Protein AF-0000000078834984 (afdb_homodimer)

InterPro domains:
  IPR033468 Metaxin, glutathione S-transferase domain [PF17171] (119-179)
  IPR036282 Glutathione S-transferase, C-terminal domain superfamily [SSF47616] (108-182)
  IPR050931 Mitochondrial Protein Transport Metaxin [PTHR12289] (107-186)

pLDDT: mean 87.09, std 13.24, range [44.75, 98.38]

Foldseek 3Di:
DKEFEFAADDLLGRTPDLQLQLLLVLCVLLVHDYHYDYDPDVPFQGIWDDDDPDDTDGQHDNVRSNVCCCVVVVDDLQPPDDPVLVVVLVVLLCCLQVQQQCLLVPPPCDPVSLVVLLVNLVVQLVQCPPALESPHPGGGSSCSSNLSSLLSCCALNHDVVSNVSNVVRVSSVSSNVVVCCVSPVVRPNVVRSVVSD/DKEFEFAADDLLGRTPDLQLQLLLVLCVLLVHDYHYDYDPDVPFQGIWDDDDPDDTDGQHDSVRSNVCCCVVVVDDLQPPDDPVLVVVLVVLLCCLQVQQQCLLVPPPCDPVSLVVLLVNLVVQLVQCPPALESRHPGGGSSCSSNLSSLLSCCALNHDVVSNVSNVVRVSSVSSNVVVCCVSPVPRPNVVRSVVSD

Solvent-accessible surface area (backbone atoms only — not comparable to full-atom values): 20834 Å² total; per-residue (Å²): 89,40,34,37,24,25,60,40,64,34,66,78,34,77,41,48,35,52,68,36,39,23,50,47,44,46,32,58,76,64,68,51,77,67,42,81,39,82,64,37,44,94,86,46,46,30,36,37,38,43,50,96,88,45,73,70,44,70,38,50,54,68,68,46,46,51,48,47,42,31,70,75,67,64,45,62,54,56,69,92,53,50,70,52,52,47,26,49,36,51,24,44,27,41,25,25,60,61,52,45,34,48,51,45,73,59,44,87,70,45,74,69,50,49,56,52,46,53,51,50,49,53,25,49,46,48,49,25,55,90,42,77,23,60,85,32,90,54,79,33,60,36,46,25,41,39,46,42,38,54,47,36,23,63,22,83,64,19,55,66,70,56,20,52,57,50,57,67,35,61,62,49,47,54,38,46,52,50,49,40,52,69,77,38,64,85,50,67,58,72,58,55,55,57,70,74,104,88,39,35,36,25,24,61,40,63,35,65,79,34,78,41,48,35,52,68,34,38,23,49,47,42,47,32,58,75,64,68,52,77,69,42,81,38,82,63,38,44,97,85,44,45,30,36,36,38,41,50,96,88,47,73,71,44,70,38,50,54,69,69,46,47,51,47,46,43,31,70,77,67,63,45,61,54,58,70,92,54,50,69,54,53,48,26,49,34,51,24,44,28,41,24,27,59,60,52,44,32,48,51,45,71,58,43,87,68,45,74,68,50,50,56,50,47,53,51,50,51,52,25,50,45,48,48,24,56,90,42,78,22,60,84,32,89,53,79,33,60,33,44,25,40,39,46,44,37,53,47,37,23,63,21,81,65,19,55,66,69,57,20,52,57,49,58,69,35,60,64,50,46,52,39,45,53,52,47,41,52,70,78,38,64,86,52,68,57,74,59,53,55,56,66,68,95

Radius of gyration: 21.61 Å; Cα contacts (8 Å, |Δi|>4): 641; chains: 2; bounding box: 57×57×47 Å

Sequence (394 aa):
MITLHGRGPGAGLPEASLRAMTSEVLLKIAGVGYRKAAGAVADAPVLEVCGRGFASQAIGGDALVRAFLEQVHGVDFEEGLAARERAGAWMVERMAEDHLRPVAEGAEVERETLVLAVRSLAALAELLGENPYLFGRRPCAADAAVFPVLARLMSPAGHPQLKRRAEAHGGLVAYV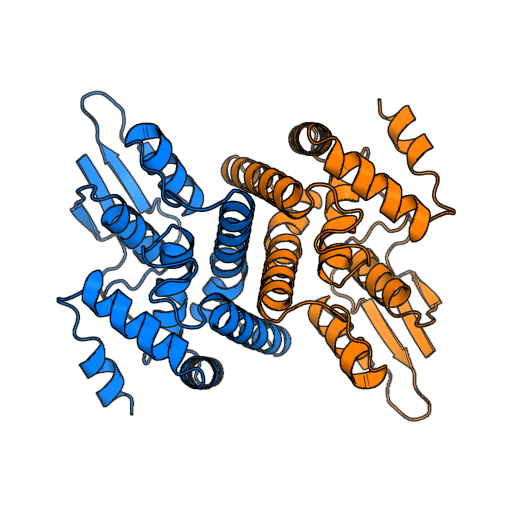DRLMARFYPEFPWLLEAAQAAMITLHGRGPGAGLPEASLRAMTSEVLLKIAGVGYRKAAGAVADAPVLEVCGRGFASQAIGGDALVRAFLEQVHGVDFEEGLAARERAGAWMVERMAEDHLRPVAEGAEVERETLVLAVRSLAALAELLGENPYLFGRRPCAADAAVFPVLARLMSPAGHPQLKRRAEAHGGLVAYVDRLMARFYPEFPWLLEAAQAA

Organism: Phenylobacterium zucineum (strain HLK1) (NCBI:txid450851)

Secondary structure (DSSP, 8-state):
-EEEEE--SBTTBS-S-HHHHHHHHHHHHHT---EEEE---TTS-SEEE--SSS--EEE-SHHHHHHHHHHHH---TTTT--HHHHHHHHHHHHIIIIIIHHHHTT----HHHHHHHHHHHHHHHHHHTTSSBTTBSS--HHHHHHHHHHHHHHSTTS-HHHHHHHHT-HHHHHHHHHHHHHH-TTS-HHHHHHH--/-EEEEE--SBTTBS-S-HHHHHHHHHHHHHT---EEEE---TTS-SEEE--SSS--EEE-SHHHHHHHHHHHH---TTTT--HHHHHHHHHHHHHIIIIIHHHHTT----HHHHHHHHHHHHHHHHHHTTSSBTTBSS--HHHHHHHHHHHHHHSTTS-HHHHHHHHT-HHHHHHHHHHHHHH-TTS-HHHHHHHH-

Nearest PDB structures (foldseek):
  4mk3-assembly1_A-2  TM=7.284E-01  e=5.020E-05  Cupriavidus metallidurans CH34
  6gsw-assembly1_B  TM=6.520E-01  e=6.825E-05  Rattus rattus
  4e8h-assembly1_A  TM=6.317E-01  e=1.082E-04  Bombyx mori
  4ecb-assembly1_A  TM=6.725E-01  e=1.716E-03  Schistosoma japonicum
  4ecb-assembly1_B  TM=6.081E-01  e=9.284E-04  Schistosoma japonicum

Structure (mmCIF, N/CA/C/O backbone):
data_AF-0000000078834984-model_v1
#
loop_
_entity.id
_entity.type
_entity.pdbx_description
1 polymer 'Putative glutathione S-transferase'
#
loop_
_atom_site.group_PDB
_atom_site.id
_atom_site.type_symbol
_atom_site.label_atom_id
_atom_site.label_alt_id
_atom_site.label_comp_id
_atom_site.label_asym_id
_atom_site.label_entity_id
_atom_site.label_seq_id
_atom_site.pdbx_PDB_ins_code
_atom_site.Cartn_x
_atom_site.Cartn_y
_atom_site.Cartn_z
_atom_site.occupancy
_atom_site.B_iso_or_equiv
_atom_site.auth_seq_id
_atom_site.auth_comp_id
_atom_site.auth_asym_id
_atom_site.auth_atom_id
_atom_site.pdbx_PDB_model_num
ATOM 1 N N . MET A 1 1 ? 20.5 -24.172 -9.281 1 83.06 1 MET A N 1
ATOM 2 C CA . MET A 1 1 ? 19.141 -24.703 -9.141 1 83.06 1 MET A CA 1
ATOM 3 C C . MET A 1 1 ? 18.375 -23.953 -8.055 1 83.06 1 MET A C 1
ATOM 5 O O . MET A 1 1 ? 18.953 -23.547 -7.047 1 83.06 1 MET A O 1
ATOM 9 N N . ILE A 1 2 ? 17.062 -23.594 -8.43 1 88.19 2 ILE A N 1
ATOM 10 C CA . ILE A 1 2 ? 16.25 -22.875 -7.461 1 88.19 2 ILE A CA 1
ATOM 11 C C . ILE A 1 2 ? 15.219 -23.828 -6.855 1 88.19 2 ILE A C 1
ATOM 13 O O . ILE A 1 2 ? 14.555 -24.578 -7.578 1 88.19 2 ILE A O 1
ATOM 17 N N . THR A 1 3 ? 15.203 -23.828 -5.492 1 88.75 3 THR A N 1
ATOM 18 C CA . THR A 1 3 ? 14.188 -24.578 -4.773 1 88.75 3 THR A CA 1
ATOM 19 C C . THR A 1 3 ? 13.219 -23.641 -4.059 1 88.75 3 THR A C 1
ATOM 21 O O . THR A 1 3 ? 13.648 -22.766 -3.312 1 88.75 3 THR A O 1
ATOM 24 N N . LEU A 1 4 ? 11.953 -23.812 -4.426 1 90.5 4 LEU A N 1
ATOM 25 C CA . LEU A 1 4 ? 10.906 -23.062 -3.74 1 90.5 4 LEU A CA 1
ATOM 26 C C . LEU A 1 4 ? 10.305 -23.891 -2.605 1 90.5 4 LEU A C 1
ATOM 28 O O . LEU A 1 4 ? 9.711 -24.938 -2.844 1 90.5 4 LEU A O 1
ATOM 32 N N . HIS A 1 5 ? 10.477 -23.359 -1.401 1 88.38 5 HIS A N 1
ATOM 33 C CA . HIS A 1 5 ? 9.891 -24.016 -0.248 1 88.38 5 HIS A CA 1
ATOM 34 C C . HIS A 1 5 ? 8.469 -23.531 0.003 1 88.38 5 HIS A C 1
ATOM 36 O O . HIS A 1 5 ? 8.242 -22.344 0.208 1 88.38 5 HIS A O 1
ATOM 42 N N . GLY A 1 6 ? 7.531 -24.5 -0.085 1 89.5 6 GLY A N 1
ATOM 43 C CA . GLY A 1 6 ? 6.129 -24.188 0.143 1 89.5 6 GLY A CA 1
ATOM 44 C C . GLY A 1 6 ? 5.441 -25.172 1.076 1 89.5 6 GLY A C 1
ATOM 45 O O . GLY A 1 6 ? 6.109 -25.922 1.781 1 89.5 6 GLY A O 1
ATOM 46 N N . ARG A 1 7 ? 4.082 -25.094 1.219 1 89.56 7 ARG A N 1
ATOM 47 C CA . ARG A 1 7 ? 3.291 -25.969 2.08 1 89.56 7 ARG A CA 1
ATOM 48 C C . ARG A 1 7 ? 2.527 -27 1.259 1 89.56 7 ARG A C 1
ATOM 50 O O . ARG A 1 7 ? 2.002 -27.969 1.807 1 89.56 7 ARG A O 1
ATOM 57 N N . GLY A 1 8 ? 2.564 -26.797 0.029 1 89.25 8 GLY A N 1
ATOM 58 C CA . GLY A 1 8 ? 1.731 -27.641 -0.818 1 89.25 8 GLY A CA 1
ATOM 59 C C . GLY A 1 8 ? 0.293 -27.172 -0.896 1 89.25 8 GLY A C 1
ATOM 60 O O . GLY A 1 8 ? -0.046 -26.109 -0.366 1 89.25 8 GLY A O 1
ATOM 61 N N . PRO A 1 9 ? -0.517 -27.969 -1.669 1 90.5 9 PRO A N 1
ATOM 62 C CA . PRO A 1 9 ? -1.921 -27.578 -1.818 1 90.5 9 PRO A CA 1
ATOM 63 C C . PRO A 1 9 ? -2.668 -27.547 -0.487 1 90.5 9 PRO A C 1
ATOM 65 O O . PRO A 1 9 ? -2.414 -28.375 0.39 1 90.5 9 PRO A O 1
ATOM 68 N N . GLY A 1 10 ? -3.479 -26.531 -0.298 1 89.62 10 GLY A N 1
ATOM 69 C CA . GLY A 1 10 ? -4.273 -26.359 0.909 1 89.62 10 GLY A CA 1
ATOM 70 C C . GLY A 1 10 ? -5.168 -25.141 0.865 1 89.62 10 GLY A C 1
ATOM 71 O O . GLY A 1 10 ? -4.914 -24.203 0.107 1 89.62 10 GLY A O 1
ATOM 72 N N . ALA A 1 11 ? -6.27 -25.203 1.582 1 89.25 11 ALA A N 1
ATOM 73 C CA . ALA A 1 11 ? -7.203 -24.094 1.711 1 89.25 11 ALA A CA 1
ATOM 74 C C . ALA A 1 11 ? -7.828 -23.734 0.364 1 89.25 11 ALA A C 1
ATOM 76 O O . ALA A 1 11 ? -8.055 -22.562 0.069 1 89.25 11 ALA A O 1
ATOM 77 N N . GLY A 1 12 ? -7.926 -24.75 -0.433 1 91.62 12 GLY A N 1
ATOM 78 C CA . GLY A 1 12 ? -8.562 -24.547 -1.727 1 91.62 12 GLY A CA 1
ATOM 79 C C . GLY A 1 12 ? -7.641 -23.922 -2.758 1 91.62 12 GLY A C 1
ATOM 80 O O . GLY A 1 12 ? -8.094 -23.453 -3.797 1 91.62 12 GLY A O 1
ATOM 81 N N . LEU A 1 13 ? -6.391 -23.891 -2.441 1 94.81 13 LEU A N 1
ATOM 82 C CA . LEU A 1 13 ? -5.406 -23.297 -3.338 1 94.81 13 LEU A CA 1
ATOM 83 C C . LEU A 1 13 ? -4.32 -24.297 -3.697 1 94.81 13 LEU A C 1
ATOM 85 O O . LEU A 1 13 ? -4.113 -25.281 -2.977 1 94.81 13 LEU A O 1
ATOM 89 N N . PRO A 1 14 ? -3.662 -24.125 -4.82 1 94.88 14 PRO A N 1
ATOM 90 C CA . PRO A 1 14 ? -2.559 -25.016 -5.203 1 94.88 14 PRO A CA 1
ATOM 91 C C . PRO A 1 14 ? -1.356 -24.891 -4.27 1 94.88 14 PRO A C 1
ATOM 93 O O . PRO A 1 14 ? -0.481 -25.766 -4.273 1 94.88 14 PRO A O 1
ATOM 96 N N . GLU A 1 15 ? -1.309 -23.859 -3.578 1 92.56 15 GLU A N 1
ATOM 97 C CA . GLU A 1 15 ? -0.296 -23.562 -2.57 1 92.56 15 GLU A CA 1
ATOM 98 C C . GLU A 1 15 ? -0.908 -22.844 -1.37 1 92.56 15 GLU A C 1
ATOM 100 O O . GLU A 1 15 ? -1.438 -21.734 -1.503 1 92.56 15 GLU A O 1
ATOM 105 N N . ALA A 1 16 ? -0.723 -23.5 -0.177 1 90.75 16 ALA A N 1
ATOM 106 C CA . ALA A 1 16 ? -1.391 -23 1.022 1 90.75 16 ALA A CA 1
ATOM 107 C C . ALA A 1 16 ? -0.707 -21.734 1.546 1 90.75 16 ALA A C 1
ATOM 109 O O . ALA A 1 16 ? -1.338 -20.906 2.211 1 90.75 16 ALA A O 1
ATOM 110 N N . SER A 1 17 ? 0.558 -21.641 1.335 1 90.62 17 SER A N 1
ATOM 111 C CA . SER A 1 17 ? 1.296 -20.438 1.727 1 90.62 17 SER A CA 1
ATOM 112 C C . SER A 1 17 ? 1.164 -19.344 0.678 1 90.62 17 SER A C 1
ATOM 114 O O . SER A 1 17 ? 1.7 -19.469 -0.425 1 90.62 17 SER A O 1
ATOM 116 N N . LEU A 1 18 ? 0.514 -18.266 1.061 1 92.62 18 LEU A N 1
ATOM 117 C CA . LEU A 1 18 ? 0.339 -17.172 0.121 1 92.62 18 LEU A CA 1
ATOM 118 C C . LEU A 1 18 ? 1.685 -16.547 -0.257 1 92.62 18 LEU A C 1
ATOM 120 O O . LEU A 1 18 ? 1.869 -16.109 -1.389 1 92.62 18 LEU A O 1
ATOM 124 N N . ARG A 1 19 ? 2.637 -16.531 0.681 1 90.56 19 ARG A N 1
ATOM 125 C CA . ARG A 1 19 ? 3.977 -16.031 0.395 1 90.56 19 ARG A CA 1
ATOM 126 C C . ARG A 1 19 ? 4.676 -16.906 -0.644 1 90.56 19 ARG A C 1
ATOM 128 O O . ARG A 1 19 ? 5.273 -16.391 -1.593 1 90.56 19 ARG A O 1
ATOM 135 N N . ALA A 1 20 ? 4.59 -18.172 -0.457 1 91.5 20 ALA A N 1
ATOM 136 C CA . ALA A 1 20 ? 5.191 -19.094 -1.422 1 91.5 20 ALA A CA 1
ATOM 137 C C . ALA A 1 20 ? 4.5 -18.984 -2.779 1 91.5 20 ALA A C 1
ATOM 139 O O . ALA A 1 20 ? 5.152 -19.094 -3.822 1 91.5 20 ALA A O 1
ATOM 140 N N . MET A 1 21 ? 3.217 -18.828 -2.721 1 93.81 21 MET A N 1
ATOM 141 C CA . MET A 1 21 ? 2.475 -18.688 -3.971 1 93.81 21 MET A CA 1
ATOM 142 C C . MET A 1 21 ? 2.902 -17.438 -4.719 1 93.81 21 MET A C 1
ATOM 144 O O . MET A 1 21 ? 3.043 -17.453 -5.941 1 93.81 21 MET A O 1
ATOM 148 N N . THR A 1 22 ? 3.068 -16.375 -4.004 1 94.5 22 THR A N 1
ATOM 149 C CA . THR A 1 22 ? 3.545 -15.133 -4.609 1 94.5 22 THR A CA 1
ATOM 150 C C . THR A 1 22 ? 4.898 -15.352 -5.285 1 94.5 22 THR A C 1
ATOM 152 O O . THR A 1 22 ? 5.09 -14.953 -6.438 1 94.5 22 THR A O 1
ATOM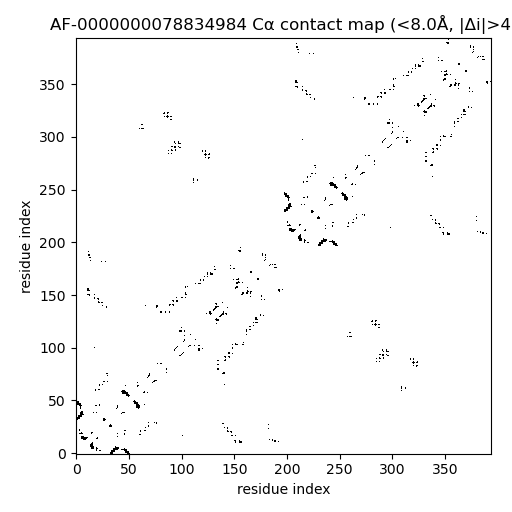 155 N N . SER A 1 23 ? 5.852 -15.969 -4.586 1 92.69 23 SER A N 1
ATOM 156 C CA . SER A 1 23 ? 7.172 -16.266 -5.137 1 92.69 23 SER A CA 1
ATOM 157 C C . SER A 1 23 ? 7.074 -17.156 -6.363 1 92.69 23 SER A C 1
ATOM 159 O O . SER A 1 23 ? 7.801 -16.969 -7.34 1 92.69 23 SER A O 1
ATOM 161 N N . GLU A 1 24 ? 6.199 -18.078 -6.262 1 94.62 24 GLU A N 1
ATOM 162 C CA . GLU A 1 24 ? 6.031 -19.016 -7.371 1 94.62 24 GLU A CA 1
ATOM 163 C C . GLU A 1 24 ? 5.52 -18.297 -8.617 1 94.62 24 GLU A C 1
ATOM 165 O O . GLU A 1 24 ? 6.008 -18.531 -9.727 1 94.62 24 GLU A O 1
ATOM 170 N N . VAL A 1 25 ? 4.559 -17.453 -8.438 1 96.88 25 VAL A N 1
ATOM 171 C CA . VAL A 1 25 ? 4.012 -16.703 -9.562 1 96.88 25 VAL A CA 1
ATOM 172 C C . VAL A 1 25 ? 5.09 -15.812 -10.156 1 96.88 25 VAL A C 1
ATOM 174 O O . VAL A 1 25 ? 5.195 -15.68 -11.383 1 96.88 25 VAL A O 1
ATOM 177 N N . LEU A 1 26 ? 5.941 -15.211 -9.312 1 96.12 26 LEU A N 1
ATOM 178 C CA . LEU A 1 26 ? 7.059 -14.414 -9.805 1 96.12 26 LEU A CA 1
ATOM 179 C C . LEU A 1 26 ? 7.996 -15.266 -10.656 1 96.12 26 LEU A C 1
ATOM 181 O O . LEU A 1 26 ? 8.438 -14.836 -11.727 1 96.12 26 LEU A O 1
ATOM 185 N N . LEU A 1 27 ? 8.32 -16.438 -10.18 1 95 27 LEU A N 1
ATOM 186 C CA . LEU A 1 27 ? 9.18 -17.359 -10.922 1 95 27 LEU A CA 1
ATOM 187 C C . LEU A 1 27 ? 8.562 -17.688 -12.281 1 95 27 LEU A C 1
ATOM 189 O O . LEU A 1 27 ? 9.266 -17.719 -13.297 1 95 27 LEU A O 1
ATOM 193 N N . LYS A 1 28 ? 7.273 -17.906 -12.289 1 96.88 28 LYS A N 1
ATOM 194 C CA . LYS A 1 28 ? 6.574 -18.281 -13.516 1 96.88 28 LYS A CA 1
ATOM 195 C C . LYS A 1 28 ? 6.52 -17.109 -14.484 1 96.88 28 LYS A C 1
ATOM 197 O O . LYS A 1 28 ? 6.711 -17.281 -15.695 1 96.88 28 LYS A O 1
ATOM 202 N N . ILE A 1 29 ? 6.223 -15.906 -14.008 1 96.94 29 ILE A N 1
ATOM 203 C CA . ILE A 1 29 ? 6.246 -14.719 -14.859 1 96.94 29 ILE A CA 1
ATOM 204 C C . ILE A 1 29 ? 7.637 -14.539 -15.461 1 96.94 29 ILE A C 1
ATOM 206 O O . ILE A 1 29 ? 7.77 -14.203 -16.641 1 96.94 29 ILE A O 1
ATOM 210 N N . ALA A 1 30 ? 8.664 -14.828 -14.633 1 95.69 30 ALA A N 1
ATOM 211 C CA . ALA A 1 30 ? 10.055 -14.625 -15.047 1 95.69 30 ALA A CA 1
ATOM 212 C C . ALA A 1 30 ? 10.508 -15.734 -15.992 1 95.69 30 ALA A C 1
ATOM 214 O O . ALA A 1 30 ? 11.539 -15.609 -16.656 1 95.69 30 ALA A O 1
ATOM 215 N N . GLY A 1 31 ? 9.789 -16.828 -15.992 1 95.81 31 GLY A N 1
ATOM 216 C CA . GLY A 1 31 ? 10.188 -17.953 -16.812 1 95.81 31 GLY A CA 1
ATOM 217 C C . GLY A 1 31 ? 11.406 -18.688 -16.266 1 95.81 31 GLY A C 1
ATOM 218 O O . GLY A 1 31 ? 12.234 -19.188 -17.031 1 95.81 31 GLY A O 1
ATOM 219 N N . VAL A 1 32 ? 11.578 -18.641 -14.984 1 93.81 32 VAL A N 1
ATOM 220 C CA . VAL A 1 32 ? 12.719 -19.281 -14.344 1 93.81 32 VAL A CA 1
ATOM 221 C C . VAL A 1 32 ? 12.305 -20.641 -13.773 1 93.81 32 VAL A C 1
ATOM 223 O O . VAL A 1 32 ? 11.32 -20.734 -13.047 1 93.81 32 VAL A O 1
ATOM 226 N N . GLY A 1 33 ? 13.062 -21.656 -14.078 1 93.81 33 GLY A N 1
ATOM 227 C CA . GLY A 1 33 ? 12.797 -22.984 -13.578 1 93.81 33 GLY A CA 1
ATOM 228 C C . GLY A 1 33 ? 13.039 -23.141 -12.086 1 93.81 33 GLY A C 1
ATOM 229 O O . GLY A 1 33 ? 13.953 -22.5 -11.539 1 93.81 33 GLY A O 1
ATOM 230 N N . TYR A 1 34 ? 12.258 -24 -11.422 1 92.31 34 TYR A N 1
ATOM 231 C CA . TYR A 1 34 ? 12.398 -24.234 -9.992 1 92.31 34 TYR A CA 1
ATOM 232 C C . TYR A 1 34 ? 11.844 -25.594 -9.609 1 92.31 34 TYR A C 1
ATOM 234 O O . TYR A 1 34 ? 11.086 -26.203 -10.375 1 92.31 34 TYR A O 1
ATOM 242 N N . ARG A 1 35 ? 12.305 -26.062 -8.523 1 91.56 35 ARG A N 1
ATOM 243 C CA . ARG A 1 35 ? 11.719 -27.234 -7.883 1 91.56 35 ARG A CA 1
ATOM 244 C C . ARG A 1 35 ? 10.984 -26.859 -6.605 1 91.56 35 ARG A C 1
ATOM 246 O O . ARG A 1 35 ? 11.383 -25.922 -5.906 1 91.56 35 ARG A O 1
ATOM 253 N N . LYS A 1 36 ? 9.891 -27.578 -6.34 1 89.19 36 LYS A N 1
ATOM 254 C CA . LYS A 1 36 ? 9.133 -27.312 -5.117 1 89.19 36 LYS A CA 1
ATOM 255 C C . LYS A 1 36 ? 9.508 -28.312 -4.02 1 89.19 36 LYS A C 1
ATOM 257 O O . LYS A 1 36 ? 9.703 -29.5 -4.293 1 89.19 36 LYS A O 1
ATOM 262 N N . ALA A 1 37 ? 9.727 -27.828 -2.889 1 85.38 37 ALA A N 1
ATOM 263 C CA . ALA A 1 37 ? 9.977 -28.672 -1.72 1 85.38 37 ALA A CA 1
ATOM 264 C C . ALA A 1 37 ? 9.039 -28.297 -0.572 1 85.38 37 ALA A C 1
ATOM 266 O O . ALA A 1 37 ? 8.648 -27.141 -0.428 1 85.38 37 ALA A O 1
ATOM 267 N N . ALA A 1 38 ? 8.609 -29.453 0.142 1 74.81 38 ALA A N 1
ATOM 268 C CA . ALA A 1 38 ? 7.805 -29.203 1.337 1 74.81 38 ALA A CA 1
ATOM 269 C C . ALA A 1 38 ? 8.656 -28.625 2.461 1 74.81 38 ALA A C 1
ATOM 271 O O . ALA A 1 38 ? 9.836 -28.953 2.592 1 74.81 38 ALA A O 1
ATOM 272 N N . GLY A 1 39 ? 8.219 -27.625 3.162 1 65.06 39 GLY A N 1
ATOM 273 C CA . GLY A 1 39 ? 9 -27.141 4.289 1 65.06 39 GLY A CA 1
ATOM 274 C C . GLY A 1 39 ? 8.688 -25.703 4.656 1 65.06 39 GLY A C 1
ATOM 275 O O . GLY A 1 39 ? 9.328 -25.125 5.547 1 65.06 39 GLY A O 1
ATOM 276 N N . ALA A 1 40 ? 7.887 -25.016 3.828 1 58.44 40 ALA A N 1
ATOM 277 C CA . ALA A 1 40 ? 7.723 -23.609 4.184 1 58.44 40 ALA A CA 1
ATOM 278 C C . ALA A 1 40 ? 7.016 -23.469 5.527 1 58.44 40 ALA A C 1
ATOM 280 O O . ALA A 1 40 ? 5.918 -24 5.719 1 58.44 40 ALA A O 1
ATOM 281 N N . VAL A 1 41 ? 7.855 -23.641 6.543 1 51.56 41 VAL A N 1
ATOM 282 C CA . VAL A 1 41 ? 7.277 -23.109 7.773 1 51.56 41 VAL A CA 1
ATOM 283 C C . VAL A 1 41 ? 7.105 -21.594 7.648 1 51.56 41 VAL A C 1
ATOM 285 O O . VAL A 1 41 ? 7.734 -20.969 6.801 1 51.56 41 VAL A O 1
ATOM 288 N N . ALA A 1 42 ? 6.27 -21.078 8.43 1 52.06 42 ALA A N 1
ATOM 289 C CA . ALA A 1 42 ? 5.984 -19.656 8.438 1 52.06 42 ALA A CA 1
ATOM 290 C C . ALA A 1 42 ? 7.227 -18.844 8.078 1 52.06 42 ALA A C 1
ATOM 292 O O . ALA A 1 42 ? 7.152 -17.891 7.285 1 52.06 42 ALA A O 1
ATOM 293 N N . ASP A 1 43 ? 8.336 -18.969 8.844 1 52.06 43 ASP A N 1
ATOM 294 C CA . ASP A 1 43 ? 9.523 -18.125 8.852 1 52.06 43 ASP A CA 1
ATOM 295 C C . ASP A 1 43 ? 10.57 -18.641 7.863 1 52.06 43 ASP A C 1
ATOM 297 O O . ASP A 1 43 ? 11.734 -18.25 7.918 1 52.06 43 ASP A O 1
ATOM 301 N N . ALA A 1 44 ? 10.328 -19.609 7.215 1 53.91 44 ALA A N 1
ATOM 302 C CA . ALA A 1 44 ? 11.438 -20.109 6.402 1 53.91 44 ALA A CA 1
ATOM 303 C C . ALA A 1 44 ? 11.508 -19.359 5.07 1 53.91 44 ALA A C 1
ATOM 305 O O . ALA A 1 44 ? 10.492 -18.891 4.555 1 53.91 44 ALA A O 1
ATOM 306 N N . PRO A 1 45 ? 12.758 -19.203 4.672 1 58.84 45 PRO A N 1
ATOM 307 C CA . PRO A 1 45 ? 13 -18.578 3.369 1 58.84 45 PRO A CA 1
ATOM 308 C C . PRO A 1 45 ? 12.312 -19.312 2.223 1 58.84 45 PRO A C 1
ATOM 310 O O . PRO A 1 45 ? 12.188 -20.531 2.258 1 58.84 45 PRO A O 1
ATOM 313 N N . VAL A 1 46 ? 11.68 -18.75 1.401 1 69.88 46 VAL A N 1
ATOM 314 C CA . VAL A 1 46 ? 10.828 -19.297 0.348 1 69.88 46 VAL A CA 1
ATOM 315 C C . VAL A 1 46 ? 11.688 -19.75 -0.824 1 69.88 46 VAL A C 1
ATOM 317 O O . VAL A 1 46 ? 11.43 -20.812 -1.412 1 69.88 46 VAL A O 1
ATOM 320 N N . LEU A 1 47 ? 12.836 -19.109 -1.123 1 81.88 47 LEU A N 1
ATOM 321 C CA . LEU A 1 47 ? 13.648 -19.516 -2.264 1 81.88 47 LEU A CA 1
ATOM 322 C C . LEU A 1 47 ? 15.047 -19.938 -1.815 1 81.88 47 LEU A C 1
ATOM 324 O O . LEU A 1 47 ? 15.727 -19.188 -1.105 1 81.88 47 LEU A O 1
ATOM 328 N N . GLU A 1 48 ? 15.391 -21.125 -2.055 1 80.88 48 GLU A N 1
ATOM 329 C CA . GLU A 1 48 ? 16.75 -21.609 -1.883 1 80.88 48 GLU A CA 1
ATOM 330 C C . GLU A 1 48 ? 17.484 -21.703 -3.223 1 80.88 48 GLU A C 1
ATOM 332 O O . GLU A 1 48 ? 17 -22.359 -4.148 1 80.88 48 GLU A O 1
ATOM 337 N N . VAL A 1 49 ? 18.531 -20.922 -3.391 1 76.56 49 VAL A N 1
ATOM 338 C CA . VAL A 1 49 ? 19.328 -20.906 -4.621 1 76.56 49 VAL A CA 1
ATOM 339 C C . VAL A 1 49 ? 20.625 -21.688 -4.418 1 76.56 49 VAL A C 1
ATOM 341 O O . VAL A 1 49 ? 21.406 -21.375 -3.52 1 76.56 49 VAL A O 1
ATOM 344 N N . CYS A 1 50 ? 20.703 -22.828 -5.02 1 68.69 50 CYS A N 1
ATOM 345 C CA . CYS A 1 50 ? 21.906 -23.641 -4.93 1 68.69 50 CYS A CA 1
ATOM 346 C C . CYS A 1 50 ? 22.75 -23.5 -6.191 1 68.69 50 CYS A C 1
ATOM 348 O O . CYS A 1 50 ? 22.266 -23.703 -7.301 1 68.69 50 CYS A O 1
ATOM 350 N N . GLY A 1 51 ? 23.656 -22.516 -6.301 1 58.38 51 GLY A N 1
ATOM 351 C CA . GLY A 1 51 ? 24.531 -22.438 -7.457 1 58.38 51 GLY A CA 1
ATOM 352 C C . GLY A 1 51 ? 25.797 -23.25 -7.297 1 58.38 51 GLY A C 1
ATOM 353 O O . GLY A 1 51 ? 26.094 -23.766 -6.211 1 58.38 51 GLY A O 1
ATOM 354 N N . ARG A 1 52 ? 26.422 -23.5 -8.562 1 50.12 52 ARG A N 1
ATOM 355 C CA . ARG A 1 52 ? 27.781 -24.016 -8.609 1 50.12 52 ARG A CA 1
ATOM 356 C C . ARG A 1 52 ? 28.734 -23.141 -7.816 1 50.12 52 ARG A C 1
ATOM 358 O O . ARG A 1 52 ? 28.969 -21.984 -8.172 1 50.12 52 ARG A O 1
ATOM 365 N N . GLY A 1 53 ? 29.172 -23.625 -6.57 1 50.66 53 GLY A N 1
ATOM 366 C CA . GLY A 1 53 ? 30.203 -23.031 -5.734 1 50.66 53 GLY A CA 1
ATOM 367 C C . GLY A 1 53 ? 29.641 -22.141 -4.648 1 50.66 53 GLY A C 1
ATOM 368 O O . GLY A 1 53 ? 30.406 -21.594 -3.832 1 50.66 53 GLY A O 1
ATOM 369 N N . PHE A 1 54 ? 28.469 -21.516 -4.922 1 48.62 54 PHE A N 1
ATOM 370 C CA . PHE A 1 54 ? 28.047 -20.547 -3.914 1 48.62 54 PHE A CA 1
ATOM 371 C C . PHE A 1 54 ? 27.172 -21.219 -2.857 1 48.62 54 PHE A C 1
ATOM 373 O O . PHE A 1 54 ? 26.5 -22.203 -3.137 1 48.62 54 PHE A O 1
ATOM 380 N N . ALA A 1 55 ? 27.5 -21.078 -1.629 1 53.91 55 ALA A N 1
ATOM 381 C CA . ALA A 1 55 ? 26.719 -21.438 -0.451 1 53.91 55 ALA A CA 1
ATOM 382 C C . ALA A 1 55 ? 25.234 -21.156 -0.675 1 53.91 55 ALA A C 1
ATOM 384 O O . ALA A 1 55 ? 24.875 -20.234 -1.4 1 53.91 55 ALA A O 1
ATOM 385 N N . SER A 1 56 ? 24.438 -22.078 -0.469 1 60.09 56 SER A N 1
ATOM 386 C CA . SER A 1 56 ? 22.969 -22 -0.501 1 60.09 56 SER A CA 1
ATOM 387 C C . SER A 1 56 ? 22.469 -20.719 0.147 1 60.09 56 SER A C 1
ATOM 389 O O . SER A 1 56 ? 22.922 -20.359 1.234 1 60.09 56 SER A O 1
ATOM 391 N N . GLN A 1 57 ? 22.078 -19.766 -0.729 1 70.31 57 GLN A N 1
ATOM 392 C CA . GLN A 1 57 ? 21.516 -18.531 -0.167 1 70.31 57 GLN A CA 1
ATOM 393 C C . GLN A 1 57 ? 20 -18.625 -0.074 1 70.31 57 GLN A C 1
ATOM 395 O O . GLN A 1 57 ? 19.344 -19.109 -0.994 1 70.31 57 GLN A O 1
ATOM 400 N N . ALA A 1 58 ? 19.594 -18.453 1.117 1 72.38 58 ALA A N 1
ATOM 401 C CA . ALA A 1 58 ? 18.156 -18.359 1.372 1 72.38 58 ALA A CA 1
ATOM 402 C C . ALA A 1 58 ? 17.656 -16.922 1.241 1 72.38 58 ALA A C 1
ATOM 404 O O . ALA A 1 58 ? 18.25 -16 1.816 1 72.38 58 ALA A O 1
ATOM 405 N N . ILE A 1 59 ? 16.766 -16.844 0.297 1 76.75 59 ILE A N 1
ATOM 406 C CA . ILE A 1 59 ? 16.156 -15.531 0.089 1 76.75 59 ILE A CA 1
ATOM 407 C C . ILE A 1 59 ? 14.711 -15.555 0.583 1 76.75 59 ILE A C 1
ATOM 409 O O . ILE A 1 59 ? 13.891 -16.344 0.1 1 76.75 59 ILE A O 1
ATOM 413 N N . GLY A 1 60 ? 14.469 -14.891 1.647 1 71.81 60 GLY A N 1
ATOM 414 C CA . GLY A 1 60 ? 13.125 -14.781 2.193 1 71.81 60 GLY A CA 1
ATOM 415 C C . GLY A 1 60 ? 12.492 -13.422 1.976 1 71.81 60 GLY A C 1
ATOM 416 O O . GLY A 1 60 ? 13.195 -12.406 1.938 1 71.81 60 GLY A O 1
ATOM 417 N N . GLY A 1 61 ? 11.227 -13.398 1.688 1 76.12 61 GLY A N 1
ATOM 418 C CA . GLY A 1 61 ? 10.477 -12.164 1.496 1 76.12 61 GLY A CA 1
ATOM 419 C C . GLY A 1 61 ? 10.203 -11.852 0.037 1 76.12 61 GLY A C 1
ATOM 420 O O . GLY A 1 61 ? 11.109 -11.922 -0.797 1 76.12 61 GLY A O 1
ATOM 421 N N . ASP A 1 62 ? 8.992 -11.531 -0.259 1 80.25 62 ASP A N 1
ATOM 422 C CA . ASP A 1 62 ? 8.523 -11.305 -1.621 1 80.25 62 ASP A CA 1
ATOM 423 C C . ASP A 1 62 ? 9.398 -10.289 -2.344 1 80.25 62 ASP A C 1
ATOM 425 O O . ASP A 1 62 ? 9.789 -10.5 -3.496 1 80.25 62 ASP A O 1
ATOM 429 N N . ALA A 1 63 ? 9.766 -9.273 -1.621 1 77.12 63 ALA A N 1
ATOM 430 C CA . ALA A 1 63 ? 10.547 -8.219 -2.25 1 77.12 63 ALA A CA 1
ATOM 431 C C . ALA A 1 63 ? 11.961 -8.688 -2.555 1 77.12 63 ALA A C 1
ATOM 433 O O . ALA A 1 63 ? 12.555 -8.289 -3.557 1 77.12 63 ALA A O 1
ATOM 434 N N . LEU A 1 64 ? 12.508 -9.578 -1.68 1 80.44 64 LEU A N 1
ATOM 435 C CA . LEU A 1 64 ? 13.859 -10.086 -1.9 1 80.44 64 LEU A CA 1
ATOM 436 C C . LEU A 1 64 ? 13.883 -11.109 -3.029 1 80.44 64 LEU A C 1
ATOM 438 O O . LEU A 1 64 ? 14.852 -11.18 -3.791 1 80.44 64 LEU A O 1
ATOM 442 N N . VAL A 1 65 ? 12.891 -11.859 -3.111 1 86.19 65 VAL A N 1
ATOM 443 C CA . VAL A 1 65 ? 12.766 -12.805 -4.219 1 86.19 65 VAL A CA 1
ATOM 444 C C . VAL A 1 65 ? 12.68 -12.039 -5.539 1 86.19 65 VAL A C 1
ATOM 446 O O . VAL A 1 65 ? 13.375 -12.375 -6.504 1 86.19 65 VAL A O 1
ATOM 449 N N . ARG A 1 66 ? 11.867 -11.031 -5.543 1 89.62 66 ARG A N 1
ATOM 450 C CA . ARG A 1 66 ? 11.742 -10.188 -6.723 1 89.62 66 ARG A CA 1
ATOM 451 C C . ARG A 1 66 ? 13.086 -9.586 -7.113 1 89.62 66 ARG A C 1
ATOM 453 O O . ARG A 1 66 ? 13.484 -9.633 -8.281 1 89.62 66 ARG A O 1
ATOM 460 N N . ALA A 1 67 ? 13.805 -9.062 -6.133 1 86.62 67 ALA A N 1
ATOM 461 C CA . ALA A 1 67 ? 15.094 -8.438 -6.387 1 86.62 67 ALA A CA 1
ATOM 462 C C . ALA A 1 67 ? 16.094 -9.453 -6.934 1 86.62 67 ALA A C 1
ATOM 464 O O . ALA A 1 67 ? 16.875 -9.141 -7.844 1 86.62 67 ALA A O 1
ATOM 465 N N . PHE A 1 68 ? 16.094 -10.578 -6.34 1 87 68 PHE A N 1
ATOM 466 C CA . PHE A 1 68 ? 16.969 -11.648 -6.789 1 87 68 PHE A CA 1
ATOM 467 C C . PHE A 1 68 ? 16.734 -11.969 -8.258 1 87 68 PHE A C 1
ATOM 469 O O . PHE A 1 68 ? 17.672 -12.039 -9.055 1 87 68 PHE A O 1
ATOM 476 N N . LEU A 1 69 ? 15.477 -12.094 -8.672 1 91.62 69 LEU A N 1
ATOM 477 C CA . LEU A 1 69 ? 15.125 -12.445 -10.039 1 91.62 69 LEU A CA 1
ATOM 478 C C . LEU A 1 69 ? 15.469 -11.305 -11 1 91.62 69 LEU A C 1
ATOM 480 O O . LEU A 1 69 ? 15.93 -11.547 -12.117 1 91.62 69 LEU A O 1
ATOM 484 N N . GLU A 1 70 ? 15.266 -10.086 -10.547 1 91.75 70 GLU A N 1
ATOM 485 C CA . GLU A 1 70 ? 15.594 -8.922 -11.359 1 91.75 70 GLU A CA 1
ATOM 486 C C . GLU A 1 70 ? 17.109 -8.797 -11.555 1 91.75 70 GLU A C 1
ATOM 488 O O . GLU A 1 70 ? 17.578 -8.562 -12.664 1 91.75 70 GLU A O 1
ATOM 493 N N . GLN A 1 71 ? 17.875 -9.047 -10.523 1 87.75 71 GLN A N 1
ATOM 494 C CA . GLN A 1 71 ? 19.312 -8.805 -10.555 1 87.75 71 GLN A CA 1
ATOM 495 C C . GLN A 1 71 ? 20.047 -9.984 -11.195 1 87.75 71 GLN A C 1
ATOM 497 O O . GLN A 1 71 ? 20.938 -9.781 -12.023 1 87.75 71 GLN A O 1
ATOM 502 N N . VAL A 1 72 ? 19.656 -11.133 -10.836 1 86.25 72 VAL A N 1
ATOM 503 C CA . VAL A 1 72 ? 20.406 -12.312 -11.227 1 86.25 72 VAL A CA 1
ATOM 504 C C . VAL A 1 72 ? 19.906 -12.836 -12.57 1 86.25 72 VAL A C 1
ATOM 506 O O . VAL A 1 72 ? 20.688 -13.297 -13.406 1 86.25 72 VAL A O 1
ATOM 509 N N . HIS A 1 73 ? 18.656 -12.703 -12.789 1 90.56 73 HIS A N 1
ATOM 510 C CA . HIS A 1 73 ? 18.109 -13.266 -14.016 1 90.56 73 HIS A CA 1
ATOM 511 C C . HIS A 1 73 ? 17.719 -12.172 -15.008 1 90.56 73 HIS A C 1
ATOM 513 O O . HIS A 1 73 ? 17.203 -12.461 -16.094 1 90.56 73 HIS A O 1
ATOM 519 N N . GLY A 1 74 ? 17.828 -10.891 -14.617 1 91.62 74 GLY A N 1
ATOM 520 C CA . GLY A 1 74 ? 17.641 -9.766 -15.516 1 91.62 74 GLY A CA 1
ATOM 521 C C . GLY A 1 74 ? 16.172 -9.547 -15.883 1 91.62 74 GLY A C 1
ATOM 522 O O . GLY A 1 74 ? 15.875 -9.016 -16.953 1 91.62 74 GLY A O 1
ATOM 523 N N . VAL A 1 75 ? 15.328 -9.969 -15.086 1 93.25 75 VAL A N 1
ATOM 524 C CA . VAL A 1 75 ? 13.898 -9.844 -15.352 1 93.25 75 VAL A CA 1
ATOM 525 C C . VAL A 1 75 ? 13.422 -8.445 -14.984 1 93.25 75 VAL A C 1
ATOM 527 O O . VAL A 1 75 ? 13.82 -7.895 -13.953 1 93.25 75 VAL A O 1
ATOM 530 N N . ASP A 1 76 ? 12.656 -7.863 -15.867 1 95.75 76 ASP A N 1
ATOM 531 C CA . ASP A 1 76 ? 11.898 -6.652 -15.555 1 95.75 76 ASP A CA 1
ATOM 532 C C . ASP A 1 76 ? 10.406 -6.941 -15.477 1 95.75 76 ASP A C 1
ATOM 534 O O . ASP A 1 76 ? 9.734 -7.035 -16.5 1 95.75 76 ASP A O 1
ATOM 538 N N . PHE A 1 77 ? 9.914 -7 -14.336 1 96.12 77 PHE A N 1
ATOM 539 C CA . PHE A 1 77 ? 8.523 -7.375 -14.125 1 96.12 77 PHE A CA 1
ATOM 540 C C . PHE A 1 77 ? 7.586 -6.289 -14.648 1 96.12 77 PHE A C 1
ATOM 542 O O . PHE A 1 77 ? 6.395 -6.531 -14.844 1 96.12 77 PHE A O 1
ATOM 549 N N . GLU A 1 78 ? 8.109 -5.117 -14.789 1 95.75 78 GLU A N 1
ATOM 550 C CA . GLU A 1 78 ? 7.281 -3.992 -15.219 1 95.75 78 GLU A CA 1
ATOM 551 C C . GLU A 1 78 ? 7.66 -3.535 -16.625 1 95.75 78 GLU A C 1
ATOM 553 O O . GLU A 1 78 ? 7.492 -2.363 -16.969 1 95.75 78 GLU A O 1
ATOM 558 N N . GLU A 1 79 ? 8.195 -4.434 -17.375 1 93.88 79 GLU A N 1
ATOM 559 C CA . GLU A 1 79 ? 8.57 -4.094 -18.75 1 93.88 79 GLU A CA 1
ATOM 560 C C . GLU A 1 79 ? 7.406 -3.461 -19.5 1 93.88 79 GLU A C 1
ATOM 562 O O . GLU A 1 79 ? 6.289 -3.98 -19.469 1 93.88 79 GLU A O 1
ATOM 567 N N . GLY A 1 80 ? 7.703 -2.287 -20.172 1 93.56 80 GLY A N 1
ATOM 568 C CA . GLY A 1 80 ? 6.695 -1.626 -20.984 1 93.56 80 GLY A CA 1
ATOM 569 C C . GLY A 1 80 ? 5.867 -0.621 -20.219 1 93.56 80 GLY A C 1
ATOM 570 O O . GLY A 1 80 ? 5.152 0.19 -20.812 1 93.56 80 GLY A O 1
ATOM 571 N N . LEU A 1 81 ? 5.973 -0.638 -18.922 1 94.75 81 LEU A N 1
ATOM 572 C CA . LEU A 1 81 ? 5.199 0.296 -18.109 1 94.75 81 LEU A CA 1
ATOM 573 C C . LEU A 1 81 ? 5.906 1.643 -18.016 1 94.75 81 LEU A C 1
ATOM 575 O O . LEU A 1 81 ? 7.133 1.694 -17.891 1 94.75 81 LEU A O 1
ATOM 579 N N . ALA A 1 82 ? 5.105 2.67 -18.016 1 94.69 82 ALA A N 1
ATOM 580 C CA . ALA A 1 82 ? 5.637 4.008 -17.766 1 94.69 82 ALA A CA 1
ATOM 581 C C . ALA A 1 82 ? 6.062 4.16 -16.297 1 94.69 82 ALA A C 1
ATOM 583 O O . ALA A 1 82 ? 5.652 3.373 -15.445 1 94.69 82 ALA A O 1
ATOM 584 N N . ALA A 1 83 ? 6.887 5.137 -16.062 1 93.88 83 ALA A N 1
ATOM 585 C CA . ALA A 1 83 ? 7.445 5.359 -14.734 1 93.88 83 ALA A CA 1
ATOM 586 C C . ALA A 1 83 ? 6.344 5.484 -13.688 1 93.88 83 ALA A C 1
ATOM 588 O O . ALA A 1 83 ? 6.445 4.914 -12.594 1 93.88 83 ALA A O 1
ATOM 589 N N . ARG A 1 84 ? 5.344 6.133 -13.977 1 91.94 84 ARG A N 1
ATOM 590 C CA . ARG A 1 84 ? 4.246 6.328 -13.039 1 91.94 84 ARG A CA 1
ATOM 591 C C . ARG A 1 84 ? 3.494 5.027 -12.789 1 91.94 84 ARG A C 1
ATOM 593 O O . ARG A 1 84 ? 3.053 4.758 -11.672 1 91.94 84 ARG A O 1
ATOM 600 N N . GLU A 1 85 ? 3.385 4.254 -13.891 1 93.94 85 GLU A N 1
ATOM 601 C CA . GLU A 1 85 ? 2.74 2.949 -13.75 1 93.94 85 GLU A CA 1
ATOM 602 C C . GLU A 1 85 ? 3.568 2.016 -12.875 1 93.94 85 GLU A C 1
ATOM 604 O O . GLU A 1 85 ? 3.018 1.253 -12.078 1 93.94 85 GLU A O 1
ATOM 609 N N . ARG A 1 86 ? 4.844 2.105 -13.055 1 95.19 86 ARG A N 1
ATOM 610 C CA . ARG A 1 86 ? 5.738 1.309 -12.219 1 95.19 86 ARG A CA 1
ATOM 611 C C . ARG A 1 86 ? 5.594 1.678 -10.75 1 95.19 86 ARG A C 1
ATOM 613 O O . ARG A 1 86 ? 5.582 0.802 -9.883 1 95.19 86 ARG A O 1
ATOM 620 N N . ALA A 1 87 ? 5.508 2.934 -10.461 1 94.31 87 ALA A N 1
ATOM 621 C CA . ALA A 1 87 ? 5.305 3.408 -9.102 1 94.31 87 ALA A CA 1
ATOM 622 C C . ALA A 1 87 ? 3.979 2.9 -8.531 1 94.31 87 ALA A C 1
ATOM 624 O O . ALA A 1 87 ? 3.916 2.455 -7.387 1 94.31 87 ALA A O 1
ATOM 625 N N . GLY A 1 88 ? 2.992 2.979 -9.344 1 93.75 88 GLY A N 1
ATOM 626 C CA . GLY A 1 88 ? 1.693 2.459 -8.945 1 93.75 88 GLY A CA 1
ATOM 627 C C . GLY A 1 88 ? 1.712 0.973 -8.648 1 93.75 88 GLY A C 1
ATOM 628 O O . GLY A 1 88 ? 1.102 0.521 -7.672 1 93.75 88 GLY A O 1
ATOM 629 N N . ALA A 1 89 ? 2.365 0.258 -9.469 1 95 89 ALA A N 1
ATOM 630 C CA . ALA A 1 89 ? 2.482 -1.185 -9.273 1 95 89 ALA A CA 1
ATOM 631 C C . ALA A 1 89 ? 3.131 -1.501 -7.926 1 95 89 ALA A C 1
ATOM 633 O O . ALA A 1 89 ? 2.709 -2.426 -7.227 1 95 89 ALA A O 1
ATOM 634 N N . TRP A 1 90 ? 4.113 -0.741 -7.613 1 93.69 90 TRP A N 1
ATOM 635 C CA . TRP A 1 90 ? 4.773 -0.916 -6.328 1 93.69 90 TRP A CA 1
ATOM 636 C C . TRP A 1 90 ? 3.811 -0.646 -5.176 1 93.69 90 TRP A C 1
ATOM 638 O O . TRP A 1 90 ? 3.793 -1.382 -4.188 1 93.69 90 TRP A O 1
ATOM 648 N N . MET A 1 91 ? 3.012 0.363 -5.328 1 94.06 91 MET A N 1
ATOM 649 C CA . MET A 1 91 ? 2.037 0.673 -4.285 1 94.06 91 MET A CA 1
ATOM 650 C C . MET A 1 91 ? 1.047 -0.473 -4.105 1 94.06 91 MET A C 1
ATOM 652 O O . MET A 1 91 ? 0.675 -0.809 -2.98 1 94.06 91 MET A O 1
ATOM 656 N N . VAL A 1 92 ? 0.661 -1.026 -5.152 1 95.38 92 VAL A N 1
ATOM 657 C CA . VAL A 1 92 ? -0.266 -2.154 -5.117 1 95.38 92 VAL A CA 1
ATOM 658 C C . VAL A 1 92 ? 0.386 -3.338 -4.406 1 95.38 92 VAL A C 1
ATOM 660 O O . VAL A 1 92 ? -0.243 -3.99 -3.572 1 95.38 92 VAL A O 1
ATOM 663 N N . GLU A 1 93 ? 1.611 -3.615 -4.738 1 94.44 93 GLU A N 1
ATOM 664 C CA . GLU A 1 93 ? 2.338 -4.715 -4.105 1 94.44 93 GLU A CA 1
ATOM 665 C C . GLU A 1 93 ? 2.383 -4.547 -2.59 1 94.44 93 GLU A C 1
ATOM 667 O O . GLU A 1 93 ? 2.109 -5.492 -1.849 1 94.44 93 GLU A O 1
ATOM 672 N N . ARG A 1 94 ? 2.682 -3.367 -2.186 1 92.06 94 ARG A N 1
ATOM 673 C CA . ARG A 1 94 ? 2.777 -3.109 -0.752 1 92.06 94 ARG A CA 1
ATOM 674 C C . ARG A 1 94 ? 1.416 -3.24 -0.079 1 92.06 94 ARG A C 1
ATOM 676 O O . ARG A 1 94 ? 1.305 -3.824 1 1 92.06 94 ARG A O 1
ATOM 683 N N . MET A 1 95 ? 0.472 -2.695 -0.712 1 91.88 95 MET A N 1
ATOM 684 C CA . MET A 1 95 ? -0.876 -2.814 -0.165 1 91.88 95 MET A CA 1
ATOM 685 C C . MET A 1 95 ? -1.286 -4.277 -0.041 1 91.88 95 MET A C 1
ATOM 687 O O . MET A 1 95 ? -1.817 -4.691 0.991 1 91.88 95 MET A O 1
ATOM 691 N N . ALA A 1 96 ? -1.068 -5.047 -1.039 1 92.69 96 ALA A N 1
ATOM 692 C CA . ALA A 1 96 ? -1.463 -6.453 -1.06 1 92.69 96 ALA A CA 1
ATOM 693 C C . ALA A 1 96 ? -0.731 -7.246 0.021 1 92.69 96 ALA A C 1
ATOM 695 O O . ALA A 1 96 ? -1.346 -8.023 0.752 1 92.69 96 ALA A O 1
ATOM 696 N N . GLU A 1 97 ? 0.531 -7.008 0.144 1 87.88 97 GLU A N 1
ATOM 697 C CA . GLU A 1 97 ? 1.372 -7.824 1.016 1 87.88 97 GLU A CA 1
ATOM 698 C C . GLU A 1 97 ? 1.222 -7.406 2.477 1 87.88 97 GLU A C 1
ATOM 700 O O . GLU A 1 97 ? 1.219 -8.25 3.373 1 87.88 97 GLU A O 1
ATOM 705 N N . ASP A 1 98 ? 1.082 -6.105 2.691 1 84.56 98 ASP A N 1
ATOM 706 C CA . ASP A 1 98 ? 1.13 -5.621 4.066 1 84.56 98 ASP A CA 1
ATOM 707 C C . ASP A 1 98 ? -0.275 -5.469 4.645 1 84.56 98 ASP A C 1
ATOM 709 O O . ASP A 1 98 ? -0.458 -5.496 5.863 1 84.56 98 ASP A O 1
ATOM 713 N N . HIS A 1 99 ? -1.197 -5.309 3.822 1 85.12 99 HIS A N 1
ATOM 714 C CA . HIS A 1 99 ? -2.543 -5.051 4.32 1 85.12 99 HIS A CA 1
ATOM 715 C C . HIS A 1 99 ? -3.477 -6.223 4.023 1 85.12 99 HIS A C 1
ATOM 717 O O . HIS A 1 99 ? -4.016 -6.84 4.941 1 85.12 99 HIS A O 1
ATOM 723 N N . LEU A 1 100 ? -3.611 -6.664 2.811 1 88.25 100 LEU A N 1
ATOM 724 C CA . LEU A 1 100 ? -4.648 -7.613 2.424 1 88.25 100 LEU A CA 1
ATOM 725 C C . LEU A 1 100 ? -4.246 -9.039 2.791 1 88.25 100 LEU A C 1
ATOM 727 O O . LEU A 1 100 ? -5.094 -9.852 3.17 1 88.25 100 LEU A O 1
ATOM 731 N N . ARG A 1 101 ? -2.996 -9.328 2.676 1 89.25 101 ARG A N 1
ATOM 732 C CA . ARG A 1 101 ? -2.564 -10.703 2.902 1 89.25 101 ARG A CA 1
ATOM 733 C C . ARG A 1 101 ? -2.836 -11.133 4.34 1 89.25 101 ARG A C 1
ATOM 735 O O . ARG A 1 101 ? -3.439 -12.18 4.578 1 89.25 101 ARG A O 1
ATOM 742 N N . PRO A 1 102 ? -2.441 -10.344 5.328 1 86.19 102 PRO A N 1
ATOM 743 C CA . PRO A 1 102 ? -2.779 -10.75 6.695 1 86.19 102 PRO A CA 1
ATOM 744 C C . PRO A 1 102 ? -4.277 -10.945 6.898 1 86.19 102 PRO A C 1
ATOM 746 O O . PRO A 1 102 ? -4.691 -11.836 7.645 1 86.19 102 PRO A O 1
ATOM 749 N N . VAL A 1 103 ? -5.059 -10.188 6.277 1 84.69 103 VAL A N 1
ATOM 750 C CA . VAL A 1 103 ? -6.508 -10.297 6.371 1 84.69 103 VAL A CA 1
ATOM 751 C C . VAL A 1 103 ? -6.965 -11.609 5.742 1 84.69 103 VAL A C 1
ATOM 753 O O . VAL A 1 103 ? -7.777 -12.336 6.328 1 84.69 103 VAL A O 1
ATOM 756 N N . ALA A 1 104 ? -6.426 -11.906 4.648 1 88.19 104 ALA A N 1
ATOM 757 C CA . ALA A 1 104 ? -6.781 -13.125 3.926 1 88.19 104 ALA A CA 1
ATOM 758 C C . ALA A 1 104 ? -6.34 -14.367 4.691 1 88.19 104 ALA A C 1
ATOM 760 O O . ALA A 1 104 ? -6.965 -15.422 4.582 1 88.19 104 ALA A O 1
ATOM 761 N N . GLU A 1 105 ? -5.273 -14.234 5.434 1 86.31 105 GLU A N 1
ATOM 762 C CA . GLU A 1 105 ? -4.734 -15.359 6.184 1 86.31 105 GLU A CA 1
ATOM 763 C C . GLU A 1 105 ? -5.465 -15.539 7.512 1 86.31 105 GLU A C 1
ATOM 765 O O . GLU A 1 105 ? -5.242 -16.531 8.219 1 86.31 105 GLU A O 1
ATOM 770 N N . GLY A 1 106 ? -6.398 -14.664 7.785 1 76.81 106 GLY A N 1
ATOM 771 C CA . GLY A 1 106 ? -7.242 -14.867 8.953 1 76.81 106 GLY A CA 1
ATOM 772 C C . GLY A 1 106 ? -6.789 -14.07 10.164 1 76.81 106 GLY A C 1
ATOM 773 O O . GLY A 1 106 ? -7.129 -14.406 11.297 1 76.81 106 GLY A O 1
ATOM 774 N N . ALA A 1 107 ? -5.926 -13.188 9.938 1 66.56 107 ALA A N 1
ATOM 775 C CA . ALA A 1 107 ? -5.648 -12.32 11.078 1 66.56 107 ALA A CA 1
ATOM 776 C C . ALA A 1 107 ? -6.93 -11.672 11.602 1 66.56 107 ALA A C 1
ATOM 778 O O . ALA A 1 107 ? -7.914 -11.555 10.867 1 66.56 107 ALA A O 1
ATOM 779 N N . GLU A 1 108 ? -7.066 -11.656 12.891 1 64.06 108 GLU A N 1
ATOM 780 C CA . GLU A 1 108 ? -8.273 -11.078 13.469 1 64.06 108 GLU A CA 1
ATOM 781 C C . GLU A 1 108 ? -8.734 -9.852 12.68 1 64.06 108 GLU A C 1
ATOM 783 O O . GLU A 1 108 ? -7.961 -8.914 12.469 1 64.06 108 GLU A O 1
ATOM 788 N N . VAL A 1 109 ? -9.766 -10.125 12 1 63.31 109 VAL A N 1
ATOM 789 C CA . VAL A 1 109 ? -10.352 -9.062 11.195 1 63.31 109 VAL A CA 1
ATOM 790 C C . VAL A 1 109 ? -11.328 -8.25 12.039 1 63.31 109 VAL A C 1
ATOM 792 O O . VAL A 1 109 ? -12.398 -8.742 12.406 1 63.31 109 VAL A O 1
ATOM 795 N N . GLU A 1 110 ? -10.734 -7.234 12.609 1 71.69 110 GLU A N 1
ATOM 796 C CA . GLU A 1 110 ? -11.586 -6.258 13.281 1 71.69 110 GLU A CA 1
ATOM 797 C C . GLU A 1 110 ? -12.359 -5.422 12.266 1 71.69 110 GLU A C 1
ATOM 799 O O . GLU A 1 110 ? -12.07 -5.453 11.07 1 71.69 110 GLU A O 1
ATOM 804 N N . ARG A 1 111 ? -13.477 -4.867 12.734 1 69.19 111 ARG A N 1
ATOM 805 C CA . ARG A 1 111 ? -14.359 -4.062 11.891 1 69.19 111 ARG A CA 1
ATOM 806 C C . ARG A 1 111 ? -13.555 -3.08 11.047 1 69.19 111 ARG A C 1
ATOM 808 O O . ARG A 1 111 ? -13.828 -2.916 9.852 1 69.19 111 ARG A O 1
ATOM 815 N N . GLU A 1 112 ? -12.57 -2.496 11.594 1 72.94 112 GLU A N 1
ATOM 816 C CA . GLU A 1 112 ? -11.742 -1.533 10.859 1 72.94 112 GLU A CA 1
ATOM 817 C C . GLU A 1 112 ? -11 -2.203 9.711 1 72.94 112 GLU A C 1
ATOM 819 O O . GLU A 1 112 ? -10.914 -1.651 8.617 1 72.94 112 GLU A O 1
ATOM 824 N N . THR A 1 113 ? -10.609 -3.436 10.008 1 78.62 113 THR A N 1
ATOM 825 C CA . THR A 1 113 ? -9.852 -4.168 9 1 78.62 113 THR A CA 1
ATOM 826 C C . THR A 1 113 ? -10.742 -4.527 7.812 1 78.62 113 THR A C 1
ATOM 828 O O . THR A 1 113 ? -10.305 -4.465 6.664 1 78.62 113 THR A O 1
ATOM 831 N N . LEU A 1 114 ? -12 -4.789 8.125 1 82.19 114 LEU A N 1
ATOM 832 C CA . LEU A 1 114 ? -12.938 -5.152 7.062 1 82.19 114 LEU A CA 1
ATOM 833 C C . LEU A 1 114 ? -13.227 -3.959 6.16 1 82.19 114 LEU A C 1
ATOM 835 O O . LEU A 1 114 ? -13.258 -4.098 4.934 1 82.19 114 LEU A O 1
ATOM 839 N N . VAL A 1 115 ? -13.422 -2.879 6.797 1 81.19 115 VAL A N 1
ATOM 840 C CA . VAL A 1 115 ? -13.719 -1.663 6.047 1 81.19 115 VAL A CA 1
ATOM 841 C C . VAL A 1 115 ? -12.547 -1.328 5.121 1 81.19 115 VAL A C 1
ATOM 843 O O . VAL A 1 115 ? -12.75 -1 3.951 1 81.19 115 VAL A O 1
ATOM 846 N N . LEU A 1 116 ? -11.398 -1.505 5.621 1 86.62 116 LEU A N 1
ATOM 847 C CA . LEU A 1 116 ? -10.203 -1.205 4.848 1 86.62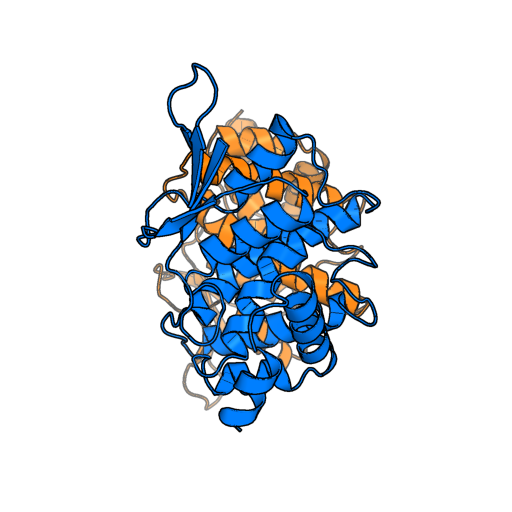 116 LEU A CA 1
ATOM 848 C C . LEU A 1 116 ? -10.031 -2.205 3.709 1 86.62 116 LEU A C 1
ATOM 850 O O . LEU A 1 116 ? -9.68 -1.822 2.588 1 86.62 116 LEU A O 1
ATOM 854 N N . ALA A 1 117 ? -10.312 -3.422 4.016 1 90.88 117 ALA A N 1
ATOM 855 C CA . ALA A 1 117 ? -10.156 -4.465 3.008 1 90.88 117 ALA A CA 1
ATOM 856 C C . ALA A 1 117 ? -11.148 -4.277 1.866 1 90.88 117 ALA A C 1
ATOM 858 O O . ALA A 1 117 ? -10.812 -4.469 0.697 1 90.88 117 ALA A O 1
ATOM 859 N N . VAL A 1 118 ? -12.383 -3.859 2.211 1 92.06 118 VAL A N 1
ATOM 860 C CA . VAL A 1 118 ? -13.414 -3.633 1.207 1 92.06 118 VAL A CA 1
ATOM 861 C C . VAL A 1 118 ? -13 -2.488 0.287 1 92.06 118 VAL A C 1
ATOM 863 O O . VAL A 1 118 ? -13.164 -2.572 -0.933 1 92.06 118 VAL A O 1
ATOM 866 N N . ARG A 1 119 ? -12.453 -1.496 0.851 1 91.94 119 ARG A N 1
ATOM 867 C CA . ARG A 1 119 ? -11.977 -0.371 0.054 1 91.94 119 ARG A CA 1
ATOM 868 C C . ARG A 1 119 ? -10.82 -0.789 -0.844 1 91.94 119 ARG A C 1
ATOM 870 O O . ARG A 1 119 ? -10.719 -0.337 -1.986 1 91.94 119 ARG A O 1
ATOM 877 N N . SER A 1 120 ? -9.977 -1.58 -0.342 1 94.69 120 SER A N 1
ATOM 878 C CA . SER A 1 120 ? -8.852 -2.068 -1.132 1 94.69 120 SER A CA 1
ATOM 879 C C . SER A 1 120 ? -9.328 -2.91 -2.311 1 94.69 120 SER A C 1
ATOM 881 O O . SER A 1 120 ? -8.773 -2.816 -3.41 1 94.69 120 SER A O 1
ATOM 883 N N . LEU A 1 121 ? -10.359 -3.721 -2.072 1 96.25 121 LEU A N 1
ATOM 884 C CA . LEU A 1 121 ? -10.922 -4.527 -3.15 1 96.25 121 LEU A CA 1
ATOM 885 C C . LEU A 1 121 ? -11.516 -3.643 -4.238 1 96.25 121 LEU A C 1
ATOM 887 O O . LEU A 1 121 ? -11.32 -3.896 -5.43 1 96.25 121 LEU A O 1
ATOM 891 N N . ALA A 1 122 ? -12.195 -2.629 -3.822 1 96.06 122 ALA A N 1
ATOM 892 C CA . ALA A 1 122 ? -12.781 -1.696 -4.785 1 96.06 122 ALA A CA 1
ATOM 893 C C . ALA A 1 122 ? -11.695 -0.987 -5.586 1 96.06 122 ALA A C 1
ATOM 895 O O . ALA A 1 122 ? -11.828 -0.796 -6.797 1 96.06 122 ALA A O 1
ATOM 896 N N . ALA A 1 123 ? -10.672 -0.625 -4.922 1 95.69 123 ALA A N 1
ATOM 897 C CA . ALA A 1 123 ? -9.555 0.039 -5.59 1 95.69 123 ALA A CA 1
ATOM 898 C C . ALA A 1 123 ? -8.891 -0.89 -6.598 1 95.69 123 ALA A C 1
ATOM 900 O O . ALA A 1 123 ? -8.523 -0.464 -7.695 1 95.69 123 ALA A O 1
ATOM 901 N N . LEU A 1 124 ? -8.727 -2.131 -6.246 1 97.5 124 LEU A N 1
ATOM 902 C CA . LEU A 1 124 ? -8.148 -3.111 -7.156 1 97.5 124 LEU A CA 1
ATOM 903 C C . LEU A 1 124 ? -9.016 -3.281 -8.398 1 97.5 124 LEU A C 1
ATOM 905 O O . LEU A 1 124 ? -8.508 -3.383 -9.516 1 97.5 124 LEU A O 1
ATOM 909 N N . ALA A 1 125 ? -10.32 -3.346 -8.156 1 97.5 125 ALA A N 1
ATOM 910 C CA . ALA A 1 125 ? -11.25 -3.477 -9.273 1 97.5 125 ALA A CA 1
ATOM 911 C C . ALA A 1 125 ? -11.125 -2.295 -10.227 1 97.5 125 ALA A C 1
ATOM 913 O O . ALA A 1 125 ? -11.125 -2.475 -11.453 1 97.5 125 ALA A O 1
ATOM 914 N N . GLU A 1 126 ? -11.016 -1.14 -9.68 1 96.31 126 GLU A N 1
ATOM 915 C CA . GLU A 1 126 ? -10.852 0.062 -10.5 1 96.31 126 GLU A CA 1
ATOM 916 C C . GLU A 1 126 ? -9.547 0.026 -11.281 1 96.31 126 GLU A C 1
ATOM 918 O O . GLU A 1 126 ? -9.516 0.377 -12.461 1 96.31 126 GLU A O 1
ATOM 923 N N . LEU A 1 127 ? -8.477 -0.38 -10.688 1 95.56 127 LEU A N 1
ATOM 924 C CA . LEU A 1 127 ? -7.172 -0.437 -11.344 1 95.56 127 LEU A CA 1
ATOM 925 C C . LEU A 1 127 ? -7.168 -1.479 -12.453 1 95.56 127 LEU A C 1
ATOM 927 O O . LEU A 1 127 ? -6.531 -1.28 -13.492 1 95.56 127 LEU A O 1
ATOM 931 N N . LEU A 1 128 ? -7.816 -2.551 -12.156 1 97.12 128 LEU A N 1
ATOM 932 C CA . LEU A 1 128 ? -7.914 -3.598 -13.164 1 97.12 128 LEU A CA 1
ATOM 933 C C . LEU A 1 128 ? -8.688 -3.104 -14.383 1 97.12 128 LEU A C 1
ATOM 935 O O . LEU A 1 128 ? -8.25 -3.299 -15.523 1 97.12 128 LEU A O 1
ATOM 939 N N . GLY A 1 129 ? -9.844 -2.473 -14.133 1 95.12 129 GLY A N 1
ATOM 940 C CA . GLY A 1 129 ? -10.688 -2.033 -15.227 1 95.12 129 GLY A CA 1
ATOM 941 C C . GLY A 1 129 ? -11.086 -3.158 -16.156 1 95.12 129 GLY A C 1
ATOM 942 O O . GLY A 1 129 ? -11.586 -4.195 -15.719 1 95.12 129 GLY A O 1
ATOM 943 N N . GLU A 1 130 ? -10.75 -2.941 -17.422 1 95.5 130 GLU A N 1
ATOM 944 C CA . GLU A 1 130 ? -11.117 -3.941 -18.406 1 95.5 130 GLU A CA 1
ATOM 945 C C . GLU A 1 130 ? -9.898 -4.738 -18.875 1 95.5 130 GLU A C 1
ATOM 947 O O . GLU A 1 130 ? -9.984 -5.52 -19.812 1 95.5 130 GLU A O 1
ATOM 952 N N . ASN A 1 131 ? -8.789 -4.539 -18.281 1 96.25 131 ASN A N 1
ATOM 953 C CA . ASN A 1 131 ? -7.547 -5.203 -18.672 1 96.25 131 ASN A CA 1
ATOM 954 C C . ASN A 1 131 ? -7.48 -6.629 -18.125 1 96.25 131 ASN A C 1
ATOM 956 O O . ASN A 1 131 ? -8.086 -6.938 -17.094 1 96.25 131 ASN A O 1
ATOM 960 N N . PRO A 1 132 ? -6.758 -7.484 -18.797 1 97.88 132 PRO A N 1
ATOM 961 C CA . PRO A 1 132 ? -6.586 -8.844 -18.281 1 97.88 132 PRO A CA 1
ATOM 962 C C . PRO A 1 132 ? -5.699 -8.906 -17.047 1 97.88 132 PRO A C 1
ATOM 964 O O . PRO A 1 132 ? -5.809 -9.836 -16.25 1 97.88 132 PRO A O 1
ATOM 967 N N . TYR A 1 133 ? -4.797 -7.922 -16.906 1 98.19 133 TYR A N 1
ATOM 968 C CA . TYR A 1 133 ? -3.932 -7.801 -15.742 1 98.19 133 TYR A CA 1
ATOM 969 C C . TYR A 1 133 ? -3.973 -6.391 -15.172 1 98.19 133 TYR A C 1
ATOM 971 O O . TYR A 1 133 ? -4.512 -5.477 -15.805 1 98.19 133 TYR A O 1
ATOM 979 N N . LEU A 1 134 ? -3.502 -6.137 -14.023 1 97.38 134 LEU A N 1
ATOM 980 C CA . LEU A 1 134 ? -3.693 -4.898 -13.273 1 97.38 134 LEU A CA 1
ATOM 981 C C . LEU A 1 134 ? -3.139 -3.707 -14.047 1 97.38 134 LEU A C 1
ATOM 983 O O . LEU A 1 134 ? -3.691 -2.607 -13.977 1 97.38 134 LEU A O 1
ATOM 987 N N . PHE A 1 135 ? -2.082 -3.877 -14.75 1 96.31 135 PHE A N 1
ATOM 988 C CA . PHE A 1 135 ? -1.462 -2.75 -15.438 1 96.31 135 PHE A CA 1
ATOM 989 C C . PHE A 1 135 ? -1.308 -3.041 -16.922 1 96.31 135 PHE A C 1
ATOM 991 O O . PHE A 1 135 ? -0.365 -2.566 -17.562 1 96.31 135 PHE A O 1
ATOM 998 N N . GLY A 1 136 ? -2.277 -3.854 -17.484 1 95.38 136 GLY A N 1
ATOM 999 C CA . GLY A 1 136 ? -2.252 -3.99 -18.922 1 95.38 136 GLY A CA 1
ATOM 1000 C C . GLY A 1 136 ? -2.414 -5.426 -19.391 1 95.38 136 GLY A C 1
ATOM 1001 O O . GLY A 1 136 ? -3.211 -6.18 -18.828 1 95.38 136 GLY A O 1
ATOM 1002 N N . ARG A 1 137 ? -1.676 -5.703 -20.438 1 95.94 137 ARG A N 1
ATOM 1003 C CA . ARG A 1 137 ? -1.949 -6.941 -21.141 1 95.94 137 ARG A CA 1
ATOM 1004 C C . ARG A 1 137 ? -0.971 -8.039 -20.734 1 95.94 137 ARG A C 1
ATOM 1006 O O . ARG A 1 137 ? -1.107 -9.188 -21.156 1 95.94 137 ARG A O 1
ATOM 1013 N N . ARG A 1 138 ? -0.044 -7.691 -19.953 1 96.38 138 ARG A N 1
ATOM 1014 C CA . ARG A 1 138 ? 0.914 -8.664 -19.438 1 96.38 138 ARG A CA 1
ATOM 1015 C C . ARG A 1 138 ? 0.957 -8.641 -17.906 1 96.38 138 ARG A C 1
ATOM 1017 O O . ARG A 1 138 ? 0.812 -7.578 -17.297 1 96.38 138 ARG A O 1
ATOM 1024 N N . PRO A 1 139 ? 1.195 -9.844 -17.328 1 97.62 139 PRO A N 1
ATOM 1025 C CA . PRO A 1 139 ? 1.31 -9.844 -15.875 1 97.62 139 PRO A CA 1
ATOM 1026 C C . PRO A 1 139 ? 2.584 -9.164 -15.383 1 97.62 139 PRO A C 1
ATOM 1028 O O . PRO A 1 139 ? 3.615 -9.211 -16.047 1 97.62 139 PRO A O 1
ATOM 1031 N N . CYS A 1 140 ? 2.523 -8.516 -14.289 1 97.12 140 CYS A N 1
ATOM 1032 C CA . CYS A 1 140 ? 3.654 -7.867 -13.641 1 97.12 140 CYS A CA 1
ATOM 1033 C C . CYS A 1 140 ? 3.76 -8.289 -12.18 1 97.12 140 CYS A C 1
ATOM 1035 O O . CYS A 1 140 ? 3.053 -9.195 -11.734 1 97.12 140 CYS A O 1
ATOM 1037 N N . ALA A 1 141 ? 4.68 -7.703 -11.438 1 96.62 141 ALA A N 1
ATOM 1038 C CA . ALA A 1 141 ? 4.914 -8.094 -10.055 1 96.62 141 ALA A CA 1
ATOM 1039 C C . ALA A 1 141 ? 3.689 -7.805 -9.188 1 96.62 141 ALA A C 1
ATOM 1041 O O . ALA A 1 141 ? 3.41 -8.539 -8.234 1 96.62 141 ALA A O 1
ATOM 1042 N N . ALA A 1 142 ? 2.949 -6.754 -9.5 1 97.31 142 ALA A N 1
ATOM 1043 C CA . ALA A 1 142 ? 1.728 -6.449 -8.766 1 97.31 142 ALA A CA 1
ATOM 1044 C C . ALA A 1 142 ? 0.725 -7.594 -8.867 1 97.31 142 ALA A C 1
ATOM 1046 O O . ALA A 1 142 ? 0.024 -7.902 -7.898 1 97.31 142 ALA A O 1
ATOM 1047 N N . ASP A 1 143 ? 0.641 -8.219 -9.992 1 98.38 143 ASP A N 1
ATOM 1048 C CA . ASP A 1 143 ? -0.247 -9.367 -10.164 1 98.38 143 ASP A CA 1
ATOM 1049 C C . ASP A 1 143 ? 0.183 -10.531 -9.281 1 98.38 143 ASP A C 1
ATOM 1051 O O . ASP A 1 143 ? -0.66 -11.242 -8.719 1 98.38 143 ASP A O 1
ATOM 1055 N N . ALA A 1 144 ? 1.481 -10.727 -9.211 1 97.69 144 ALA A N 1
ATOM 1056 C CA . ALA A 1 144 ? 2.002 -11.805 -8.375 1 97.69 144 ALA A CA 1
ATOM 1057 C C . ALA A 1 144 ? 1.65 -11.586 -6.906 1 97.69 144 ALA A C 1
ATOM 1059 O O . ALA A 1 144 ? 1.455 -12.547 -6.16 1 97.69 144 ALA A O 1
ATOM 1060 N N . ALA A 1 145 ? 1.597 -10.344 -6.516 1 96.44 145 ALA A N 1
ATOM 1061 C CA . ALA A 1 145 ? 1.297 -10.008 -5.125 1 96.44 145 ALA A CA 1
ATOM 1062 C C . ALA A 1 145 ? -0.198 -10.117 -4.844 1 96.44 145 ALA A C 1
ATOM 1064 O O . ALA A 1 145 ? -0.603 -10.578 -3.775 1 96.44 145 ALA A O 1
ATOM 1065 N N . VAL A 1 146 ? -1.041 -9.75 -5.766 1 98.12 146 VAL A N 1
ATOM 1066 C CA . VAL A 1 146 ? -2.475 -9.578 -5.551 1 98.12 146 VAL A CA 1
ATOM 1067 C C . VAL A 1 146 ? -3.193 -10.906 -5.781 1 98.12 146 VAL A C 1
ATOM 1069 O O . VAL A 1 146 ? -4.113 -11.258 -5.039 1 98.12 146 VAL A O 1
ATOM 1072 N N . PHE A 1 147 ? -2.775 -11.648 -6.738 1 98.38 147 PHE A N 1
ATOM 1073 C CA . PHE A 1 147 ? -3.469 -12.852 -7.199 1 98.38 147 PHE A CA 1
ATOM 1074 C C . PHE A 1 147 ? -3.621 -13.852 -6.066 1 98.38 147 PHE A C 1
ATOM 1076 O O . PHE A 1 147 ? -4.73 -14.305 -5.77 1 98.38 147 PHE A O 1
ATOM 1083 N N . PRO A 1 148 ? -2.58 -14.195 -5.371 1 96.94 148 PRO A N 1
ATOM 1084 C CA . PRO A 1 148 ? -2.738 -15.195 -4.309 1 96.94 148 PRO A CA 1
ATOM 1085 C C . PRO A 1 148 ? -3.715 -14.742 -3.223 1 96.94 148 PRO A C 1
ATOM 1087 O O . PRO A 1 148 ? -4.469 -15.562 -2.691 1 96.94 148 PRO A O 1
ATOM 1090 N N . VAL A 1 149 ? -3.738 -13.5 -2.924 1 96.69 149 VAL A N 1
ATOM 1091 C CA . VAL A 1 149 ? -4.598 -12.953 -1.881 1 96.69 149 VAL A CA 1
ATOM 1092 C C . VAL A 1 149 ? -6.059 -13.039 -2.314 1 96.69 149 VAL A C 1
ATOM 1094 O O . VAL A 1 149 ? -6.914 -13.5 -1.553 1 96.69 149 VAL A O 1
ATOM 1097 N N . LEU A 1 150 ? -6.32 -12.602 -3.512 1 97.69 150 LEU A N 1
ATOM 1098 C CA . LEU A 1 150 ? -7.684 -12.664 -4.023 1 97.69 150 LEU A CA 1
ATOM 1099 C C . LEU A 1 150 ? -8.156 -14.109 -4.133 1 97.69 150 LEU A C 1
ATOM 1101 O O . LEU A 1 150 ? -9.312 -14.414 -3.82 1 97.69 150 LEU A O 1
ATOM 1105 N N . ALA A 1 151 ? -7.273 -14.977 -4.637 1 97.19 151 ALA A N 1
ATOM 1106 C CA . ALA A 1 151 ? -7.621 -16.391 -4.738 1 97.19 151 ALA A CA 1
ATOM 1107 C C . ALA A 1 151 ? -7.988 -16.969 -3.375 1 97.19 151 ALA A C 1
ATOM 1109 O O . ALA A 1 151 ? -8.969 -17.703 -3.252 1 97.19 151 ALA A O 1
ATOM 1110 N N . ARG A 1 152 ? -7.23 -16.609 -2.377 1 95.44 152 ARG A N 1
ATOM 1111 C CA . ARG A 1 152 ? -7.527 -17.078 -1.025 1 95.44 152 ARG A CA 1
ATOM 1112 C C . ARG A 1 152 ? -8.875 -16.547 -0.546 1 95.44 152 ARG A C 1
ATOM 1114 O O . ARG A 1 152 ? -9.672 -17.297 0.019 1 95.44 152 ARG A O 1
ATOM 1121 N N . LEU A 1 153 ? -9.086 -15.289 -0.74 1 94.31 153 LEU A N 1
ATOM 1122 C CA . LEU A 1 153 ? -10.344 -14.68 -0.318 1 94.31 153 LEU A CA 1
ATOM 1123 C C . LEU A 1 153 ? -11.531 -15.367 -0.979 1 94.31 153 LEU A C 1
ATOM 1125 O O . LEU A 1 153 ? -12.586 -15.523 -0.361 1 94.31 153 LEU A O 1
ATOM 1129 N N . MET A 1 154 ? -11.367 -15.812 -2.195 1 94.81 154 MET A N 1
ATOM 1130 C CA . MET A 1 154 ? -12.469 -16.375 -2.975 1 94.81 154 MET A CA 1
ATOM 1131 C C . MET A 1 154 ? -12.547 -17.891 -2.801 1 94.81 154 MET A C 1
ATOM 1133 O O . MET A 1 154 ? -13.469 -18.531 -3.303 1 94.81 154 MET A O 1
ATOM 1137 N N . SER A 1 155 ? -11.562 -18.453 -2.148 1 93.88 155 SER A N 1
ATOM 1138 C CA . SER A 1 155 ? -11.562 -19.891 -1.872 1 93.88 155 SER A CA 1
ATOM 1139 C C . SER A 1 155 ? -12.539 -20.234 -0.758 1 93.88 155 SER A C 1
ATOM 1141 O O . SER A 1 155 ? -13.039 -19.344 -0.064 1 93.88 155 SER A O 1
ATOM 1143 N N . PRO A 1 156 ? -12.859 -21.531 -0.567 1 89 156 PRO A N 1
ATOM 1144 C CA . PRO A 1 156 ? -13.758 -21.938 0.515 1 89 156 PRO A CA 1
ATOM 1145 C C . PRO A 1 156 ? -13.227 -21.562 1.896 1 89 156 PRO A C 1
ATOM 1147 O O . PRO A 1 156 ? -14 -21.469 2.854 1 89 156 PRO A O 1
ATOM 1150 N N . ALA A 1 157 ? -11.977 -21.266 2.033 1 88.62 157 ALA A N 1
ATOM 1151 C CA . ALA A 1 157 ? -11.359 -20.938 3.312 1 88.62 157 ALA A CA 1
ATOM 1152 C C . ALA A 1 157 ? -11.383 -19.422 3.555 1 88.62 157 ALA A C 1
ATOM 1154 O O . ALA A 1 157 ? -10.938 -18.953 4.602 1 88.62 157 ALA A O 1
ATOM 1155 N N . GLY A 1 158 ? -11.891 -18.672 2.646 1 89 158 GLY A N 1
ATOM 1156 C CA . GLY A 1 158 ? -11.93 -17.219 2.771 1 89 158 GLY A CA 1
ATOM 1157 C C . GLY A 1 158 ? -12.922 -16.734 3.807 1 89 158 GLY A C 1
ATOM 1158 O O . GLY A 1 158 ? -13.938 -17.391 4.051 1 89 158 GLY A O 1
ATOM 1159 N N . HIS A 1 159 ? -12.57 -15.625 4.43 1 87.38 159 HIS A N 1
ATOM 1160 C CA . HIS A 1 159 ? -13.523 -14.969 5.312 1 87.38 159 HIS A CA 1
ATOM 1161 C C . HIS A 1 159 ? -14.836 -14.688 4.594 1 87.38 159 HIS A C 1
ATOM 1163 O O . HIS A 1 159 ? -14.844 -14.031 3.547 1 87.38 159 HIS A O 1
ATOM 1169 N N . PRO A 1 160 ? -15.961 -15.133 5.117 1 88.69 160 PRO A N 1
ATOM 1170 C CA . PRO A 1 160 ? -17.219 -15.125 4.367 1 88.69 160 PRO A CA 1
ATOM 1171 C C . PRO A 1 160 ? -17.609 -13.727 3.891 1 88.69 160 PRO A C 1
ATOM 1173 O O . PRO A 1 160 ? -18.016 -13.555 2.738 1 88.69 160 PRO A O 1
ATOM 1176 N N . GLN A 1 161 ? -17.516 -12.766 4.707 1 89.38 161 GLN A N 1
ATOM 1177 C CA . GLN A 1 161 ? -17.922 -11.422 4.32 1 89.38 161 GLN A CA 1
ATOM 1178 C C . GLN A 1 161 ? -17 -10.859 3.238 1 89.38 161 GLN A C 1
ATOM 1180 O O . GLN A 1 161 ? -17.469 -10.242 2.279 1 89.38 161 GLN A O 1
ATOM 1185 N N . LEU A 1 162 ? -15.734 -11.102 3.404 1 92 162 LEU A N 1
ATOM 1186 C CA . LEU A 1 162 ? -14.789 -10.578 2.43 1 92 162 LEU A CA 1
ATOM 1187 C C . LEU A 1 162 ? -14.867 -11.359 1.122 1 92 162 LEU A C 1
ATOM 1189 O O . LEU A 1 162 ? -14.664 -10.797 0.044 1 92 162 LEU A O 1
ATOM 1193 N N . LYS A 1 163 ? -15.148 -12.594 1.295 1 93.31 163 LYS A N 1
ATOM 1194 C CA . LYS A 1 163 ? -15.375 -13.406 0.101 1 93.31 163 LYS A CA 1
ATOM 1195 C C . LYS A 1 163 ? -16.531 -12.852 -0.731 1 93.31 163 LYS A C 1
ATOM 1197 O O . LYS A 1 163 ? -16.391 -12.656 -1.94 1 93.31 163 LYS A O 1
ATOM 1202 N N . ARG A 1 164 ? -17.578 -12.562 -0.06 1 94.62 164 ARG A N 1
ATOM 1203 C CA . ARG A 1 164 ? -18.75 -12.008 -0.741 1 94.62 164 ARG A CA 1
ATOM 1204 C C . ARG A 1 164 ? -18.422 -10.68 -1.411 1 94.62 164 ARG A C 1
ATOM 1206 O O . ARG A 1 164 ? -18.828 -10.438 -2.551 1 94.62 164 ARG A O 1
ATOM 1213 N N . ARG A 1 165 ? -17.703 -9.875 -0.74 1 94.62 165 ARG A N 1
ATOM 1214 C CA . ARG A 1 165 ? -17.344 -8.562 -1.274 1 94.62 165 ARG A CA 1
ATOM 1215 C C . ARG A 1 165 ? -16.406 -8.695 -2.471 1 94.62 165 ARG A C 1
ATOM 1217 O O . ARG A 1 165 ? -16.547 -7.965 -3.455 1 94.62 165 ARG A O 1
ATOM 1224 N N . ALA A 1 166 ? -15.461 -9.578 -2.355 1 96.12 166 ALA A N 1
ATOM 1225 C CA . ALA A 1 166 ? -14.539 -9.82 -3.467 1 96.12 166 ALA A CA 1
ATOM 1226 C C . ALA A 1 166 ? -15.281 -10.359 -4.688 1 96.12 166 ALA A C 1
ATOM 1228 O O . ALA A 1 166 ? -15.07 -9.891 -5.809 1 96.12 166 ALA A O 1
ATOM 1229 N N . GLU A 1 167 ? -16.188 -11.211 -4.457 1 96.06 167 GLU A N 1
ATOM 1230 C CA . GLU A 1 167 ? -16.922 -11.875 -5.539 1 96.06 167 GLU A CA 1
ATOM 1231 C C . GLU A 1 167 ? -17.969 -10.953 -6.152 1 96.06 167 GLU A C 1
ATOM 1233 O O . GLU A 1 167 ? -18.469 -11.211 -7.246 1 96.06 167 GLU A O 1
ATOM 1238 N N . ALA A 1 168 ? -18.297 -9.922 -5.465 1 96.5 168 ALA A N 1
ATOM 1239 C CA . ALA A 1 168 ? -19.219 -8.938 -6 1 96.5 168 ALA A CA 1
ATOM 1240 C C . ALA A 1 168 ? -18.594 -8.148 -7.148 1 96.5 168 ALA A C 1
ATOM 1242 O O . ALA A 1 168 ? -19.297 -7.492 -7.918 1 96.5 168 ALA A O 1
ATOM 1243 N N . HIS A 1 169 ? -17.328 -8.195 -7.219 1 97.25 169 HIS A N 1
ATOM 1244 C CA . HIS A 1 169 ? -16.625 -7.602 -8.352 1 97.25 169 HIS A CA 1
ATOM 1245 C C . HIS A 1 169 ? -16.375 -8.625 -9.445 1 97.25 169 HIS A C 1
ATOM 1247 O O . HIS A 1 169 ? -15.352 -9.312 -9.445 1 97.25 169 HIS A O 1
ATOM 1253 N N . GLY A 1 170 ? -17.25 -8.633 -10.414 1 96.75 170 GLY A N 1
ATOM 1254 C CA . GLY A 1 170 ? -17.156 -9.617 -11.477 1 96.75 170 GLY A CA 1
ATOM 1255 C C . GLY A 1 170 ? -15.812 -9.578 -12.195 1 96.75 170 GLY A C 1
ATOM 1256 O O . GLY A 1 170 ? -15.289 -10.617 -12.602 1 96.75 170 GLY A O 1
ATOM 1257 N N . GLY A 1 171 ? -15.281 -8.414 -12.359 1 97.38 171 GLY A N 1
ATOM 1258 C CA . GLY A 1 171 ? -13.977 -8.273 -12.992 1 97.38 171 GLY A CA 1
ATOM 1259 C C . G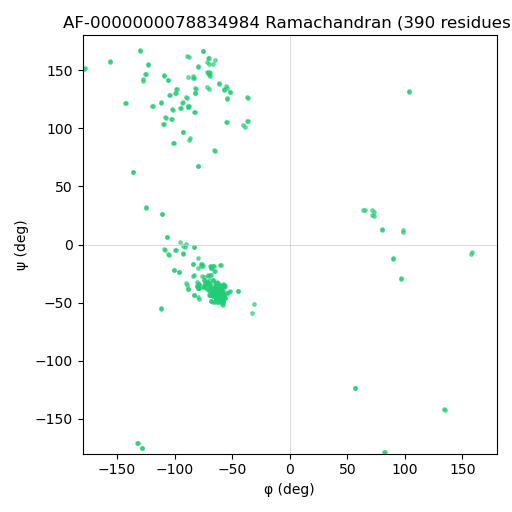LY A 1 171 ? -12.867 -8.953 -12.227 1 97.38 171 GLY A C 1
ATOM 1260 O O . GLY A 1 171 ? -11.961 -9.539 -12.828 1 97.38 171 GLY A O 1
ATOM 1261 N N . LEU A 1 172 ? -12.945 -8.898 -10.898 1 98 172 LEU A N 1
ATOM 1262 C CA . LEU A 1 172 ? -11.922 -9.539 -10.078 1 98 172 LEU A CA 1
ATOM 1263 C C . LEU A 1 172 ? -12.07 -11.055 -10.117 1 98 172 LEU A C 1
ATOM 1265 O O . LEU A 1 172 ? -11.07 -11.781 -10.086 1 98 172 LEU A O 1
ATOM 1269 N N . VAL A 1 173 ? -13.289 -11.508 -10.133 1 97.5 173 VAL A N 1
ATOM 1270 C CA . VAL A 1 173 ? -13.523 -12.945 -10.234 1 97.5 173 VAL A CA 1
ATOM 1271 C C . VAL A 1 173 ? -12.922 -13.469 -11.539 1 97.5 173 VAL A C 1
ATOM 1273 O O . VAL A 1 173 ? -12.164 -14.445 -11.523 1 97.5 173 VAL A O 1
ATOM 1276 N N . ALA A 1 174 ? -13.227 -12.797 -12.633 1 97.69 174 ALA A N 1
ATOM 1277 C CA . ALA A 1 174 ? -12.695 -13.195 -13.93 1 97.69 174 ALA A CA 1
ATOM 1278 C C . ALA A 1 174 ? -11.164 -13.141 -13.938 1 97.69 174 ALA A C 1
ATOM 1280 O O . ALA A 1 174 ? -10.516 -13.977 -14.562 1 97.69 174 ALA A O 1
ATOM 1281 N N . TYR A 1 175 ? -10.641 -12.164 -13.344 1 98.38 175 TYR A N 1
ATOM 1282 C CA . TYR A 1 175 ? -9.203 -11.961 -13.203 1 98.38 175 TYR A CA 1
ATOM 1283 C C . TYR A 1 175 ? -8.555 -13.148 -12.5 1 98.38 175 TYR A C 1
ATOM 1285 O O . TYR A 1 175 ? -7.555 -13.688 -12.977 1 98.38 175 TYR A O 1
ATOM 1293 N N . VAL A 1 176 ? -9.109 -13.594 -11.352 1 98 176 VAL A N 1
ATOM 1294 C CA . VAL A 1 176 ? -8.562 -14.719 -10.594 1 98 176 VAL A CA 1
ATOM 1295 C C . VAL A 1 176 ? -8.688 -16 -11.414 1 98 176 VAL A C 1
ATOM 1297 O O . VAL A 1 176 ? -7.754 -16.797 -11.469 1 98 176 VAL A O 1
ATOM 1300 N N . ASP A 1 177 ? -9.82 -16.141 -12.07 1 97.44 177 ASP A N 1
ATOM 1301 C CA . ASP A 1 177 ? -10.016 -17.312 -12.93 1 97.44 177 ASP A CA 1
ATOM 1302 C C . ASP A 1 177 ? -8.945 -17.375 -14.023 1 97.44 177 ASP A C 1
ATOM 1304 O O . ASP A 1 177 ? -8.367 -18.438 -14.273 1 97.44 177 ASP A O 1
ATOM 1308 N N . ARG A 1 178 ? -8.711 -16.266 -14.609 1 97.5 178 ARG A N 1
ATOM 1309 C CA . ARG A 1 178 ? -7.727 -16.172 -15.688 1 97.5 178 ARG A CA 1
ATOM 1310 C C . ARG A 1 178 ? -6.328 -16.516 -15.188 1 97.5 178 ARG A C 1
ATOM 1312 O O . ARG A 1 178 ? -5.586 -17.234 -15.844 1 97.5 178 ARG A O 1
ATOM 1319 N N . LEU A 1 179 ? -5.949 -16.031 -14.062 1 98.25 179 LEU A N 1
ATOM 1320 C CA . LEU A 1 179 ? -4.602 -16.25 -13.547 1 98.25 179 LEU A CA 1
ATOM 1321 C C . LEU A 1 179 ? -4.441 -17.688 -13.039 1 98.25 179 LEU A C 1
ATOM 1323 O O . LEU A 1 179 ? -3.367 -18.266 -13.156 1 98.25 179 LEU A O 1
ATOM 1327 N N . MET A 1 180 ? -5.504 -18.219 -12.469 1 97.75 180 MET A N 1
ATOM 1328 C CA . MET A 1 180 ? -5.461 -19.625 -12.086 1 97.75 180 MET A CA 1
ATOM 1329 C C . MET A 1 180 ? -5.242 -20.516 -13.305 1 97.75 180 MET A C 1
ATOM 1331 O O . MET A 1 180 ? -4.445 -21.453 -13.258 1 97.75 180 MET A O 1
ATOM 1335 N N . ALA A 1 181 ? -5.934 -20.234 -14.375 1 97.19 181 ALA A N 1
ATOM 1336 C CA . ALA A 1 181 ? -5.801 -21 -15.609 1 97.19 181 ALA A CA 1
ATOM 1337 C C . ALA A 1 181 ? -4.395 -20.875 -16.188 1 97.19 181 ALA A C 1
ATOM 1339 O O . ALA A 1 181 ? -3.844 -21.844 -16.719 1 97.19 181 ALA A O 1
ATOM 1340 N N . ARG A 1 182 ? -3.84 -19.766 -16.047 1 97.44 182 ARG A N 1
ATOM 1341 C CA . ARG A 1 182 ? -2.537 -19.484 -16.641 1 97.44 182 ARG A CA 1
ATOM 1342 C C . ARG A 1 182 ? -1.413 -20.094 -15.812 1 97.44 182 ARG A C 1
ATOM 1344 O O . ARG A 1 182 ? -0.5 -20.719 -16.344 1 97.44 182 ARG A O 1
ATOM 1351 N N . PHE A 1 183 ? -1.47 -19.906 -14.523 1 97.75 183 PHE A N 1
ATOM 1352 C CA . PHE A 1 183 ? -0.311 -20.219 -13.695 1 97.75 183 PHE A CA 1
ATOM 1353 C C . PHE A 1 183 ? -0.479 -21.578 -13.008 1 97.75 183 PHE A C 1
ATOM 1355 O O . PHE A 1 183 ? 0.503 -22.188 -12.586 1 97.75 183 PHE A O 1
ATOM 1362 N N . TYR A 1 184 ? -1.711 -21.969 -12.898 1 97.38 184 TYR A N 1
ATOM 1363 C CA . TYR A 1 184 ? -1.995 -23.25 -12.258 1 97.38 184 TYR A CA 1
ATOM 1364 C C . TYR A 1 184 ? -3.045 -24.031 -13.039 1 97.38 184 TYR A C 1
ATOM 1366 O O . TYR A 1 184 ? -4.082 -24.422 -12.492 1 97.38 184 TYR A O 1
ATOM 1374 N N . PRO A 1 185 ? -2.752 -24.375 -14.234 1 95.62 185 PRO A N 1
ATOM 1375 C CA . PRO A 1 185 ? -3.742 -25.047 -15.086 1 95.62 185 PRO A CA 1
ATOM 1376 C C . PRO A 1 185 ? -4.129 -26.422 -14.57 1 95.62 185 PRO A C 1
ATOM 1378 O O . PRO A 1 185 ? -5.219 -26.922 -14.875 1 95.62 185 PRO A O 1
ATOM 1381 N N . GLU A 1 186 ? -3.307 -27.031 -13.789 1 93.88 186 GLU A N 1
ATOM 1382 C CA . GLU A 1 186 ? -3.566 -28.391 -13.305 1 93.88 186 GLU A CA 1
ATOM 1383 C C . GLU A 1 186 ? -4.457 -28.375 -12.07 1 93.88 186 GLU A C 1
ATOM 1385 O O . GLU A 1 186 ? -4.961 -29.406 -11.641 1 93.88 186 GLU A O 1
ATOM 1390 N N . PHE A 1 187 ? -4.555 -27.203 -11.461 1 94.62 187 PHE A N 1
ATOM 1391 C CA . PHE A 1 187 ? -5.383 -27.094 -10.266 1 94.62 187 PHE A CA 1
ATOM 1392 C C . PHE A 1 187 ? -6.852 -26.906 -10.633 1 94.62 187 PHE A C 1
ATOM 1394 O O . PHE A 1 187 ? -7.188 -26.062 -11.461 1 94.62 187 PHE A O 1
ATOM 1401 N N . PRO A 1 188 ? -7.766 -27.688 -10.047 1 92.38 188 PRO A N 1
ATOM 1402 C CA . PRO A 1 188 ? -9.188 -27.609 -10.406 1 92.38 188 PRO A CA 1
ATOM 1403 C C . PRO A 1 188 ? -9.898 -26.438 -9.727 1 92.38 188 PRO A C 1
ATOM 1405 O O . PRO A 1 188 ? -10.812 -26.656 -8.93 1 92.38 188 PRO A O 1
ATOM 1408 N N . TRP A 1 189 ? -9.602 -25.281 -10.039 1 90.44 189 TRP A N 1
ATOM 1409 C CA . TRP A 1 189 ? -10.094 -24.047 -9.438 1 90.44 189 TRP A CA 1
ATOM 1410 C C . TRP A 1 189 ? -11.586 -23.875 -9.719 1 90.44 189 TRP A C 1
ATOM 1412 O O . TRP A 1 189 ? -12.359 -23.578 -8.812 1 90.44 189 TRP A O 1
ATOM 1422 N N . LEU A 1 190 ? -12.117 -23.984 -10.844 1 74.25 190 LEU A N 1
ATOM 1423 C CA . LEU A 1 190 ? -13.516 -23.75 -11.203 1 74.25 190 LEU A CA 1
ATOM 1424 C C . LEU A 1 190 ? -14.414 -24.828 -10.602 1 74.25 190 LEU A C 1
ATOM 1426 O O . LEU A 1 190 ? -15.586 -24.562 -10.312 1 74.25 190 LEU A O 1
ATOM 1430 N N . LEU A 1 191 ? -13.797 -25.828 -10.43 1 66.75 191 LEU A N 1
ATOM 1431 C CA . LEU A 1 191 ? -14.562 -26.906 -9.805 1 66.75 191 LEU A CA 1
ATOM 1432 C C . LEU A 1 191 ? -14.68 -26.703 -8.305 1 66.75 191 LEU A C 1
ATOM 1434 O O . LEU A 1 191 ? -15.727 -26.953 -7.711 1 66.75 191 LEU A O 1
ATOM 1438 N N . GLU A 1 192 ? -13.703 -26.188 -7.73 1 59.88 192 GLU A N 1
ATOM 1439 C CA . GLU A 1 192 ? -13.672 -25.906 -6.297 1 59.88 192 GLU A CA 1
ATOM 1440 C C . GLU A 1 192 ? -14.594 -24.734 -5.945 1 59.88 192 GLU A C 1
ATOM 1442 O O . GLU A 1 192 ? -15.258 -24.75 -4.902 1 59.88 192 GLU A O 1
ATOM 1447 N N . ALA A 1 193 ? -14.703 -23.875 -6.852 1 57.44 193 ALA A N 1
ATOM 1448 C CA . ALA A 1 193 ? -15.594 -22.734 -6.652 1 57.44 193 ALA A CA 1
ATOM 1449 C C . ALA A 1 193 ? -17.062 -23.156 -6.723 1 57.44 193 ALA A C 1
ATOM 1451 O O . ALA A 1 193 ? -17.906 -22.625 -6 1 57.44 193 ALA A O 1
ATOM 1452 N N . ALA A 1 194 ? -17.312 -24.156 -7.535 1 52.38 194 ALA A N 1
ATOM 1453 C CA . ALA A 1 194 ? -18.672 -24.672 -7.727 1 52.38 194 ALA A CA 1
ATOM 1454 C C . ALA A 1 194 ? -19.125 -25.5 -6.523 1 52.38 194 ALA A C 1
ATOM 1456 O O . ALA A 1 194 ? -20.312 -25.531 -6.203 1 52.38 194 ALA A O 1
ATOM 1457 N N . GLN A 1 195 ? -18.359 -26.109 -5.797 1 50.97 195 GLN A N 1
ATOM 1458 C CA . GLN A 1 195 ? -18.734 -27 -4.699 1 50.97 195 GLN A CA 1
ATOM 1459 C C . GLN A 1 195 ? -19 -26.219 -3.42 1 50.97 195 GLN A C 1
ATOM 1461 O O . GLN A 1 195 ? -19.734 -26.688 -2.547 1 50.97 195 GLN A O 1
ATOM 1466 N N . ALA A 1 196 ? -18.391 -25.094 -3.268 1 48.62 196 ALA A N 1
ATOM 1467 C CA . ALA A 1 196 ? -18.594 -24.297 -2.068 1 48.62 196 ALA A CA 1
ATOM 1468 C C . ALA A 1 196 ? -19.906 -23.5 -2.156 1 48.62 196 ALA A C 1
ATOM 1470 O O . ALA A 1 196 ? -20.406 -23.016 -1.142 1 48.62 196 ALA A O 1
ATOM 1471 N N . ALA A 1 197 ? -20.453 -23.516 -3.418 1 44.75 197 ALA A N 1
ATOM 1472 C CA . ALA A 1 197 ? -21.766 -22.875 -3.596 1 44.75 197 ALA A CA 1
ATOM 1473 C C . ALA A 1 197 ? -22.891 -23.844 -3.281 1 44.75 197 ALA A C 1
ATOM 1475 O O . ALA A 1 197 ? -24.016 -23.422 -2.971 1 44.75 197 ALA A O 1
ATOM 1476 N N . MET B 1 1 ? -18.422 18.938 18.953 1 82.88 1 MET B N 1
ATOM 1477 C CA . MET B 1 1 ? -17.016 19.359 19.062 1 82.88 1 MET B CA 1
ATOM 1478 C C . MET B 1 1 ? -16.094 18.156 18.875 1 82.88 1 MET B C 1
ATOM 1480 O O . MET B 1 1 ? -16.406 17.047 19.297 1 82.88 1 MET B O 1
ATOM 1484 N N . ILE B 1 2 ? -14.984 18.406 18.031 1 88.19 2 ILE B N 1
ATOM 1485 C CA . ILE B 1 2 ? -14.031 17.328 17.797 1 88.19 2 ILE B CA 1
ATOM 1486 C C . ILE B 1 2 ? -12.758 17.594 18.594 1 88.19 2 ILE B C 1
ATOM 1488 O O . ILE B 1 2 ? -12.227 18.703 18.594 1 88.19 2 ILE B O 1
ATOM 1492 N N . THR B 1 3 ? -12.367 16.531 19.359 1 88.81 3 THR B N 1
ATOM 1493 C CA . THR B 1 3 ? -11.094 16.578 20.078 1 88.81 3 THR B CA 1
ATOM 1494 C C . THR B 1 3 ? -10.109 15.586 19.484 1 88.81 3 THR B C 1
ATOM 1496 O O . THR B 1 3 ? -10.422 14.398 19.344 1 88.81 3 THR B O 1
ATOM 1499 N N . LEU B 1 4 ? -8.977 16.156 19.078 1 90.5 4 LEU B N 1
ATOM 1500 C CA . LEU B 1 4 ? -7.898 15.305 18.594 1 90.5 4 LEU B CA 1
ATOM 1501 C C . LEU B 1 4 ? -6.898 15.008 19.703 1 90.5 4 LEU B C 1
ATOM 1503 O O . LEU B 1 4 ? -6.262 15.922 20.219 1 90.5 4 LEU B O 1
ATOM 1507 N N . HIS B 1 5 ? -6.805 13.727 20.016 1 88.5 5 HIS B N 1
ATOM 1508 C CA . HIS B 1 5 ? -5.832 13.32 21.016 1 88.5 5 HIS B CA 1
ATOM 1509 C C . HIS B 1 5 ? -4.477 13.031 20.391 1 88.5 5 HIS B C 1
ATOM 1511 O O . HIS B 1 5 ? -4.363 12.164 19.516 1 88.5 5 HIS B O 1
ATOM 1517 N N . GLY B 1 6 ? -3.492 13.812 20.828 1 89.56 6 GLY B N 1
ATOM 1518 C CA . GLY B 1 6 ? -2.135 13.641 20.344 1 89.56 6 GLY B CA 1
ATOM 1519 C C . GLY B 1 6 ? -1.095 13.609 21.438 1 89.56 6 GLY B C 1
ATOM 1520 O O . GLY B 1 6 ? -1.431 13.438 22.609 1 89.56 6 GLY B O 1
ATOM 1521 N N . ARG B 1 7 ? 0.228 13.648 21.078 1 89.62 7 ARG B N 1
ATOM 1522 C CA . ARG B 1 7 ? 1.336 13.625 22.031 1 89.62 7 ARG B CA 1
ATOM 1523 C C . ARG B 1 7 ? 1.976 15 22.156 1 89.62 7 ARG B C 1
ATOM 1525 O O . ARG B 1 7 ? 2.762 15.242 23.078 1 89.62 7 ARG B O 1
ATOM 1532 N N . GLY B 1 8 ? 1.573 15.836 21.328 1 89.31 8 GLY B N 1
ATOM 1533 C CA . GLY B 1 8 ? 2.246 17.125 21.266 1 89.31 8 GLY B CA 1
ATOM 1534 C C . GLY B 1 8 ? 3.527 17.094 20.453 1 89.31 8 GLY B C 1
ATOM 1535 O O . GLY B 1 8 ? 3.846 16.078 19.828 1 89.31 8 GLY B O 1
ATOM 1536 N N . PRO B 1 9 ? 4.191 18.297 20.422 1 90.5 9 PRO B N 1
ATOM 1537 C CA . PRO B 1 9 ? 5.434 18.359 19.641 1 90.5 9 PRO B CA 1
ATOM 1538 C C . PRO B 1 9 ? 6.508 17.406 20.172 1 90.5 9 PRO B C 1
ATOM 1540 O O . PRO B 1 9 ? 6.621 17.203 21.375 1 90.5 9 PRO B O 1
ATOM 1543 N N . GLY B 1 10 ? 7.207 16.766 19.281 1 89.62 10 GLY B N 1
ATOM 1544 C CA . GLY B 1 10 ? 8.273 15.828 19.609 1 89.62 10 GLY B CA 1
ATOM 1545 C C . GLY B 1 10 ? 8.945 15.234 18.391 1 89.62 10 GLY B C 1
ATOM 1546 O O . GLY B 1 10 ? 8.367 15.211 17.297 1 89.62 10 GLY B O 1
ATOM 1547 N N . ALA B 1 11 ? 10.211 14.883 18.531 1 89.12 11 ALA B N 1
ATOM 1548 C CA . ALA B 1 11 ? 10.977 14.219 17.484 1 89.12 11 ALA B CA 1
ATOM 1549 C C . ALA B 1 11 ? 11.148 15.133 16.281 1 89.12 11 ALA B C 1
ATOM 1551 O O . ALA B 1 11 ? 11.133 14.664 15.133 1 89.12 11 ALA B O 1
ATOM 1552 N N . GLY B 1 12 ? 11.164 16.375 16.562 1 91.56 12 GLY B N 1
ATOM 1553 C CA . GLY B 1 12 ? 11.383 17.344 15.508 1 91.56 12 GLY B CA 1
ATOM 1554 C C . GLY B 1 12 ? 10.141 17.625 14.695 1 91.56 12 GLY B C 1
ATOM 1555 O O . GLY B 1 12 ? 10.219 18.203 13.609 1 91.56 12 GLY B O 1
ATOM 1556 N N . LEU B 1 13 ? 9.016 17.203 15.195 1 94.81 13 LEU B N 1
ATOM 1557 C CA . LEU B 1 13 ? 7.754 17.391 14.5 1 94.81 13 LEU B CA 1
ATOM 1558 C C . LEU B 1 13 ? 6.758 18.141 15.375 1 94.81 13 LEU B C 1
ATOM 1560 O O . LEU B 1 13 ? 6.891 18.156 16.594 1 94.81 13 LEU B O 1
ATOM 1564 N N . PRO B 1 14 ? 5.797 18.828 14.781 1 94.88 14 PRO B N 1
ATOM 1565 C CA . PRO B 1 14 ? 4.766 19.516 15.555 1 94.88 14 PRO B CA 1
ATOM 1566 C C . PRO B 1 14 ? 3.863 18.547 16.328 1 94.88 14 PRO B C 1
ATOM 1568 O O . PRO B 1 14 ? 3.146 18.969 17.234 1 94.88 14 PRO B O 1
ATOM 1571 N N . GLU B 1 15 ? 3.877 17.375 15.93 1 92.56 15 GLU B N 1
ATOM 1572 C CA . GLU B 1 15 ? 3.152 16.266 16.547 1 92.56 15 GLU B CA 1
ATOM 1573 C C . GLU B 1 15 ? 3.969 14.977 16.5 1 92.56 15 GLU B C 1
ATOM 1575 O O . GLU B 1 15 ? 4.289 14.477 15.414 1 92.56 15 GLU B O 1
ATOM 1580 N N . ALA B 1 16 ? 4.215 14.422 17.734 1 90.75 16 ALA B N 1
ATOM 1581 C CA . ALA B 1 16 ? 5.113 13.273 17.844 1 90.75 16 ALA B CA 1
ATOM 1582 C C . ALA B 1 16 ? 4.434 12 17.344 1 90.75 16 ALA B C 1
ATOM 1584 O O . ALA B 1 16 ? 5.105 11.062 16.906 1 90.75 16 ALA B O 1
ATOM 1585 N N . SER B 1 17 ? 3.16 11.93 17.484 1 90.56 17 SER B N 1
ATOM 1586 C CA . SER B 1 17 ? 2.404 10.781 16.984 1 90.56 17 SER B CA 1
ATOM 1587 C C . SER B 1 17 ? 2.088 10.938 15.5 1 90.56 17 SER B C 1
ATOM 1589 O O . SER B 1 17 ? 1.287 11.789 15.117 1 90.56 17 SER B O 1
ATOM 1591 N N . LEU B 1 18 ? 2.664 10.07 14.703 1 92.56 18 LEU B N 1
ATOM 1592 C CA . LEU B 1 18 ? 2.42 10.141 13.266 1 92.56 18 LEU B CA 1
ATOM 1593 C C . LEU B 1 18 ? 0.953 9.867 12.953 1 92.56 18 LEU B C 1
ATOM 1595 O O . LEU B 1 18 ? 0.401 10.445 12.008 1 92.56 18 LEU B O 1
ATOM 1599 N N . ARG B 1 19 ? 0.311 9 13.727 1 90.56 19 ARG B N 1
ATOM 1600 C CA . ARG B 1 19 ? -1.111 8.727 13.547 1 90.56 19 ARG B CA 1
ATOM 1601 C C . ARG B 1 19 ? -1.948 9.977 13.828 1 90.56 19 ARG B C 1
ATOM 1603 O O . ARG B 1 19 ? -2.848 10.312 13.055 1 90.56 19 ARG B O 1
ATOM 1610 N N . ALA B 1 20 ? -1.646 10.617 14.898 1 91.44 20 ALA B N 1
ATOM 1611 C CA . ALA B 1 20 ? -2.359 11.852 15.234 1 91.44 20 ALA B CA 1
ATOM 1612 C C . ALA B 1 20 ? -2.098 12.938 14.188 1 91.44 20 ALA B C 1
ATOM 1614 O O . ALA B 1 20 ? -2.99 13.719 13.859 1 91.44 20 ALA B O 1
ATOM 1615 N N . MET B 1 21 ? -0.872 12.977 13.75 1 93.81 21 MET B N 1
ATOM 1616 C CA . MET B 1 21 ? -0.534 13.961 12.734 1 93.81 21 MET B CA 1
ATOM 1617 C C . MET B 1 21 ? -1.32 13.711 11.445 1 93.81 21 MET B C 1
ATOM 1619 O O . MET B 1 21 ? -1.791 14.648 10.805 1 93.81 21 MET B O 1
ATOM 1623 N N . THR B 1 22 ? -1.423 12.477 11.07 1 94.44 22 THR B N 1
ATOM 1624 C CA . THR B 1 22 ? -2.213 12.117 9.898 1 94.44 22 THR B CA 1
ATOM 1625 C C . THR B 1 22 ? -3.656 12.586 10.055 1 94.44 22 THR B C 1
ATOM 1627 O O . THR B 1 22 ? -4.215 13.211 9.156 1 94.44 22 THR B O 1
ATOM 1630 N N . SER B 1 23 ? -4.285 12.289 11.203 1 92.62 23 SER B N 1
ATOM 1631 C CA . SER B 1 23 ? -5.652 12.711 11.477 1 92.62 23 SER B CA 1
ATOM 1632 C C . SER B 1 23 ? -5.777 14.234 11.453 1 92.62 23 SER B C 1
ATOM 1634 O O . SER B 1 23 ? -6.766 14.773 10.945 1 92.62 23 SER B O 1
ATOM 1636 N N . GLU B 1 24 ? -4.793 14.844 11.984 1 94.62 24 GLU B N 1
ATOM 1637 C CA . GLU B 1 24 ? -4.82 16.297 12.031 1 94.62 24 GLU B CA 1
ATOM 1638 C C . GLU B 1 24 ? -4.773 16.906 10.625 1 94.62 24 GLU B C 1
ATOM 1640 O O . GLU B 1 24 ? -5.512 17.844 10.32 1 94.62 24 GLU B O 1
ATOM 1645 N N . VAL B 1 25 ? -3.918 16.375 9.82 1 96.88 25 VAL B N 1
ATOM 1646 C CA . VAL B 1 25 ? -3.809 16.875 8.445 1 96.88 25 VAL B CA 1
ATOM 1647 C C . VAL B 1 25 ? -5.121 16.625 7.707 1 96.88 25 VAL B C 1
ATOM 1649 O O . VAL B 1 25 ? -5.578 17.484 6.941 1 96.88 25 VAL B O 1
ATOM 1652 N N . LEU B 1 26 ? -5.777 15.477 7.953 1 96.12 26 LEU B N 1
ATOM 1653 C CA . LEU B 1 26 ? -7.09 15.219 7.363 1 96.12 26 LEU B CA 1
ATOM 1654 C C . LEU B 1 26 ? -8.102 16.266 7.805 1 96.12 26 LEU B C 1
ATOM 1656 O O . LEU B 1 26 ? -8.875 16.766 6.984 1 96.12 26 LEU B O 1
ATOM 1660 N N . LEU B 1 27 ? -8.117 16.578 9.078 1 95 27 LEU B N 1
ATOM 1661 C CA . LEU B 1 27 ? -9.016 17.594 9.602 1 95 27 LEU B CA 1
ATOM 1662 C C . LEU B 1 27 ? -8.758 18.938 8.93 1 95 27 LEU B C 1
ATOM 1664 O O . LEU B 1 27 ? -9.703 19.641 8.562 1 95 27 LEU B O 1
ATOM 1668 N N . LYS B 1 28 ? -7.504 19.266 8.742 1 96.88 28 LYS B N 1
ATOM 1669 C CA . LYS B 1 28 ? -7.125 20.547 8.141 1 96.88 28 LYS B CA 1
ATOM 1670 C C . LYS B 1 28 ? -7.504 20.594 6.664 1 96.88 28 LYS B C 1
ATOM 1672 O O . LYS B 1 28 ? -7.996 21.609 6.176 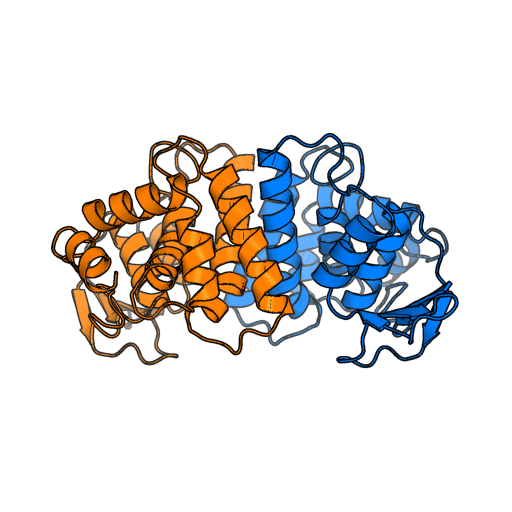1 96.88 28 LYS B O 1
ATOM 1677 N N . ILE B 1 29 ? -7.254 19.531 5.918 1 96.94 29 ILE B N 1
ATOM 1678 C CA . ILE B 1 29 ? -7.672 19.453 4.523 1 96.94 29 ILE B CA 1
ATOM 1679 C C . ILE B 1 29 ? -9.188 19.625 4.426 1 96.94 29 ILE B C 1
ATOM 1681 O O . ILE B 1 29 ? -9.688 20.312 3.535 1 96.94 29 ILE B O 1
ATOM 1685 N N . ALA B 1 30 ? -9.898 19 5.398 1 95.62 30 ALA B N 1
ATOM 1686 C CA . ALA B 1 30 ? -11.359 19 5.398 1 95.62 30 ALA B CA 1
ATOM 1687 C C . ALA B 1 30 ? -11.898 20.359 5.848 1 95.62 30 ALA B C 1
ATOM 1689 O O . ALA B 1 30 ? -13.086 20.641 5.66 1 95.62 30 ALA B O 1
ATOM 1690 N N . GLY B 1 31 ? -11.07 21.125 6.484 1 95.81 31 GLY B N 1
ATOM 1691 C CA . GLY B 1 31 ? -11.523 22.406 7.016 1 95.81 31 GLY B CA 1
ATOM 1692 C C . GLY B 1 31 ? -12.438 22.266 8.219 1 95.81 31 GLY B C 1
ATOM 1693 O O . GLY B 1 31 ? -13.367 23.047 8.398 1 95.81 31 GLY B O 1
ATOM 1694 N N . VAL B 1 32 ? -12.234 21.219 8.969 1 93.81 32 VAL B N 1
ATOM 1695 C CA . VAL B 1 32 ? -13.062 20.953 10.148 1 93.81 32 VAL B CA 1
ATOM 1696 C C . VAL B 1 32 ? -12.328 21.406 11.406 1 93.81 32 VAL B C 1
ATOM 1698 O O . VAL B 1 32 ? -11.164 21.031 11.625 1 93.81 32 VAL B O 1
ATOM 1701 N N . GLY B 1 33 ? -12.992 22.156 12.227 1 93.81 33 GLY B N 1
ATOM 1702 C CA . GLY B 1 33 ? -12.406 22.625 13.469 1 93.81 33 GLY B CA 1
ATOM 1703 C C . GLY B 1 33 ? -12.219 21.516 14.492 1 93.81 33 GLY B C 1
ATOM 1704 O O . GLY B 1 33 ? -13.016 20.594 14.57 1 93.81 33 GLY B O 1
ATOM 1705 N N . TYR B 1 34 ? -11.172 21.641 15.328 1 92.31 34 TYR B N 1
ATOM 1706 C CA . TYR B 1 34 ? -10.875 20.656 16.359 1 92.31 34 TYR B CA 1
ATOM 1707 C C . TYR B 1 34 ? -10.062 21.281 17.484 1 92.31 34 TYR B C 1
ATOM 1709 O O . TYR B 1 34 ? -9.477 22.359 17.312 1 92.31 34 TYR B O 1
ATOM 1717 N N . ARG B 1 35 ? -10.148 20.656 18.594 1 91.62 35 ARG B N 1
ATOM 1718 C CA . ARG B 1 35 ? -9.258 20.969 19.703 1 91.62 35 ARG B CA 1
ATOM 1719 C C . ARG B 1 35 ? -8.258 19.844 19.938 1 91.62 35 ARG B C 1
ATOM 1721 O O . ARG B 1 35 ? -8.57 18.672 19.719 1 91.62 35 ARG B O 1
ATOM 1728 N N . LYS B 1 36 ? -7.043 20.219 20.344 1 89.25 36 LYS B N 1
ATOM 1729 C CA . LYS B 1 36 ? -6.02 19.219 20.625 1 89.25 36 LYS B CA 1
ATOM 1730 C C . LYS B 1 36 ? -5.941 18.922 22.125 1 89.25 36 LYS B C 1
ATOM 1732 O O . LYS B 1 36 ? -6.051 19.844 22.953 1 89.25 36 LYS B O 1
ATOM 1737 N N . ALA B 1 37 ? -5.891 17.734 22.453 1 85.5 37 ALA B N 1
ATOM 1738 C CA . ALA B 1 37 ? -5.688 17.297 23.828 1 85.5 37 ALA B CA 1
ATOM 1739 C C . ALA B 1 37 ? -4.527 16.312 23.922 1 85.5 37 ALA B C 1
ATOM 1741 O O . ALA B 1 37 ? -4.285 15.531 23 1 85.5 37 ALA B O 1
ATOM 1742 N N . ALA B 1 38 ? -3.75 16.531 25.078 1 75.06 38 ALA B N 1
ATOM 1743 C CA . ALA B 1 38 ? -2.688 15.555 25.344 1 75.06 38 ALA B CA 1
ATOM 1744 C C . ALA B 1 38 ? -3.264 14.211 25.766 1 75.06 38 ALA B C 1
ATOM 1746 O O . ALA B 1 38 ? -4.293 14.156 26.438 1 75.06 38 ALA B O 1
ATOM 1747 N N . GLY B 1 39 ? -2.812 13.117 25.25 1 65.5 39 GLY B N 1
ATOM 1748 C CA . GLY B 1 39 ? -3.307 11.836 25.719 1 65.5 39 GLY B CA 1
ATOM 1749 C C . GLY B 1 39 ? -3.109 10.711 24.734 1 65.5 39 GLY B C 1
ATOM 1750 O O . GLY B 1 39 ? -3.559 9.586 24.953 1 65.5 39 GLY B O 1
ATOM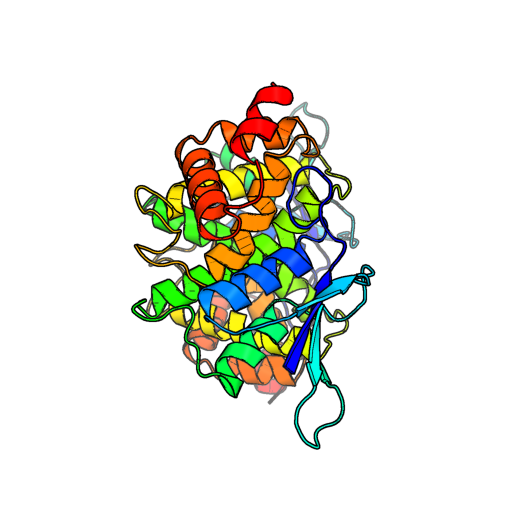 1751 N N . ALA B 1 40 ? -2.639 11.039 23.531 1 58.72 40 ALA B N 1
ATOM 1752 C CA . ALA B 1 40 ? -2.582 9.93 22.578 1 58.72 40 ALA B CA 1
ATOM 1753 C C . ALA B 1 40 ? -1.568 8.883 23.016 1 58.72 40 ALA B C 1
ATOM 1755 O O . ALA B 1 40 ? -0.398 9.195 23.25 1 58.72 40 ALA B O 1
ATOM 1756 N N . VAL B 1 41 ? -2.07 8.062 23.922 1 51.91 41 VAL B N 1
ATOM 1757 C CA . VAL B 1 41 ? -1.271 6.848 24.031 1 51.91 41 VAL B CA 1
ATOM 1758 C C . VAL B 1 41 ? -1.374 6.043 22.75 1 51.91 41 VAL B C 1
ATOM 1760 O O . VAL B 1 41 ? -2.307 6.234 21.953 1 51.91 41 VAL B O 1
ATOM 1763 N N . ALA B 1 42 ? -0.398 5.262 22.5 1 52.38 42 ALA B N 1
ATOM 1764 C CA . ALA B 1 42 ? -0.323 4.41 21.312 1 52.38 42 ALA B CA 1
ATOM 1765 C C . ALA B 1 42 ? -1.715 3.971 20.859 1 52.38 42 ALA B C 1
ATOM 1767 O O . ALA B 1 42 ? -2.008 3.941 19.672 1 52.38 42 ALA B O 1
ATOM 1768 N N . ASP B 1 43 ? -2.547 3.404 21.797 1 52.25 43 ASP B N 1
ATOM 1769 C CA . ASP B 1 43 ? -3.797 2.701 21.531 1 52.25 43 ASP B CA 1
ATOM 1770 C C . ASP B 1 43 ? -4.996 3.637 21.672 1 52.25 43 ASP B C 1
ATOM 1772 O O . ASP B 1 43 ? -6.141 3.182 21.734 1 52.25 43 ASP B O 1
ATOM 1776 N N . ALA B 1 44 ? -4.801 4.773 21.922 1 54 44 ALA B N 1
ATOM 1777 C CA . ALA B 1 44 ? -6.016 5.559 22.156 1 54 44 ALA B CA 1
ATOM 1778 C C . ALA B 1 44 ? -6.551 6.129 20.844 1 54 44 ALA B C 1
ATOM 1780 O O . ALA B 1 44 ? -5.785 6.387 19.906 1 54 44 ALA B O 1
ATOM 1781 N N . PRO B 1 45 ? -7.844 6.141 20.828 1 58.81 45 PRO B N 1
ATOM 1782 C CA . PRO B 1 45 ? -8.5 6.727 19.656 1 58.81 45 PRO B CA 1
ATOM 1783 C C . PRO B 1 45 ? -8.078 8.172 19.406 1 58.81 45 PRO B C 1
ATOM 1785 O O . PRO B 1 45 ? -7.812 8.914 20.344 1 58.81 45 PRO B O 1
ATOM 1788 N N . VAL B 1 46 ? -7.777 8.555 18.344 1 69.88 46 VAL B N 1
ATOM 1789 C CA . VAL B 1 46 ? -7.188 9.836 17.938 1 69.88 46 VAL B CA 1
ATOM 1790 C C . VAL B 1 46 ? -8.273 10.906 17.891 1 69.88 46 VAL B C 1
ATOM 1792 O O . VAL B 1 46 ? -8.055 12.047 18.312 1 69.88 46 VAL B O 1
ATOM 1795 N N . LEU B 1 47 ? -9.547 10.57 17.516 1 81.94 47 LEU B N 1
ATOM 1796 C CA . LEU B 1 47 ? -10.578 11.594 17.422 1 81.94 47 LEU B CA 1
ATOM 1797 C C . LEU B 1 47 ? -11.727 11.305 18.391 1 81.94 47 LEU B C 1
ATOM 1799 O O . LEU B 1 47 ? -12.273 10.203 18.391 1 81.94 47 LEU B O 1
ATOM 1803 N N . GLU B 1 48 ? -11.953 12.172 19.266 1 80.88 48 GLU B N 1
ATOM 1804 C CA . GLU B 1 48 ? -13.141 12.141 20.125 1 80.88 48 GLU B CA 1
ATOM 1805 C C . GLU B 1 48 ? -14.188 13.141 19.641 1 80.88 48 GLU B C 1
ATOM 1807 O O . GLU B 1 48 ? -13.898 14.328 19.484 1 80.88 48 GLU B O 1
ATOM 1812 N N . VAL B 1 49 ? -15.352 12.641 19.219 1 76.69 4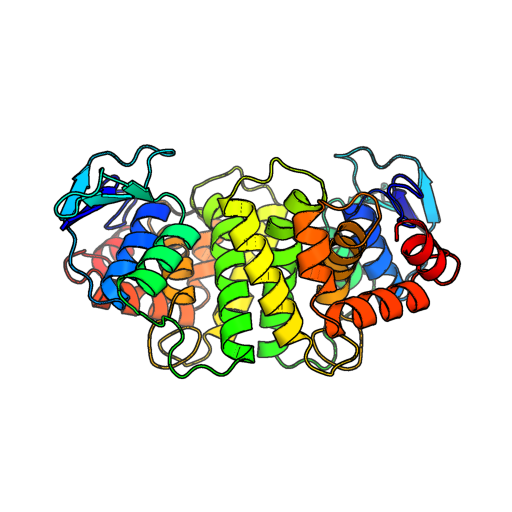9 VAL B N 1
ATOM 1813 C CA . VAL B 1 49 ? -16.438 13.484 18.719 1 76.69 49 VAL B CA 1
ATOM 1814 C C . VAL B 1 49 ? -17.516 13.625 19.797 1 76.69 49 VAL B C 1
ATOM 1816 O O . VAL B 1 49 ? -18.047 12.625 20.297 1 76.69 49 VAL B O 1
ATOM 1819 N N . CYS B 1 50 ? -17.594 14.789 20.375 1 68.31 50 CYS B N 1
ATOM 1820 C CA . CYS B 1 50 ? -18.609 15.055 21.391 1 68.31 50 CYS B CA 1
ATOM 1821 C C . CYS B 1 50 ? -19.781 15.836 20.812 1 68.31 50 CYS B C 1
ATOM 1823 O O . CYS B 1 50 ? -19.594 16.875 20.188 1 68.31 50 CYS B O 1
ATOM 1825 N N . GLY B 1 51 ? -20.828 15.211 20.234 1 58.25 51 GLY B N 1
ATOM 1826 C CA . GLY B 1 51 ? -21.984 15.945 19.766 1 58.25 51 GLY B CA 1
ATOM 1827 C C . GLY B 1 51 ? -23.062 16.125 20.828 1 58.25 51 GLY B C 1
ATOM 1828 O O . GLY B 1 51 ? -22.969 15.531 21.906 1 58.25 51 GLY B O 1
ATOM 1829 N N . ARG B 1 52 ? -23.969 17.172 20.484 1 49.97 52 ARG B N 1
ATOM 1830 C CA . ARG B 1 52 ? -25.203 17.328 21.234 1 49.97 52 ARG B CA 1
ATOM 1831 C C . ARG B 1 52 ? -26.016 16.031 21.234 1 49.97 52 ARG B C 1
ATOM 1833 O O . ARG B 1 52 ? -26.469 15.586 20.172 1 49.97 52 ARG B O 1
ATOM 1840 N N . GLY B 1 53 ? -26.031 15.289 22.406 1 50.59 53 GLY B N 1
ATOM 1841 C CA . GLY B 1 53 ? -26.859 14.125 22.688 1 50.59 53 GLY B CA 1
ATOM 1842 C C . GLY B 1 53 ? -26.141 12.812 22.438 1 50.59 53 GLY B C 1
ATOM 1843 O O . GLY B 1 53 ? -26.703 11.742 22.672 1 50.59 53 GLY B O 1
ATOM 1844 N N . PHE B 1 54 ? -25.172 12.812 21.484 1 48.88 54 PHE B N 1
ATOM 1845 C CA . PHE B 1 54 ? -24.594 11.508 21.188 1 48.88 54 PHE B CA 1
ATOM 1846 C C . PHE B 1 54 ? -23.406 11.219 22.078 1 48.88 54 PHE B C 1
ATOM 1848 O O . PHE B 1 54 ? -22.719 12.141 22.531 1 48.88 54 PHE B O 1
ATOM 1855 N N . ALA B 1 55 ? -23.391 10.125 22.766 1 53.72 55 ALA B N 1
ATOM 1856 C CA . ALA B 1 55 ? -22.281 9.531 23.5 1 53.72 55 ALA B CA 1
ATOM 1857 C C . ALA B 1 55 ? -20.953 9.742 22.766 1 53.72 55 ALA B C 1
ATOM 1859 O O . ALA B 1 55 ? -20.922 9.789 21.531 1 53.72 55 ALA B O 1
ATOM 1860 N N . SER B 1 56 ? -20 10.266 23.391 1 59.81 56 SER B N 1
ATOM 1861 C CA . SER B 1 56 ? -18.625 10.438 22.938 1 59.81 56 SER B CA 1
ATOM 1862 C C . SER B 1 56 ? -18.156 9.219 22.156 1 59.81 56 SER B C 1
ATOM 1864 O O . SER B 1 56 ? -18.344 8.086 22.594 1 59.81 56 SER B O 1
ATOM 1866 N N . GLN B 1 57 ? -18.156 9.359 20.797 1 70.12 57 GLN B N 1
ATOM 1867 C CA . GLN B 1 57 ? -17.625 8.25 20.016 1 70.12 57 GLN B CA 1
ATOM 1868 C C . GLN B 1 57 ? -16.141 8.445 19.703 1 70.12 57 GLN B C 1
ATOM 1870 O O . GLN B 1 57 ? -15.711 9.547 19.391 1 70.12 57 GLN B O 1
ATOM 1875 N N . ALA B 1 58 ? -15.438 7.477 20.141 1 72.12 58 ALA B N 1
ATOM 1876 C CA . ALA B 1 58 ? -14.008 7.426 19.812 1 72.12 58 ALA B CA 1
ATOM 1877 C C . ALA B 1 58 ? -13.766 6.711 18.484 1 72.12 58 ALA B C 1
ATOM 1879 O O . ALA B 1 58 ? -14.289 5.617 18.266 1 72.12 58 ALA B O 1
ATOM 1880 N N . ILE B 1 59 ? -13.203 7.523 17.641 1 76.94 59 ILE B N 1
ATOM 1881 C CA . ILE B 1 59 ? -12.859 6.965 16.344 1 76.94 59 ILE B CA 1
ATOM 1882 C C . ILE B 1 59 ? -11.344 6.797 16.234 1 76.94 59 ILE B C 1
ATOM 1884 O O . ILE B 1 59 ? -10.594 7.77 16.359 1 76.94 59 ILE B O 1
ATOM 1888 N N . GLY B 1 60 ? -10.898 5.602 16.266 1 71.75 60 GLY B N 1
ATOM 1889 C CA . GLY B 1 60 ? -9.484 5.305 16.109 1 71.75 60 GLY B CA 1
ATOM 1890 C C . GLY B 1 60 ? -9.133 4.715 14.766 1 71.75 60 GLY B C 1
ATOM 1891 O O . GLY B 1 60 ? -9.945 4.016 14.156 1 71.75 60 GLY B O 1
ATOM 1892 N N . GLY B 1 61 ? -8 5.102 14.219 1 76.31 61 GLY B N 1
ATOM 1893 C CA . GLY B 1 61 ? -7.512 4.594 12.945 1 76.31 61 GLY B CA 1
ATOM 1894 C C . GLY B 1 61 ? -7.699 5.574 11.797 1 76.31 61 GLY B C 1
ATOM 1895 O O . GLY B 1 61 ? -8.781 6.137 11.633 1 76.31 61 GLY B O 1
ATOM 1896 N N . ASP B 1 62 ? -6.66 5.781 11.055 1 80.62 62 ASP B N 1
ATOM 1897 C CA . ASP B 1 62 ? -6.621 6.766 9.977 1 80.62 62 ASP B CA 1
ATOM 1898 C C . ASP B 1 62 ? -7.797 6.578 9.016 1 80.62 62 ASP B C 1
ATOM 1900 O O . ASP B 1 62 ? -8.453 7.551 8.641 1 80.62 62 ASP B O 1
ATOM 1904 N N . ALA B 1 63 ? -8.086 5.34 8.75 1 77.38 63 ALA B N 1
ATOM 1905 C CA . ALA B 1 63 ? -9.148 5.066 7.785 1 77.38 63 ALA B CA 1
ATOM 1906 C C . ALA B 1 63 ? -10.516 5.395 8.375 1 77.38 63 ALA B C 1
ATOM 1908 O O . ALA B 1 63 ? -11.414 5.844 7.656 1 77.38 63 ALA B O 1
ATOM 1909 N N . LEU B 1 64 ? -10.672 5.184 9.703 1 80.81 64 LEU B N 1
ATOM 1910 C CA . LEU B 1 64 ? -11.953 5.477 10.336 1 80.81 64 LEU B CA 1
ATOM 1911 C C . LEU B 1 64 ? -12.148 6.98 10.5 1 80.81 64 LEU B C 1
ATOM 1913 O O . LEU B 1 64 ? -13.266 7.48 10.391 1 80.81 64 LEU B O 1
ATOM 1917 N N . VAL B 1 65 ? -11.117 7.652 10.773 1 86.31 65 VAL B N 1
ATOM 1918 C CA . VAL B 1 65 ? -11.18 9.109 10.844 1 86.31 65 VAL B CA 1
ATOM 1919 C C . VAL B 1 65 ? -11.57 9.672 9.477 1 86.31 65 VAL B C 1
ATOM 1921 O O . VAL B 1 65 ? -12.453 10.531 9.383 1 86.31 65 VAL B O 1
ATOM 1924 N N . ARG B 1 66 ? -10.938 9.172 8.469 1 89.81 66 ARG B N 1
ATOM 1925 C CA . ARG B 1 66 ? -11.258 9.586 7.109 1 89.81 66 ARG B CA 1
ATOM 1926 C C . ARG B 1 66 ? -12.727 9.328 6.793 1 89.81 66 ARG B C 1
ATOM 1928 O O . ARG B 1 66 ? -13.422 10.211 6.277 1 89.81 66 ARG B O 1
ATOM 1935 N N . ALA B 1 67 ? -13.203 8.156 7.145 1 86.88 67 ALA B N 1
ATOM 1936 C CA . ALA B 1 67 ? -14.586 7.785 6.871 1 86.88 67 ALA B CA 1
ATOM 1937 C C . ALA B 1 67 ? -15.555 8.688 7.625 1 86.88 67 ALA B C 1
ATOM 1939 O O . ALA B 1 67 ? -16.578 9.102 7.082 1 86.88 67 ALA B O 1
ATOM 1940 N N . PHE B 1 68 ? -15.234 8.914 8.828 1 87 68 PHE B N 1
ATOM 1941 C CA . PHE B 1 68 ? -16.047 9.797 9.648 1 87 68 PHE B CA 1
ATOM 1942 C C . PHE B 1 68 ? -16.188 11.172 9.008 1 87 68 PHE B C 1
ATOM 1944 O O . PHE B 1 68 ? -17.297 11.695 8.867 1 87 68 PHE B O 1
ATOM 1951 N N . LEU B 1 69 ? -15.086 11.75 8.531 1 91.62 69 LEU B N 1
ATOM 1952 C CA . LEU B 1 69 ? -15.094 13.078 7.934 1 91.62 69 LEU B CA 1
ATOM 1953 C C . LEU B 1 69 ? -15.844 13.07 6.605 1 91.62 69 LEU B C 1
ATOM 1955 O O . LEU B 1 69 ? -16.562 14.023 6.293 1 91.62 69 LEU B O 1
ATOM 1959 N N . GLU B 1 70 ? -15.688 12 5.848 1 91.81 70 GLU B N 1
ATOM 1960 C CA . GLU B 1 70 ? -16.391 11.875 4.574 1 91.81 70 GLU B CA 1
ATOM 1961 C C . GLU B 1 70 ? -17.891 11.742 4.781 1 91.81 70 GLU B C 1
ATOM 1963 O O . GLU B 1 70 ? -18.688 12.398 4.102 1 91.81 70 GLU B O 1
ATOM 1968 N N . GLN B 1 71 ? -18.297 10.984 5.773 1 87.81 71 GLN B N 1
ATOM 1969 C CA . GLN B 1 71 ? -19.703 10.664 5.973 1 87.81 71 GLN B CA 1
ATOM 1970 C C . GLN B 1 71 ? -20.422 11.781 6.723 1 87.81 71 GLN B C 1
ATOM 1972 O O . GLN B 1 71 ? -21.531 12.18 6.348 1 87.81 71 GLN B O 1
ATOM 1977 N N . VAL B 1 72 ? -19.797 12.266 7.711 1 86.25 72 VAL B N 1
ATOM 1978 C CA . VAL B 1 72 ? -20.469 13.195 8.617 1 86.25 72 VAL B CA 1
ATOM 1979 C C . VAL B 1 72 ? -20.281 14.625 8.125 1 86.25 72 VAL B C 1
ATOM 1981 O O . VAL B 1 72 ? -21.203 15.453 8.234 1 86.25 72 VAL B O 1
ATOM 1984 N N . HIS B 1 73 ? -19.188 14.891 7.547 1 90.5 73 HIS B N 1
ATOM 1985 C CA . HIS B 1 73 ? -18.922 16.266 7.145 1 90.5 73 HIS B CA 1
ATOM 1986 C C . HIS B 1 73 ? -18.969 16.422 5.625 1 90.5 73 HIS B C 1
ATOM 1988 O O . HIS B 1 73 ? -18.734 17.5 5.094 1 90.5 73 HIS B O 1
ATOM 1994 N N . GLY B 1 74 ? -19.156 15.305 4.883 1 91.69 74 GLY B N 1
ATOM 1995 C CA . GLY B 1 74 ? -19.359 15.336 3.445 1 91.69 74 GLY B CA 1
ATOM 1996 C C . GLY B 1 74 ? -18.109 15.688 2.662 1 91.69 74 GLY B C 1
ATOM 1997 O O . GLY B 1 74 ? -18.203 16.234 1.564 1 91.69 74 GLY B O 1
ATOM 1998 N N . VAL B 1 75 ? -17.031 15.438 3.209 1 93.25 75 VAL B N 1
ATOM 1999 C CA . VAL B 1 75 ? -15.758 15.773 2.568 1 93.25 75 VAL B CA 1
ATOM 2000 C C . VAL B 1 75 ? -15.391 14.688 1.558 1 93.25 75 VAL B C 1
ATOM 2002 O O . VAL B 1 75 ? -15.555 13.492 1.828 1 93.25 75 VAL B O 1
ATOM 2005 N N . ASP B 1 76 ? -14.977 15.125 0.391 1 95.75 76 ASP B N 1
ATOM 2006 C CA . ASP B 1 76 ? -14.336 14.234 -0.577 1 95.75 76 ASP B CA 1
ATOM 2007 C C . ASP B 1 76 ? -12.852 14.562 -0.725 1 95.75 76 ASP B C 1
ATOM 2009 O O . ASP B 1 76 ? -12.484 15.508 -1.424 1 95.75 76 ASP B O 1
ATOM 2013 N N . PHE B 1 77 ? -12.062 13.781 -0.16 1 96.19 77 PHE B N 1
ATOM 2014 C CA . PHE B 1 77 ? -10.633 14.039 -0.137 1 96.19 77 PHE B CA 1
ATOM 2015 C C . PHE B 1 77 ? -10.031 13.906 -1.533 1 96.19 77 PHE B C 1
ATOM 2017 O O . PHE B 1 77 ? -8.922 14.367 -1.784 1 96.19 77 PHE B O 1
ATOM 2024 N N . GLU B 1 78 ? -10.734 13.219 -2.383 1 95.75 78 GLU B N 1
ATOM 2025 C CA . GLU B 1 78 ? -10.219 12.984 -3.729 1 95.75 78 GLU B CA 1
ATOM 2026 C C . GLU B 1 78 ? -11.031 13.742 -4.773 1 95.75 78 GLU B C 1
ATOM 2028 O O . GLU B 1 78 ? -11.125 13.32 -5.926 1 95.75 78 GLU B O 1
ATOM 2033 N N . GLU B 1 79 ? -11.633 14.805 -4.355 1 93.88 79 GLU B N 1
ATOM 2034 C CA . GLU B 1 79 ? -12.414 15.609 -5.289 1 93.88 79 GLU B CA 1
ATOM 2035 C C . GLU B 1 79 ? -11.594 15.969 -6.527 1 93.88 79 GLU B C 1
ATOM 2037 O O . GLU B 1 79 ? -10.461 16.422 -6.414 1 93.88 79 GLU B O 1
ATOM 2042 N N . GLY B 1 80 ? -12.234 15.727 -7.738 1 93.44 80 GLY B N 1
ATOM 2043 C CA . GLY B 1 80 ? -11.594 16.094 -8.992 1 93.44 80 GLY B CA 1
ATOM 2044 C C . GLY B 1 80 ? -10.727 14.992 -9.555 1 93.44 80 GLY B C 1
ATOM 2045 O O . GLY B 1 80 ? -10.312 15.055 -10.719 1 93.44 80 GLY B O 1
ATOM 2046 N N . LEU B 1 81 ? -10.461 13.977 -8.797 1 94.81 81 LEU B N 1
ATOM 2047 C CA . LEU B 1 81 ? -9.625 12.883 -9.273 1 94.81 81 LEU B CA 1
ATOM 2048 C C . LEU B 1 81 ? -10.453 11.875 -10.062 1 94.81 81 LEU B C 1
ATOM 2050 O O . LEU B 1 81 ? -11.594 11.578 -9.695 1 94.81 81 LEU B O 1
ATOM 2054 N N . ALA B 1 82 ? -9.836 11.359 -11.078 1 94.75 82 ALA B N 1
ATOM 2055 C CA . ALA B 1 82 ? -10.453 10.258 -11.828 1 94.75 82 ALA B CA 1
ATOM 2056 C C . ALA B 1 82 ? -10.469 8.977 -11 1 94.75 82 ALA B C 1
ATOM 2058 O O . ALA B 1 82 ? -9.734 8.852 -10.016 1 94.75 82 ALA B O 1
ATOM 2059 N N . ALA B 1 83 ? -11.32 8.07 -11.391 1 94 83 ALA B N 1
ATOM 2060 C CA . ALA B 1 83 ? -11.516 6.828 -10.656 1 94 83 ALA B CA 1
ATOM 2061 C C . ALA B 1 83 ? -10.195 6.09 -10.469 1 94 83 ALA B C 1
ATOM 2063 O O . ALA B 1 83 ? -9.906 5.582 -9.375 1 94 83 ALA B O 1
ATOM 2064 N N . ARG B 1 84 ? -9.414 6.047 -11.422 1 92.06 84 ARG B N 1
ATOM 2065 C CA . ARG B 1 84 ? -8.133 5.352 -11.344 1 92.06 84 ARG B CA 1
ATOM 2066 C C . ARG B 1 84 ? -7.172 6.07 -10.398 1 92.06 84 ARG B C 1
ATOM 2068 O O . ARG B 1 84 ? -6.406 5.426 -9.68 1 92.06 84 ARG B O 1
ATOM 2075 N N . GLU B 1 85 ? -7.262 7.41 -10.453 1 94 85 GLU B N 1
ATOM 2076 C CA . GLU B 1 85 ? -6.438 8.195 -9.539 1 94 85 GLU B CA 1
ATOM 2077 C C . GLU B 1 85 ? -6.855 7.973 -8.094 1 94 85 GLU B C 1
ATOM 2079 O O . GLU B 1 85 ? -6.004 7.898 -7.199 1 94 85 GLU B O 1
ATOM 2084 N N . ARG B 1 86 ? -8.125 7.879 -7.91 1 95.19 86 ARG B N 1
ATOM 2085 C CA . ARG B 1 86 ? -8.641 7.602 -6.574 1 95.19 86 ARG B CA 1
ATOM 2086 C C . ARG B 1 86 ? -8.148 6.254 -6.062 1 95.19 86 ARG B C 1
ATOM 2088 O O . ARG B 1 86 ? -7.773 6.125 -4.898 1 95.19 86 ARG B O 1
ATOM 2095 N N . ALA B 1 87 ? -8.164 5.27 -6.898 1 94.38 87 ALA B N 1
ATOM 2096 C CA . ALA B 1 87 ? -7.656 3.947 -6.547 1 94.38 87 ALA B CA 1
ATOM 2097 C C . ALA B 1 87 ? -6.168 4.004 -6.203 1 94.38 87 ALA B C 1
ATOM 2099 O O . ALA B 1 87 ? -5.727 3.391 -5.227 1 94.38 87 ALA B O 1
ATOM 2100 N N . GLY B 1 88 ? -5.465 4.727 -7 1 93.75 88 GLY B N 1
ATOM 2101 C CA . GLY B 1 88 ? -4.047 4.914 -6.73 1 93.75 88 GLY B CA 1
ATOM 2102 C C . GLY B 1 88 ? -3.775 5.598 -5.402 1 93.75 88 GLY B C 1
ATOM 2103 O O . GLY B 1 88 ? -2.861 5.207 -4.672 1 93.75 88 GLY B O 1
ATOM 2104 N N . ALA B 1 89 ? -4.523 6.582 -5.133 1 95 89 ALA B N 1
ATOM 2105 C CA . ALA B 1 89 ? -4.383 7.297 -3.869 1 95 89 ALA B CA 1
ATOM 2106 C C . ALA B 1 89 ? -4.586 6.363 -2.682 1 95 89 ALA B C 1
ATOM 2108 O O . ALA B 1 89 ? -3.867 6.449 -1.685 1 95 89 ALA B O 1
ATOM 2109 N N . TRP B 1 90 ? -5.535 5.516 -2.828 1 93.81 90 TRP B N 1
ATOM 2110 C CA . TRP B 1 90 ? -5.785 4.531 -1.778 1 93.81 90 TRP B CA 1
ATOM 2111 C C . TRP B 1 90 ? -4.59 3.605 -1.603 1 93.81 90 TRP B C 1
ATOM 2113 O O . TRP B 1 90 ? -4.199 3.289 -0.476 1 93.81 90 TRP B O 1
ATOM 2123 N N . MET B 1 91 ? -4.008 3.211 -2.689 1 94.25 91 MET B N 1
ATOM 2124 C CA . MET B 1 91 ? -2.834 2.344 -2.609 1 94.25 91 MET B CA 1
ATOM 2125 C C . MET B 1 91 ? -1.688 3.047 -1.891 1 94.25 91 MET B C 1
ATOM 2127 O O . MET B 1 91 ? -0.976 2.428 -1.098 1 94.25 91 MET B O 1
ATOM 2131 N N . VAL B 1 92 ? -1.534 4.262 -2.162 1 95.38 92 VAL B N 1
ATOM 2132 C CA . VAL B 1 92 ? -0.49 5.059 -1.522 1 95.38 92 VAL B CA 1
ATOM 2133 C C . VAL B 1 92 ? -0.751 5.141 -0.021 1 95.38 92 VAL B C 1
ATOM 2135 O O . VAL B 1 92 ? 0.168 4.98 0.786 1 95.38 92 VAL B O 1
ATOM 2138 N N . GLU B 1 93 ? -1.968 5.395 0.348 1 94.44 93 GLU B N 1
ATOM 2139 C CA . GLU B 1 93 ? -2.334 5.48 1.759 1 94.44 93 GLU B CA 1
ATOM 2140 C C . GLU B 1 93 ? -1.98 4.191 2.498 1 94.44 93 GLU B C 1
ATOM 2142 O O . GLU B 1 93 ? -1.388 4.234 3.58 1 94.44 93 GLU B O 1
ATOM 2147 N N . ARG B 1 94 ? -2.309 3.115 1.898 1 92.06 94 ARG B N 1
ATOM 2148 C CA . ARG B 1 94 ? -2.039 1.83 2.535 1 92.06 94 ARG B CA 1
ATOM 2149 C C . ARG B 1 94 ? -0.539 1.576 2.645 1 92.06 94 ARG B C 1
ATOM 2151 O O . ARG B 1 94 ? -0.057 1.109 3.68 1 92.06 94 ARG B O 1
ATOM 2158 N N . MET B 1 95 ? 0.113 1.86 1.601 1 92 95 MET B N 1
ATOM 2159 C CA . MET B 1 95 ? 1.562 1.693 1.631 1 92 95 MET B CA 1
ATOM 2160 C C . MET B 1 95 ? 2.186 2.555 2.725 1 92 95 MET B C 1
ATOM 2162 O O . MET B 1 95 ? 3.033 2.08 3.486 1 92 95 MET B O 1
ATOM 2166 N N . ALA B 1 96 ? 1.809 3.775 2.82 1 92.75 96 ALA B N 1
ATOM 2167 C CA . ALA B 1 96 ? 2.367 4.711 3.793 1 92.75 96 ALA B CA 1
ATOM 2168 C C . ALA B 1 96 ? 2.078 4.254 5.219 1 92.75 96 ALA B C 1
ATOM 2170 O O . ALA B 1 96 ? 2.973 4.246 6.07 1 92.75 96 ALA B O 1
ATOM 2171 N N . GLU B 1 97 ? 0.875 3.84 5.449 1 87.94 97 GLU B N 1
ATOM 2172 C CA . GLU B 1 97 ? 0.427 3.549 6.805 1 87.94 97 GLU B CA 1
ATOM 2173 C C . GLU B 1 97 ? 0.916 2.178 7.266 1 87.94 97 GLU B C 1
ATOM 2175 O O . GLU B 1 97 ? 1.281 2.004 8.43 1 87.94 97 GLU B O 1
ATOM 2180 N N . ASP B 1 98 ? 0.934 1.234 6.352 1 84.62 98 ASP B N 1
ATOM 2181 C CA . ASP B 1 98 ? 1.203 -0.139 6.77 1 84.62 98 ASP B CA 1
ATOM 2182 C C . ASP B 1 98 ? 2.68 -0.488 6.59 1 84.62 98 ASP B C 1
ATOM 2184 O O . ASP B 1 98 ? 3.191 -1.398 7.242 1 84.62 98 ASP B O 1
ATOM 2188 N N . HIS B 1 99 ? 3.309 0.184 5.742 1 85.25 99 HIS B N 1
ATOM 2189 C CA . HIS B 1 99 ? 4.695 -0.174 5.453 1 85.25 99 HIS B CA 1
ATOM 2190 C C . HIS B 1 99 ? 5.656 0.907 5.938 1 85.25 99 HIS B C 1
ATOM 2192 O O . HIS B 1 99 ? 6.488 0.658 6.809 1 85.25 99 HIS B O 1
ATOM 2198 N N . LEU B 1 100 ? 5.516 2.135 5.551 1 88.38 100 LEU B N 1
ATOM 2199 C CA . LEU B 1 100 ? 6.523 3.164 5.781 1 88.38 100 LEU B CA 1
ATOM 2200 C C . LEU B 1 100 ? 6.434 3.703 7.207 1 88.38 100 LEU B C 1
ATOM 2202 O O . LEU B 1 100 ? 7.457 4.027 7.816 1 88.38 100 LEU B O 1
ATOM 2206 N N . ARG B 1 101 ? 5.25 3.801 7.707 1 89.62 101 ARG B N 1
ATOM 2207 C CA . ARG B 1 101 ? 5.09 4.41 9.023 1 89.62 101 ARG B CA 1
ATOM 2208 C C . ARG B 1 101 ? 5.801 3.594 10.094 1 89.62 101 ARG B C 1
ATOM 2210 O O . ARG B 1 101 ? 6.582 4.137 10.883 1 89.62 101 ARG B O 1
ATOM 2217 N N . PRO B 1 102 ? 5.59 2.287 10.148 1 86.31 102 PRO B N 1
ATOM 2218 C CA . PRO B 1 102 ? 6.344 1.522 11.148 1 86.31 102 PRO B CA 1
ATOM 2219 C C . PRO B 1 102 ? 7.855 1.696 11.008 1 86.31 102 PRO B C 1
ATOM 2221 O O . PRO B 1 102 ? 8.578 1.72 12.008 1 86.31 102 PRO B O 1
ATOM 2224 N N . VAL B 1 103 ? 8.32 1.811 9.852 1 85 103 VAL B N 1
ATOM 2225 C CA . VAL B 1 103 ? 9.742 2.01 9.594 1 85 103 VAL B CA 1
ATOM 2226 C C . VAL B 1 103 ? 10.18 3.369 10.133 1 85 103 VAL B C 1
ATOM 2228 O O . VAL B 1 103 ? 11.211 3.475 10.797 1 85 103 VAL B O 1
ATOM 2231 N N . ALA B 1 104 ? 9.398 4.316 9.883 1 88.25 104 ALA B N 1
ATOM 2232 C CA . ALA B 1 104 ? 9.703 5.68 10.328 1 88.25 104 ALA B CA 1
ATOM 2233 C C . ALA B 1 104 ? 9.664 5.785 11.844 1 88.25 104 ALA B C 1
ATOM 2235 O O . ALA B 1 104 ? 10.359 6.609 12.438 1 88.25 104 ALA B O 1
ATOM 2236 N N . GLU B 1 105 ? 8.844 4.98 12.453 1 86.62 105 GLU B N 1
ATOM 2237 C CA . GLU B 1 105 ? 8.688 5.02 13.906 1 86.62 105 GLU B CA 1
ATOM 2238 C C . GLU B 1 105 ? 9.773 4.203 14.594 1 86.62 105 GLU B C 1
ATOM 2240 O O . GLU B 1 105 ? 9.891 4.223 15.82 1 86.62 105 GLU B O 1
ATOM 2245 N N . GLY B 1 106 ? 10.625 3.58 13.82 1 76.81 106 GLY B N 1
ATOM 2246 C CA . GLY B 1 106 ? 11.773 2.916 14.414 1 76.81 106 GLY B CA 1
ATOM 2247 C C . GLY B 1 106 ? 11.57 1.428 14.609 1 76.81 106 GLY B C 1
ATOM 2248 O O . GLY B 1 106 ? 12.258 0.803 15.422 1 76.81 106 GLY B O 1
ATOM 2249 N N . ALA B 1 107 ? 10.57 0.938 14.055 1 66.44 107 ALA B N 1
ATOM 2250 C CA . ALA B 1 107 ? 10.5 -0.521 14.102 1 66.44 107 ALA B CA 1
ATOM 2251 C C . ALA B 1 107 ? 11.773 -1.152 13.547 1 66.44 107 ALA B C 1
ATOM 2253 O O . ALA B 1 107 ? 12.484 -0.536 12.75 1 66.44 107 ALA B O 1
ATOM 2254 N N . GLU B 1 108 ? 12.273 -2.131 14.25 1 63.81 108 GLU B N 1
ATOM 2255 C CA . GLU B 1 108 ? 13.492 -2.777 13.797 1 63.81 108 GLU B CA 1
ATOM 2256 C C . GLU B 1 108 ? 13.539 -2.865 12.273 1 63.81 108 GLU B C 1
ATOM 2258 O O . GLU B 1 108 ? 12.617 -3.402 11.648 1 63.81 108 GLU B O 1
ATOM 2263 N N . VAL B 1 109 ? 14.352 -2.051 11.812 1 62.91 109 VAL B N 1
ATOM 2264 C CA . VAL B 1 109 ? 14.531 -1.996 10.359 1 62.91 109 VAL B CA 1
ATOM 2265 C C . VAL B 1 109 ? 15.586 -3.016 9.938 1 62.91 109 VAL B C 1
ATOM 2267 O O . VAL B 1 109 ? 16.766 -2.848 10.219 1 62.91 109 VAL B O 1
ATOM 2270 N N . GLU B 1 110 ? 15.047 -4.168 9.664 1 71.12 110 GLU B N 1
ATOM 2271 C CA . GLU B 1 110 ? 15.914 -5.164 9.047 1 71.12 110 GLU B CA 1
ATOM 2272 C C . GLU B 1 110 ? 16.266 -4.773 7.613 1 71.12 110 GLU B C 1
ATOM 2274 O O . GLU B 1 110 ? 15.664 -3.865 7.043 1 71.12 110 GLU B O 1
ATOM 2279 N N . ARG B 1 111 ? 17.406 -5.301 7.145 1 68.62 111 ARG B N 1
ATOM 2280 C CA . ARG B 1 111 ? 17.906 -5.008 5.809 1 68.62 111 ARG B CA 1
ATOM 2281 C C . ARG B 1 111 ? 16.797 -5.078 4.77 1 68.62 111 ARG B C 1
ATOM 2283 O O . ARG B 1 111 ? 16.688 -4.215 3.896 1 68.62 111 ARG B O 1
ATOM 2290 N N . GLU B 1 112 ? 15.938 -6 4.883 1 72.56 112 GLU B N 1
ATOM 2291 C CA . GLU B 1 112 ? 14.836 -6.148 3.934 1 72.56 112 GLU B CA 1
ATOM 2292 C C . GLU B 1 112 ? 13.883 -4.957 4 1 72.56 112 GLU B C 1
ATOM 2294 O O . GLU B 1 112 ? 13.438 -4.457 2.967 1 72.56 112 GLU B O 1
ATOM 2299 N N . THR B 1 113 ? 13.742 -4.477 5.223 1 78.44 113 THR B N 1
ATOM 2300 C CA . THR B 1 113 ? 12.828 -3.357 5.422 1 78.44 113 THR B CA 1
ATOM 2301 C C . THR B 1 113 ? 13.383 -2.084 4.789 1 78.44 113 THR B C 1
ATOM 2303 O O . THR B 1 113 ? 12.641 -1.296 4.203 1 78.44 113 THR B O 1
ATOM 2306 N N . LEU B 1 114 ? 14.703 -1.979 4.836 1 81.94 114 LEU B N 1
ATOM 2307 C CA . LEU B 1 114 ? 15.344 -0.799 4.27 1 81.94 114 LEU B CA 1
ATOM 2308 C C . LEU B 1 114 ? 15.219 -0.792 2.748 1 81.94 114 LEU B C 1
ATOM 2310 O O . LEU B 1 114 ? 14.938 0.247 2.148 1 81.94 114 LEU B O 1
ATOM 2314 N N . VAL B 1 115 ? 15.438 -1.926 2.217 1 80.75 115 VAL B N 1
ATOM 2315 C CA . VAL B 1 115 ? 15.367 -2.051 0.766 1 80.75 115 VAL B CA 1
ATOM 2316 C C . VAL B 1 115 ? 13.953 -1.713 0.29 1 80.75 115 VAL B C 1
ATOM 2318 O O . VAL B 1 115 ? 13.781 -0.982 -0.688 1 80.75 115 VAL B O 1
ATOM 2321 N N . LEU B 1 116 ? 13.023 -2.15 1.014 1 86.56 116 LEU B N 1
ATOM 2322 C CA . LEU B 1 116 ? 11.633 -1.905 0.66 1 86.56 116 LEU B CA 1
ATOM 2323 C C . LEU B 1 116 ? 11.273 -0.432 0.836 1 86.56 116 LEU B C 1
ATOM 2325 O O . LEU B 1 116 ? 10.586 0.15 -0.003 1 86.56 116 LEU B O 1
ATOM 2329 N N . ALA B 1 117 ? 11.781 0.125 1.884 1 90.88 117 ALA B N 1
ATOM 2330 C CA . ALA B 1 117 ? 11.492 1.529 2.162 1 90.88 117 ALA B CA 1
ATOM 2331 C C . ALA B 1 117 ? 12.102 2.436 1.095 1 90.88 117 ALA B C 1
ATOM 2333 O O . ALA B 1 117 ? 11.477 3.416 0.677 1 90.88 117 ALA B O 1
ATOM 2334 N N . VAL B 1 118 ? 13.305 2.068 0.625 1 92 118 VAL B N 1
ATOM 2335 C CA . VAL B 1 118 ? 13.984 2.852 -0.404 1 92 118 VAL B CA 1
ATOM 2336 C C . VAL B 1 118 ? 13.18 2.803 -1.701 1 92 118 VAL B C 1
ATOM 2338 O O . VAL B 1 118 ? 13.008 3.824 -2.371 1 92 118 VAL B O 1
ATOM 2341 N N . ARG B 1 119 ? 12.68 1.688 -2.008 1 91.75 119 ARG B N 1
ATOM 2342 C CA . ARG B 1 119 ? 11.852 1.545 -3.201 1 91.75 119 ARG B CA 1
ATOM 2343 C C . ARG B 1 119 ? 10.555 2.338 -3.066 1 91.75 119 ARG B C 1
ATOM 2345 O O . ARG B 1 119 ? 10.078 2.93 -4.039 1 91.75 119 ARG B O 1
ATOM 2352 N N . SER B 1 120 ? 10 2.32 -1.94 1 94.62 120 SER B N 1
ATOM 2353 C CA . SER B 1 120 ? 8.773 3.078 -1.697 1 94.62 120 SER B CA 1
ATOM 2354 C C . SER B 1 120 ? 9.016 4.578 -1.847 1 94.62 120 SER B C 1
ATOM 2356 O O . SER B 1 120 ? 8.172 5.293 -2.393 1 94.62 120 SER B O 1
ATOM 2358 N N . LEU B 1 121 ? 10.18 5.043 -1.358 1 96.25 121 LEU B N 1
ATOM 2359 C CA . LEU B 1 121 ? 10.523 6.453 -1.498 1 96.25 121 LEU B CA 1
ATOM 2360 C C . LEU B 1 121 ? 10.664 6.836 -2.967 1 96.25 121 LEU B C 1
ATOM 2362 O O . LEU B 1 121 ? 10.18 7.887 -3.389 1 96.25 121 LEU B O 1
ATOM 2366 N N . ALA B 1 122 ? 11.289 5.977 -3.709 1 96 122 ALA B N 1
ATOM 2367 C CA . ALA B 1 122 ? 11.453 6.23 -5.137 1 96 122 ALA B CA 1
ATOM 2368 C C . ALA B 1 122 ? 10.102 6.266 -5.848 1 96 122 ALA B C 1
ATOM 2370 O O . ALA B 1 122 ? 9.867 7.105 -6.719 1 96 122 ALA B O 1
ATOM 2371 N N . ALA B 1 123 ? 9.266 5.383 -5.465 1 95.5 123 ALA B N 1
ATOM 2372 C CA . ALA B 1 123 ? 7.926 5.34 -6.051 1 95.5 123 ALA B CA 1
ATOM 2373 C C . ALA B 1 123 ? 7.137 6.605 -5.719 1 95.5 123 ALA B C 1
ATOM 2375 O O . ALA B 1 123 ? 6.426 7.145 -6.57 1 95.5 123 ALA B O 1
ATOM 2376 N N . LEU B 1 124 ? 7.246 7.07 -4.508 1 97.44 124 LEU B N 1
ATOM 2377 C CA . LEU B 1 124 ? 6.574 8.297 -4.102 1 97.44 124 LEU B CA 1
ATOM 2378 C C . LEU B 1 124 ? 7.086 9.492 -4.91 1 97.44 124 LEU B C 1
ATOM 2380 O O . LEU B 1 124 ? 6.301 10.344 -5.324 1 97.44 124 LEU B O 1
ATOM 2384 N N . ALA B 1 125 ? 8.398 9.516 -5.082 1 97.5 125 ALA B N 1
ATOM 2385 C CA . ALA B 1 125 ? 9 10.594 -5.871 1 97.5 125 ALA B CA 1
ATOM 2386 C C . ALA B 1 125 ? 8.453 10.594 -7.297 1 97.5 125 ALA B C 1
ATOM 2388 O O . ALA B 1 125 ? 8.141 11.656 -7.848 1 97.5 125 ALA B O 1
ATOM 2389 N N . GLU B 1 126 ? 8.336 9.438 -7.855 1 96.25 126 GLU B N 1
ATOM 2390 C CA . GLU B 1 126 ? 7.797 9.312 -9.203 1 96.25 126 GLU B CA 1
ATOM 2391 C C . GLU B 1 126 ? 6.344 9.766 -9.266 1 96.25 126 GLU B C 1
ATOM 2393 O O . GLU B 1 126 ? 5.941 10.461 -10.195 1 96.25 126 GLU B O 1
ATOM 2398 N N . LEU B 1 127 ? 5.543 9.414 -8.32 1 95.44 127 LEU B N 1
ATOM 2399 C CA . LEU B 1 127 ? 4.129 9.773 -8.289 1 95.44 127 LEU B CA 1
ATOM 2400 C C . LEU B 1 127 ? 3.959 11.281 -8.117 1 95.44 127 LEU B C 1
ATOM 2402 O O . LEU B 1 127 ? 3.043 11.875 -8.688 1 95.44 127 LEU B O 1
ATOM 2406 N N . LEU B 1 128 ? 4.805 11.805 -7.285 1 97.12 128 LEU B N 1
ATOM 2407 C CA . LEU B 1 128 ? 4.758 13.242 -7.074 1 97.12 128 LEU B CA 1
ATOM 2408 C C . LEU B 1 128 ? 5.094 13.992 -8.359 1 97.12 128 LEU B C 1
ATOM 2410 O O . LEU B 1 128 ? 4.395 14.938 -8.734 1 97.12 128 LEU B O 1
ATOM 2414 N N . GLY B 1 129 ? 6.18 13.562 -9.031 1 95.06 129 GLY B N 1
ATOM 2415 C CA . GLY B 1 129 ? 6.617 14.258 -10.227 1 95.06 129 GLY B CA 1
ATOM 2416 C C . GLY B 1 129 ? 6.891 15.734 -9.992 1 95.06 129 GLY B C 1
ATOM 2417 O O . GLY B 1 129 ? 7.625 16.094 -9.07 1 95.06 129 GLY B O 1
ATOM 2418 N N . GLU B 1 130 ? 6.199 16.516 -10.773 1 95.44 130 GLU B N 1
ATOM 2419 C CA . GLU B 1 130 ? 6.406 17.969 -10.664 1 95.44 130 GLU B CA 1
ATOM 2420 C C . GLU B 1 130 ? 5.23 18.641 -9.969 1 95.44 130 GLU B C 1
ATOM 2422 O O . GLU B 1 130 ? 5.152 19.875 -9.922 1 95.44 130 GLU B O 1
ATOM 2427 N N . ASN B 1 131 ? 4.309 17.906 -9.469 1 96.19 131 ASN B N 1
ATOM 2428 C CA . ASN B 1 131 ? 3.107 18.453 -8.836 1 96.19 131 ASN B CA 1
ATOM 2429 C C . ASN B 1 131 ? 3.383 18.906 -7.406 1 96.19 131 ASN B C 1
ATOM 2431 O O . ASN B 1 131 ? 4.285 18.375 -6.75 1 96.19 131 ASN B O 1
ATOM 2435 N N . PRO B 1 132 ? 2.631 19.844 -6.922 1 97.75 132 PRO B N 1
ATOM 2436 C CA . PRO B 1 132 ? 2.791 20.266 -5.527 1 97.75 132 PRO B CA 1
ATOM 2437 C C . PRO B 1 132 ? 2.301 19.219 -4.535 1 97.75 132 PRO B C 1
ATOM 2439 O O . PRO B 1 132 ? 2.754 19.188 -3.387 1 97.75 132 PRO B O 1
ATOM 2442 N N . TYR B 1 133 ? 1.346 18.391 -4.973 1 98.19 133 TYR B N 1
ATOM 2443 C CA . TYR B 1 133 ? 0.83 17.297 -4.164 1 98.19 133 TYR B CA 1
ATOM 2444 C C . TYR B 1 133 ? 0.835 15.984 -4.953 1 98.19 133 TYR B C 1
ATOM 2446 O O . TYR B 1 133 ? 1.059 15.984 -6.164 1 98.19 133 TYR B O 1
ATOM 2454 N N . LEU B 1 134 ? 0.657 14.867 -4.363 1 97.38 134 LEU B N 1
ATOM 2455 C CA . LEU B 1 134 ? 0.879 13.547 -4.953 1 97.38 134 LEU B CA 1
ATOM 2456 C C . LEU B 1 134 ? -0.024 13.336 -6.16 1 97.38 134 LEU B C 1
ATOM 2458 O O . LEU B 1 134 ? 0.372 12.68 -7.129 1 97.38 134 LEU B O 1
ATOM 2462 N N . PHE B 1 135 ? -1.197 13.836 -6.133 1 96.25 135 PHE B N 1
ATOM 2463 C CA . PHE B 1 135 ? -2.131 13.586 -7.227 1 96.25 135 PHE B CA 1
ATOM 2464 C C . PHE B 1 135 ? -2.648 14.906 -7.801 1 96.25 135 PHE B C 1
ATOM 2466 O O . PHE B 1 135 ? -3.789 14.977 -8.258 1 96.25 135 PHE B O 1
ATOM 2473 N N . GLY B 1 136 ? -1.764 15.969 -7.766 1 95.31 136 GLY B N 1
ATOM 2474 C CA . GLY B 1 136 ? -2.168 17.172 -8.469 1 95.31 136 GLY B CA 1
ATOM 2475 C C . GLY B 1 136 ? -1.947 18.438 -7.668 1 95.31 136 GLY B C 1
ATOM 2476 O O . GLY B 1 136 ? -0.929 18.578 -6.984 1 95.31 136 GLY B O 1
ATOM 2477 N N . ARG B 1 137 ? -2.91 19.312 -7.832 1 95.94 137 ARG B N 1
ATOM 2478 C CA . ARG B 1 137 ? -2.68 20.672 -7.348 1 95.94 137 ARG B CA 1
ATOM 2479 C C . ARG B 1 137 ? -3.346 20.891 -5.996 1 95.94 137 ARG B C 1
ATOM 2481 O O . ARG B 1 137 ? -3.176 21.938 -5.375 1 95.94 137 ARG B O 1
ATOM 2488 N N . ARG B 1 138 ? -4.051 19.922 -5.562 1 96.31 138 ARG B N 1
ATOM 2489 C CA . ARG B 1 138 ? -4.691 20 -4.254 1 96.31 138 ARG B CA 1
ATOM 2490 C C . ARG B 1 138 ? -4.312 18.797 -3.393 1 96.31 138 ARG B C 1
ATOM 2492 O O . ARG B 1 138 ? -4.148 17.688 -3.906 1 96.31 138 ARG B O 1
ATOM 2499 N N . PRO B 1 139 ? -4.215 19.062 -2.068 1 97.62 139 PRO B N 1
ATOM 2500 C CA . PRO B 1 139 ? -3.924 17.922 -1.206 1 97.62 139 PRO B CA 1
ATOM 2501 C C . PRO B 1 139 ? -5.09 16.938 -1.106 1 97.62 139 PRO B C 1
ATOM 2503 O O . PRO B 1 139 ? -6.254 17.344 -1.166 1 97.62 139 PRO B O 1
ATOM 2506 N N . CYS B 1 140 ? -4.816 15.703 -1.005 1 97.12 140 CYS B N 1
ATOM 2507 C CA . CYS B 1 140 ? -5.801 14.641 -0.83 1 97.12 140 CYS B CA 1
ATOM 2508 C C . CYS B 1 140 ? -5.438 13.75 0.352 1 97.12 140 CYS B C 1
ATOM 2510 O O . CYS B 1 140 ? -4.52 14.062 1.111 1 97.12 140 CYS B O 1
ATOM 2512 N N . ALA B 1 141 ? -6.195 12.695 0.568 1 96.62 141 ALA B N 1
ATOM 2513 C CA . ALA B 1 141 ? -5.98 11.82 1.722 1 96.62 141 ALA B CA 1
ATOM 2514 C C . ALA B 1 141 ? -4.613 11.148 1.653 1 96.62 141 ALA B C 1
ATOM 2516 O O . ALA B 1 141 ? -3.982 10.898 2.686 1 96.62 141 ALA B O 1
ATOM 2517 N N . ALA B 1 142 ? -4.137 10.836 0.459 1 97.31 142 ALA B N 1
ATOM 2518 C CA . ALA B 1 142 ? -2.811 10.242 0.306 1 97.31 142 ALA B CA 1
ATOM 2519 C C . ALA B 1 142 ? -1.73 11.172 0.86 1 97.31 142 ALA B C 1
ATOM 2521 O O . ALA B 1 142 ? -0.753 10.703 1.455 1 97.31 142 ALA B O 1
ATOM 2522 N N . ASP B 1 143 ? -1.875 12.445 0.685 1 98.38 143 ASP B N 1
ATOM 2523 C CA . ASP B 1 143 ? -0.925 13.414 1.229 1 98.38 143 ASP B CA 1
ATOM 2524 C C . ASP B 1 143 ? -0.93 13.383 2.756 1 98.38 143 ASP B C 1
ATOM 2526 O O . ASP B 1 143 ? 0.123 13.5 3.387 1 98.38 143 ASP B O 1
ATOM 2530 N N . ALA B 1 144 ? -2.123 13.258 3.301 1 97.69 144 ALA B N 1
ATOM 2531 C CA . ALA B 1 144 ? -2.238 13.211 4.758 1 97.69 144 ALA B CA 1
ATOM 2532 C C . ALA B 1 144 ? -1.528 11.984 5.32 1 97.69 144 ALA B C 1
ATOM 2534 O O . ALA B 1 144 ? -1.002 12.023 6.438 1 97.69 144 ALA B O 1
ATOM 2535 N N . ALA B 1 145 ? -1.532 10.922 4.574 1 96.44 145 ALA B N 1
ATOM 2536 C CA . ALA B 1 145 ? -0.911 9.672 5.012 1 96.44 145 ALA B CA 1
ATOM 2537 C C . ALA B 1 145 ? 0.605 9.727 4.844 1 96.44 145 ALA B C 1
ATOM 2539 O O . ALA B 1 145 ? 1.349 9.242 5.699 1 96.44 145 ALA B O 1
ATOM 2540 N N . VAL B 1 146 ? 1.101 10.336 3.807 1 98.12 146 VAL B N 1
ATOM 2541 C CA . VAL B 1 146 ? 2.5 10.258 3.398 1 98.12 146 VAL B CA 1
ATOM 2542 C C . VAL B 1 146 ? 3.301 11.359 4.102 1 98.12 146 VAL B C 1
ATOM 2544 O O . VAL B 1 146 ? 4.43 11.125 4.539 1 98.12 146 VAL B O 1
ATOM 2547 N N . PHE B 1 147 ? 2.738 12.508 4.25 1 98.38 147 PHE B N 1
ATOM 2548 C CA . PHE B 1 147 ? 3.43 13.695 4.727 1 98.38 147 PHE B CA 1
ATOM 2549 C C . PHE B 1 147 ? 4.031 13.453 6.109 1 98.38 147 PHE B C 1
ATOM 2551 O O . PHE B 1 147 ? 5.227 13.656 6.316 1 98.38 147 PHE B O 1
ATOM 2558 N N . PRO B 1 148 ? 3.273 12.992 7.059 1 96.94 148 PRO B N 1
ATOM 2559 C CA . PRO B 1 148 ? 3.855 12.797 8.391 1 96.94 148 PRO B CA 1
ATOM 2560 C C . PRO B 1 148 ? 5.023 11.812 8.383 1 96.94 148 PRO B C 1
ATOM 2562 O O . PRO B 1 148 ? 6 12.008 9.117 1 96.94 148 PRO B O 1
ATOM 2565 N N . VAL B 1 149 ? 4.961 10.82 7.59 1 96.69 149 VAL B N 1
ATOM 2566 C CA . VAL B 1 149 ? 5.992 9.789 7.52 1 96.69 149 VAL B CA 1
ATOM 2567 C C . VAL B 1 149 ? 7.273 10.383 6.938 1 96.69 149 VAL B C 1
ATOM 2569 O O . VAL B 1 149 ? 8.359 10.188 7.488 1 96.69 149 VAL B O 1
ATOM 2572 N N . LEU B 1 150 ? 7.133 11.07 5.848 1 97.69 150 LEU B N 1
ATOM 2573 C CA . LEU B 1 150 ? 8.297 11.695 5.227 1 97.69 150 LEU B CA 1
ATOM 2574 C C . LEU B 1 150 ? 8.914 12.734 6.156 1 97.69 150 LEU B C 1
ATOM 2576 O O . LEU B 1 150 ? 10.141 12.836 6.254 1 97.69 150 LEU B O 1
ATOM 2580 N N . ALA B 1 151 ? 8.055 13.539 6.785 1 97.19 151 ALA B N 1
ATOM 2581 C CA . ALA B 1 151 ? 8.547 14.539 7.727 1 97.19 151 ALA B CA 1
ATOM 2582 C C . ALA B 1 151 ? 9.359 13.883 8.844 1 97.19 151 ALA B C 1
ATOM 2584 O O . ALA B 1 151 ? 10.422 14.375 9.219 1 97.19 151 ALA B O 1
ATOM 2585 N N . ARG B 1 152 ? 8.859 12.789 9.344 1 95.44 152 ARG B N 1
ATOM 2586 C CA . ARG B 1 152 ? 9.578 12.07 10.391 1 95.44 152 ARG B CA 1
ATOM 2587 C C . ARG B 1 152 ? 10.914 11.555 9.875 1 95.44 152 ARG B C 1
ATOM 2589 O O . ARG B 1 152 ? 11.938 11.695 10.555 1 95.44 152 ARG B O 1
ATOM 2596 N N . LEU B 1 153 ? 10.898 10.961 8.742 1 94.31 153 LEU B N 1
ATOM 2597 C CA . LEU B 1 153 ? 12.125 10.43 8.156 1 94.31 153 LEU B CA 1
ATOM 2598 C C . LEU B 1 153 ? 13.172 11.531 7.992 1 94.31 153 LEU B C 1
ATOM 2600 O O . LEU B 1 153 ? 14.367 11.289 8.164 1 94.31 153 LEU B O 1
ATOM 2604 N N . MET B 1 154 ? 12.727 12.719 7.688 1 94.88 154 MET B N 1
ATOM 2605 C CA . MET B 1 154 ? 13.641 13.82 7.379 1 94.88 154 MET B CA 1
ATOM 2606 C C . MET B 1 154 ? 13.961 14.633 8.633 1 94.88 154 MET B C 1
ATOM 2608 O O . MET B 1 154 ? 14.789 15.547 8.586 1 94.88 154 MET B O 1
ATOM 2612 N N . SER B 1 155 ? 13.289 14.336 9.711 1 93.88 155 SER B N 1
ATOM 2613 C CA . SER B 1 155 ? 13.555 15.008 10.984 1 93.88 155 SER B CA 1
ATOM 2614 C C . SER B 1 155 ? 14.844 14.492 11.617 1 93.88 155 SER B C 1
ATOM 2616 O O . SER B 1 155 ? 15.391 13.477 11.18 1 93.88 155 SER B O 1
ATOM 2618 N N . PRO B 1 156 ? 15.375 15.195 12.648 1 89.06 156 PRO B N 1
ATOM 2619 C CA . PRO B 1 156 ? 16.578 14.727 13.328 1 89.06 156 PRO B CA 1
ATOM 2620 C C . PRO B 1 156 ? 16.406 13.352 13.961 1 89.06 156 PRO B C 1
ATOM 2622 O O . PRO B 1 156 ? 17.391 12.656 14.219 1 89.06 156 PRO B O 1
ATOM 2625 N N . ALA B 1 157 ? 15.234 12.898 14.156 1 88.69 157 ALA B N 1
ATOM 2626 C CA . ALA B 1 157 ? 14.945 11.617 14.789 1 88.69 157 ALA B CA 1
ATOM 2627 C C . ALA B 1 157 ? 14.836 10.5 13.758 1 88.69 157 ALA B C 1
ATOM 2629 O O . ALA B 1 157 ? 14.641 9.336 14.102 1 88.69 157 ALA B O 1
ATOM 2630 N N . GLY B 1 158 ? 14.969 10.812 12.516 1 89 158 GLY B N 1
ATOM 2631 C CA . GLY B 1 158 ? 14.836 9.828 11.453 1 89 158 GLY B CA 1
ATOM 2632 C C . GLY B 1 158 ? 16 8.859 11.391 1 89 158 GLY B C 1
ATOM 2633 O O . GLY B 1 158 ? 17.125 9.211 11.766 1 89 158 GLY B O 1
ATOM 2634 N N . HIS B 1 159 ? 15.695 7.652 10.977 1 87.31 159 HIS B N 1
ATOM 2635 C CA . HIS B 1 159 ? 16.766 6.695 10.703 1 87.31 159 HIS B CA 1
ATOM 2636 C C . HIS B 1 159 ? 17.766 7.258 9.711 1 87.31 159 HIS B C 1
ATOM 2638 O O . HIS B 1 159 ? 17.406 7.668 8.609 1 87.31 159 HIS B O 1
ATOM 2644 N N . PRO B 1 160 ? 19.047 7.277 10.047 1 88.62 160 PRO B N 1
ATOM 2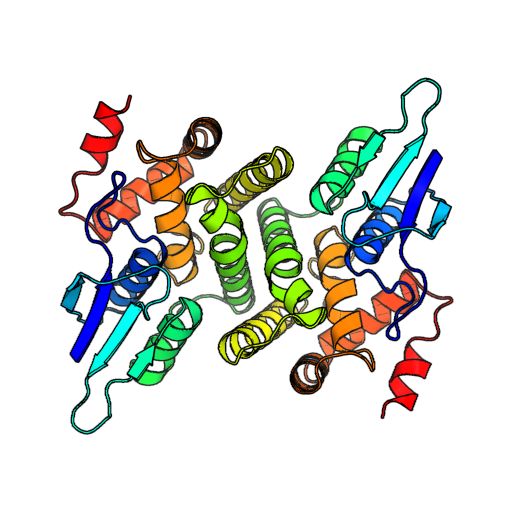645 C CA . PRO B 1 160 ? 20.031 8.023 9.266 1 88.62 160 PRO B CA 1
ATOM 2646 C C . PRO B 1 160 ? 20.078 7.59 7.805 1 88.62 160 PRO B C 1
ATOM 2648 O O . PRO B 1 160 ? 20.125 8.43 6.906 1 88.62 160 PRO B O 1
ATOM 2651 N N . GLN B 1 161 ? 20.094 6.352 7.539 1 89.31 161 GLN B N 1
ATOM 2652 C CA . GLN B 1 161 ? 20.188 5.871 6.164 1 89.31 161 GLN B CA 1
ATOM 2653 C C . GLN B 1 161 ? 18.938 6.242 5.371 1 89.31 161 GLN B C 1
ATOM 2655 O O . GLN B 1 161 ? 19.031 6.664 4.219 1 89.31 161 GLN B O 1
ATOM 2660 N N . LEU B 1 162 ? 17.828 6.086 5.996 1 92 162 LEU B N 1
ATOM 2661 C CA . LEU B 1 162 ? 16.578 6.387 5.301 1 92 162 LEU B CA 1
ATOM 2662 C C . LEU B 1 162 ? 16.391 7.895 5.141 1 92 162 LEU B C 1
ATOM 2664 O O . LEU B 1 162 ? 15.828 8.352 4.145 1 92 162 LEU B O 1
ATOM 2668 N N . LYS B 1 163 ? 16.875 8.562 6.121 1 93.38 163 LYS B N 1
ATOM 2669 C CA . LYS B 1 163 ? 16.859 10.016 6.008 1 93.38 163 LYS B CA 1
ATOM 2670 C C . LYS B 1 163 ? 17.656 10.477 4.785 1 93.38 163 LYS B C 1
ATOM 2672 O O . LYS B 1 163 ? 17.156 11.266 3.982 1 93.38 163 LYS B O 1
ATOM 2677 N N . ARG B 1 164 ? 18.797 9.922 4.648 1 94.62 164 ARG B N 1
ATOM 2678 C CA . ARG B 1 164 ? 19.656 10.273 3.512 1 94.62 164 ARG B CA 1
ATOM 2679 C C . ARG B 1 164 ? 18.969 9.922 2.191 1 94.62 164 ARG B C 1
ATOM 2681 O O . ARG B 1 164 ? 19 10.711 1.243 1 94.62 164 ARG B O 1
ATOM 2688 N N . ARG B 1 165 ? 18.359 8.812 2.148 1 94.69 165 ARG B N 1
ATOM 2689 C CA . ARG B 1 165 ? 17.688 8.367 0.929 1 94.69 165 ARG B CA 1
ATOM 2690 C C . ARG B 1 165 ? 16.484 9.25 0.611 1 94.69 165 ARG B C 1
ATOM 2692 O O . ARG B 1 165 ? 16.25 9.578 -0.551 1 94.69 165 ARG B O 1
ATOM 2699 N N . ALA B 1 166 ? 15.742 9.57 1.624 1 96.12 166 ALA B N 1
ATOM 2700 C CA . ALA B 1 166 ? 14.586 10.453 1.434 1 96.12 166 ALA B CA 1
ATOM 2701 C C . ALA B 1 166 ? 15.031 11.836 0.953 1 96.12 166 ALA B C 1
ATOM 2703 O O . ALA B 1 166 ? 14.445 12.383 0.017 1 96.12 166 ALA B O 1
ATOM 2704 N N . GLU B 1 167 ? 16.078 12.312 1.493 1 96.06 167 GLU B N 1
ATOM 2705 C CA . GLU B 1 167 ? 16.547 13.656 1.195 1 96.06 167 GLU B CA 1
ATOM 2706 C C . GLU B 1 167 ? 17.25 13.711 -0.157 1 96.06 167 GLU B C 1
ATOM 2708 O O . GLU B 1 167 ? 17.469 14.789 -0.713 1 96.06 167 GLU B O 1
ATOM 2713 N N . ALA B 1 168 ? 17.625 12.586 -0.655 1 96.5 168 ALA B N 1
ATOM 2714 C CA . ALA B 1 168 ? 18.219 12.523 -1.984 1 96.5 168 ALA B CA 1
ATOM 2715 C C . ALA B 1 168 ? 17.203 12.844 -3.066 1 96.5 168 ALA B C 1
ATOM 2717 O O . ALA B 1 168 ? 17.562 13.133 -4.207 1 96.5 168 ALA B O 1
ATOM 2718 N N . HIS B 1 169 ? 15.977 12.75 -2.727 1 97.19 169 HIS B N 1
ATOM 2719 C CA . HIS B 1 169 ? 14.914 13.172 -3.635 1 97.19 169 HIS B CA 1
ATOM 2720 C C . HIS B 1 169 ? 14.516 14.617 -3.389 1 97.19 169 HIS B C 1
ATOM 2722 O O . HIS B 1 169 ? 13.633 14.898 -2.568 1 97.19 169 HIS B O 1
ATOM 2728 N N . GLY B 1 170 ? 15.078 15.492 -4.184 1 96.81 170 GLY B N 1
ATOM 2729 C CA . GLY B 1 170 ? 14.812 16.906 -3.99 1 96.81 170 GLY B CA 1
ATOM 2730 C C . GLY B 1 170 ? 13.336 17.266 -4.051 1 96.81 170 GLY B C 1
ATOM 2731 O O . GLY B 1 170 ? 12.875 18.141 -3.33 1 96.81 170 GLY B O 1
ATOM 2732 N N . GLY B 1 171 ? 12.625 16.594 -4.902 1 97.38 171 GLY B N 1
ATOM 2733 C CA . GLY B 1 171 ? 11.195 16.828 -5.012 1 97.38 171 GLY B CA 1
ATOM 2734 C C . GLY B 1 171 ? 10.438 16.5 -3.736 1 97.38 171 GLY B C 1
ATOM 2735 O O . GLY B 1 171 ? 9.5 17.188 -3.369 1 97.38 171 GLY B O 1
ATOM 2736 N N . LEU B 1 172 ? 10.883 15.43 -3.053 1 98 172 LEU B N 1
ATOM 2737 C CA . LEU B 1 172 ? 10.227 15.047 -1.807 1 98 172 LEU B CA 1
ATOM 2738 C C . LEU B 1 172 ? 10.555 16.031 -0.691 1 98 172 LEU B C 1
ATOM 2740 O O . LEU B 1 172 ? 9.719 16.312 0.166 1 98 172 LEU B O 1
ATOM 2744 N N . VAL B 1 173 ? 11.773 16.484 -0.684 1 97.5 173 VAL B N 1
ATOM 2745 C CA . VAL B 1 173 ? 12.164 17.484 0.307 1 97.5 173 VAL B CA 1
ATOM 2746 C C . VAL B 1 173 ? 11.305 18.734 0.148 1 97.5 173 VAL B C 1
ATOM 2748 O O . VAL B 1 173 ? 10.719 19.219 1.12 1 97.5 173 VAL B O 1
ATOM 2751 N N . ALA B 1 174 ? 11.195 19.219 -1.078 1 97.69 174 ALA B N 1
ATOM 2752 C CA . ALA B 1 174 ? 10.383 20.391 -1.358 1 97.69 174 ALA B CA 1
ATOM 2753 C C . ALA B 1 174 ? 8.922 20.156 -0.99 1 97.69 174 ALA B C 1
ATOM 2755 O O . ALA B 1 174 ? 8.242 21.062 -0.505 1 97.69 174 ALA B O 1
ATOM 2756 N N . TYR B 1 175 ? 8.461 19.016 -1.263 1 98.31 175 TYR B N 1
ATOM 2757 C CA . TYR B 1 175 ? 7.105 18.594 -0.942 1 98.31 175 TYR B CA 1
ATOM 2758 C C . TYR B 1 175 ? 6.844 18.688 0.556 1 98.31 175 TYR B C 1
ATOM 2760 O O . TYR B 1 175 ? 5.832 19.25 0.981 1 98.31 175 TYR B O 1
ATOM 2768 N N . VAL B 1 176 ? 7.75 18.156 1.401 1 98 176 VAL B N 1
ATOM 2769 C CA . VAL B 1 176 ? 7.586 18.188 2.852 1 98 176 VAL B CA 1
ATOM 2770 C C . VAL B 1 176 ? 7.656 19.625 3.346 1 98 176 VAL B C 1
ATOM 2772 O O . VAL B 1 176 ? 6.859 20.031 4.191 1 98 176 VAL B O 1
ATOM 2775 N N . ASP B 1 177 ? 8.57 20.375 2.779 1 97.44 177 ASP B N 1
ATOM 2776 C CA . ASP B 1 177 ? 8.672 21.781 3.141 1 97.44 177 ASP B CA 1
ATOM 2777 C C . ASP B 1 177 ? 7.363 22.531 2.867 1 97.44 177 ASP B C 1
ATOM 2779 O O . ASP B 1 177 ? 6.887 23.297 3.707 1 97.44 177 ASP B O 1
ATOM 2783 N N . ARG B 1 178 ? 6.824 22.281 1.736 1 97.5 178 ARG B N 1
ATOM 2784 C CA . ARG B 1 178 ? 5.582 22.922 1.322 1 97.5 178 ARG B CA 1
ATOM 2785 C C . ARG B 1 178 ? 4.434 22.547 2.258 1 97.5 178 ARG B C 1
ATOM 2787 O O . ARG B 1 178 ? 3.645 23.406 2.654 1 97.5 178 ARG B O 1
ATOM 2794 N N . LEU B 1 179 ? 4.328 21.328 2.631 1 98.19 179 LEU B N 1
ATOM 2795 C CA . LEU B 1 179 ? 3.223 20.875 3.467 1 98.19 179 LEU B CA 1
ATOM 2796 C C . LEU B 1 179 ? 3.406 21.328 4.91 1 98.19 179 LEU B C 1
ATOM 2798 O O . LEU B 1 179 ? 2.43 21.641 5.598 1 98.19 179 LEU B O 1
ATOM 2802 N N . MET B 1 180 ? 4.648 21.375 5.355 1 97.69 180 MET B N 1
ATOM 2803 C CA . MET B 1 180 ? 4.906 21.922 6.68 1 97.69 180 MET B CA 1
ATOM 2804 C C . MET B 1 180 ? 4.484 23.391 6.742 1 97.69 180 MET B C 1
ATOM 2806 O O . MET B 1 180 ? 3.867 23.828 7.719 1 97.69 180 MET B O 1
ATOM 2810 N N . ALA B 1 181 ? 4.805 24.141 5.719 1 97.19 181 ALA B N 1
ATOM 2811 C CA . ALA B 1 181 ? 4.441 25.562 5.664 1 97.19 181 ALA B CA 1
ATOM 2812 C C . ALA B 1 181 ? 2.926 25.734 5.621 1 97.19 181 ALA B C 1
ATOM 2814 O O . ALA B 1 181 ? 2.385 26.656 6.223 1 97.19 181 ALA B O 1
ATOM 2815 N N . ARG B 1 182 ? 2.275 24.859 4.988 1 97.44 182 ARG B N 1
ATOM 2816 C CA . ARG B 1 182 ? 0.833 24.984 4.793 1 97.44 182 ARG B CA 1
ATOM 2817 C C . ARG B 1 182 ? 0.076 24.547 6.043 1 97.44 182 ARG B C 1
ATOM 2819 O O . ARG B 1 182 ? -0.856 25.234 6.477 1 97.44 182 ARG B O 1
ATOM 2826 N N . PHE B 1 183 ? 0.469 23.438 6.613 1 97.75 183 PHE B N 1
ATOM 2827 C CA . PHE B 1 183 ? -0.364 22.828 7.641 1 97.75 183 PHE B CA 1
ATOM 2828 C C . PHE B 1 183 ? 0.167 23.156 9.031 1 97.75 183 PHE B C 1
ATOM 2830 O O . PHE B 1 183 ? -0.567 23.062 10.016 1 97.75 183 PHE B O 1
ATOM 2837 N N . TYR B 1 184 ? 1.425 23.484 9.078 1 97.38 184 TYR B N 1
ATOM 2838 C CA . TYR B 1 184 ? 2.043 23.812 10.359 1 97.38 184 TYR B CA 1
ATOM 2839 C C . TYR B 1 184 ? 2.932 25.047 10.227 1 97.38 184 TYR B C 1
ATOM 2841 O O . TYR B 1 184 ? 4.121 25 10.547 1 97.38 184 TYR B O 1
ATOM 2849 N N . PRO B 1 185 ? 2.371 26.141 9.898 1 95.56 185 PRO B N 1
ATOM 2850 C CA . PRO B 1 185 ? 3.168 27.359 9.648 1 95.56 185 PRO B CA 1
ATOM 2851 C C . PRO B 1 185 ? 3.867 27.859 10.906 1 95.56 185 PRO B C 1
ATOM 2853 O O . PRO B 1 185 ? 4.883 28.562 10.82 1 95.56 185 PRO B O 1
ATOM 2856 N N . GLU B 1 186 ? 3.391 27.516 12.062 1 93.88 186 GLU B N 1
ATOM 2857 C CA . GLU B 1 186 ? 3.955 28 13.312 1 93.88 186 GLU B CA 1
ATOM 2858 C C . GLU B 1 186 ? 5.145 27.156 13.75 1 93.88 186 GLU B C 1
ATOM 2860 O O . GLU B 1 186 ? 5.879 27.547 14.664 1 93.88 186 GLU B O 1
ATOM 2865 N N . PHE B 1 187 ? 5.246 25.984 13.164 1 94.62 187 PHE B N 1
ATOM 2866 C CA . PHE B 1 187 ? 6.348 25.109 13.531 1 94.62 187 PHE B CA 1
ATOM 2867 C C . PHE B 1 187 ? 7.617 25.484 12.781 1 94.62 187 PHE B C 1
ATOM 2869 O O . PHE B 1 187 ? 7.598 25.641 11.562 1 94.62 187 PHE B O 1
ATOM 2876 N N . PRO B 1 188 ? 8.758 25.641 13.453 1 92.38 188 PRO B N 1
ATOM 2877 C CA . PRO B 1 188 ? 10 26.062 12.797 1 92.38 188 PRO B CA 1
ATOM 2878 C C . PRO B 1 188 ? 10.703 24.906 12.078 1 92.38 188 PRO B C 1
ATOM 2880 O O . PRO B 1 188 ? 11.828 24.547 12.438 1 92.38 188 PRO B O 1
ATOM 2883 N N . TRP B 1 189 ? 10.164 24.406 11.094 1 90.62 189 TRP B N 1
ATOM 2884 C CA . TRP B 1 189 ? 10.641 23.25 10.336 1 90.62 189 TRP B CA 1
ATOM 2885 C C . TRP B 1 189 ? 11.953 23.547 9.633 1 90.62 189 TRP B C 1
ATOM 2887 O O . TRP B 1 189 ? 12.898 22.766 9.695 1 90.62 189 TRP B O 1
ATOM 2897 N N . LEU B 1 190 ? 12.148 24.578 8.922 1 74.31 190 LEU B N 1
ATOM 2898 C CA . LEU B 1 190 ? 13.344 24.906 8.148 1 74.31 190 LEU B CA 1
ATOM 2899 C C . LEU B 1 190 ? 14.516 25.219 9.07 1 74.31 190 LEU B C 1
ATOM 2901 O O . LEU B 1 190 ? 15.672 25.016 8.703 1 74.31 190 LEU B O 1
ATOM 2905 N N . LEU B 1 191 ? 14.102 25.625 10.125 1 66.94 191 LEU B N 1
ATOM 2906 C CA . LEU B 1 191 ? 15.148 25.922 11.102 1 66.94 191 LEU B CA 1
ATOM 2907 C C . LEU B 1 191 ? 15.641 24.641 11.773 1 66.94 191 LEU B C 1
ATOM 2909 O O . LEU B 1 191 ? 16.844 24.484 12.023 1 66.94 191 LEU B O 1
ATOM 2913 N N . GLU B 1 192 ? 14.805 23.719 11.969 1 59.78 192 GLU B N 1
ATOM 2914 C CA . GLU B 1 192 ? 15.141 22.438 12.57 1 59.78 192 GLU B CA 1
ATOM 2915 C C . GLU B 1 192 ? 15.969 21.578 11.617 1 59.78 192 GLU B C 1
ATOM 2917 O O . GLU B 1 192 ? 16.891 20.875 12.047 1 59.78 192 GLU B O 1
ATOM 2922 N N . ALA B 1 193 ? 15.68 21.719 10.398 1 57.28 193 ALA B N 1
ATOM 2923 C CA . ALA B 1 193 ? 16.422 20.969 9.391 1 57.28 193 ALA B CA 1
ATOM 2924 C C . ALA B 1 193 ? 17.859 21.484 9.281 1 57.28 193 ALA B C 1
ATOM 2926 O O . ALA B 1 193 ? 18.781 20.719 9.031 1 57.28 193 ALA B O 1
ATOM 2927 N N . ALA B 1 194 ? 18.031 22.766 9.539 1 51.53 194 ALA B N 1
ATOM 2928 C CA . ALA B 1 194 ? 19.344 23.406 9.453 1 51.53 194 ALA B CA 1
ATOM 2929 C C . ALA B 1 194 ? 20.203 23.047 10.656 1 51.53 194 ALA B C 1
ATOM 2931 O O . ALA B 1 194 ? 21.438 22.984 10.555 1 51.53 194 ALA B O 1
ATOM 2932 N N . GLN B 1 195 ? 19.719 22.75 11.773 1 49.5 195 GLN B N 1
ATOM 2933 C CA . GLN B 1 195 ? 20.5 22.484 12.984 1 49.5 195 GLN B CA 1
ATOM 2934 C C . GLN B 1 195 ? 20.984 21.047 13.016 1 49.5 195 GLN B C 1
ATOM 2936 O O . GLN B 1 195 ? 21.984 20.734 13.672 1 49.5 195 GLN B O 1
ATOM 2941 N N . ALA B 1 196 ? 20.219 20.25 12.344 1 51.84 196 ALA B N 1
ATOM 2942 C CA . ALA B 1 196 ? 20.641 18.859 12.367 1 51.84 196 ALA B CA 1
ATOM 2943 C C . ALA B 1 196 ? 21.781 18.609 11.367 1 51.84 196 ALA B C 1
ATOM 2945 O O . ALA B 1 196 ? 22.516 17.625 11.477 1 51.84 196 ALA B O 1
ATOM 2946 N N . ALA B 1 197 ? 21.828 19.484 10.508 1 45.69 197 ALA B N 1
ATOM 2947 C CA . ALA B 1 197 ? 22.953 19.375 9.578 1 45.69 197 ALA B CA 1
ATOM 2948 C C . ALA B 1 197 ? 24.234 19.953 10.188 1 45.69 197 ALA B C 1
ATOM 2950 O O . ALA B 1 197 ? 24.172 20.828 11.047 1 45.69 197 ALA B O 1
#